Protein AF-A0A2N5ZI20-F1 (afdb_monomer)

Nearest PDB structures (foldseek):
  4czz-assembly1_A  TM=4.278E-01  e=6.875E-01  Homo sapiens
  7nsu-assembly1_D  TM=4.965E-01  e=3.383E+00  Escherichia coli
  5l3c-assembly1_A  TM=2.791E-01  e=7.572E-01  Homo sapiens
  3m3w-assembly1_A  TM=4.745E-01  e=6.039E+00  Mus musculus

Radius of gyration: 27.3 Å; Cα contacts (8 Å, |Δi|>4): 577; chains: 1; bounding box: 72×78×71 Å

Structure (mmCIF, N/CA/C/O backbone):
data_AF-A0A2N5ZI20-F1
#
_entry.id   AF-A0A2N5ZI20-F1
#
loop_
_atom_site.group_PDB
_atom_site.id
_atom_site.type_symbol
_atom_site.label_atom_id
_atom_site.label_alt_id
_atom_site.label_comp_id
_atom_site.label_asym_id
_atom_site.label_entity_id
_atom_site.label_seq_id
_atom_site.pdbx_PDB_ins_code
_atom_site.Cartn_x
_atom_site.Cartn_y
_atom_site.Cartn_z
_atom_site.occupancy
_atom_site.B_iso_or_equiv
_atom_site.auth_seq_id
_atom_site.auth_comp_id
_atom_site.auth_asym_id
_atom_site.auth_atom_id
_atom_site.pdbx_PDB_model_num
ATOM 1 N N . MET A 1 1 ? -12.477 40.672 -9.293 1.00 31.88 1 MET A N 1
ATOM 2 C CA . MET A 1 1 ? -13.239 41.053 -10.501 1.00 31.88 1 MET A CA 1
ATOM 3 C C . MET A 1 1 ? -13.846 39.782 -11.044 1.00 31.88 1 MET A C 1
ATOM 5 O O . MET A 1 1 ? -13.095 38.854 -11.314 1.00 31.88 1 MET A O 1
ATOM 9 N N . SER A 1 2 ? -15.175 39.710 -11.047 1.00 29.48 2 SER A N 1
ATOM 10 C CA . SER A 1 2 ? -15.950 38.535 -11.441 1.00 29.48 2 SER A CA 1
ATOM 11 C C . SER A 1 2 ? -15.905 38.353 -12.952 1.00 29.48 2 SER A C 1
ATOM 13 O O . SER A 1 2 ? -16.035 39.344 -13.667 1.00 29.48 2 SER A O 1
ATOM 15 N N . TYR A 1 3 ? -15.814 37.115 -13.425 1.00 28.80 3 TYR A N 1
ATOM 16 C CA . TYR A 1 3 ? -16.217 36.785 -14.786 1.00 28.80 3 TYR A CA 1
ATOM 17 C C . TYR A 1 3 ? -17.087 35.531 -14.756 1.00 28.80 3 TYR A C 1
ATOM 19 O O . TYR A 1 3 ? -16.626 34.451 -14.393 1.00 28.80 3 TYR A O 1
ATOM 27 N N . PHE A 1 4 ? -18.361 35.767 -15.071 1.00 29.45 4 PHE A N 1
ATOM 28 C CA . PHE A 1 4 ? -19.320 34.817 -15.619 1.00 29.45 4 PHE A CA 1
ATOM 29 C C . PHE A 1 4 ? -18.775 34.270 -16.943 1.00 29.45 4 PHE A C 1
ATOM 31 O O . PHE A 1 4 ? -18.229 35.049 -17.727 1.00 29.45 4 PHE A O 1
ATOM 38 N N . ILE A 1 5 ? -18.944 32.972 -17.186 1.00 31.62 5 ILE A N 1
ATOM 39 C CA . ILE A 1 5 ? -18.963 32.405 -18.535 1.00 31.62 5 ILE A CA 1
ATOM 40 C C . ILE A 1 5 ? -20.148 31.446 -18.586 1.00 31.62 5 ILE A C 1
ATOM 42 O O . ILE A 1 5 ? -20.300 30.606 -17.699 1.00 31.62 5 ILE A O 1
ATOM 46 N N . ASP A 1 6 ? -20.969 31.692 -19.599 1.00 25.89 6 ASP A N 1
ATOM 47 C CA . ASP A 1 6 ? -22.258 31.101 -19.913 1.00 25.89 6 ASP A CA 1
ATOM 48 C C . ASP A 1 6 ? -22.195 29.585 -20.153 1.00 25.89 6 ASP A C 1
ATOM 50 O O . ASP A 1 6 ? -21.256 29.060 -20.760 1.00 25.89 6 ASP A O 1
ATOM 54 N N . GLU A 1 7 ? -23.226 28.907 -19.650 1.00 33.25 7 GLU A N 1
ATOM 55 C CA . GLU A 1 7 ? -23.686 27.595 -20.091 1.00 33.25 7 GLU A CA 1
ATOM 56 C C . GLU A 1 7 ? -24.476 27.811 -21.383 1.00 33.25 7 GLU A C 1
ATOM 58 O O . GLU A 1 7 ? -25.496 28.483 -21.329 1.00 33.25 7 GLU A O 1
ATOM 63 N N . ASP A 1 8 ? -23.974 27.321 -22.517 1.00 30.45 8 ASP A N 1
ATOM 64 C CA . ASP A 1 8 ? -24.751 26.862 -23.679 1.00 30.45 8 ASP A CA 1
ATOM 65 C C . ASP A 1 8 ? -23.763 26.388 -24.763 1.00 30.45 8 ASP A C 1
ATOM 67 O O . ASP A 1 8 ? -22.834 27.113 -25.116 1.00 30.45 8 ASP A O 1
ATOM 71 N N . ASP A 1 9 ? -23.956 25.139 -25.206 1.00 29.70 9 ASP A N 1
ATOM 72 C CA . ASP A 1 9 ? -23.401 24.429 -26.382 1.00 29.70 9 ASP A CA 1
ATOM 73 C C . ASP A 1 9 ? -22.868 23.028 -26.013 1.00 29.70 9 ASP A C 1
ATOM 75 O O . ASP A 1 9 ? -21.669 22.735 -26.035 1.00 29.70 9 ASP A O 1
ATOM 79 N N . LEU A 1 10 ? -23.800 22.129 -25.682 1.00 31.52 10 LEU A N 1
ATOM 80 C CA . LEU A 1 10 ? -23.601 20.678 -25.668 1.00 31.52 10 LEU A CA 1
ATOM 81 C C . LEU A 1 10 ? -24.640 20.038 -26.594 1.00 31.52 10 LEU A C 1
ATOM 83 O O . LEU A 1 10 ? -25.692 19.619 -26.134 1.00 31.52 10 LEU A O 1
ATOM 87 N N . ASP A 1 11 ? -24.305 19.940 -27.879 1.00 29.58 11 ASP A N 1
ATOM 88 C CA . ASP A 1 11 ? -24.965 19.052 -28.840 1.00 29.58 11 ASP A CA 1
ATOM 89 C C . ASP A 1 11 ? -23.883 18.261 -29.579 1.00 29.58 11 ASP A C 1
ATOM 91 O O . ASP A 1 11 ? -23.232 18.777 -30.487 1.00 29.58 11 ASP A O 1
ATOM 95 N N . LEU A 1 12 ? -23.676 17.006 -29.177 1.00 30.41 12 LEU A N 1
ATOM 96 C CA . LEU A 1 12 ? -23.064 15.982 -30.023 1.00 30.41 12 LEU A CA 1
ATOM 97 C C . LEU A 1 12 ? -23.714 14.628 -29.717 1.00 30.41 12 LEU A C 1
ATOM 99 O O . LEU A 1 12 ? -23.280 13.894 -28.828 1.00 30.41 12 LEU A O 1
ATOM 103 N N . ASP A 1 13 ? -24.746 14.330 -30.503 1.00 29.44 13 ASP A N 1
ATOM 104 C CA . ASP A 1 13 ? -25.266 12.993 -30.776 1.00 29.44 13 ASP A CA 1
ATOM 105 C C . ASP A 1 13 ? -24.154 12.081 -31.302 1.00 29.44 13 ASP A C 1
ATOM 107 O O . ASP A 1 13 ? -23.566 12.379 -32.343 1.00 29.44 13 ASP A O 1
ATOM 111 N N . ILE A 1 14 ? -23.916 10.947 -30.635 1.00 31.50 14 ILE A N 1
ATOM 112 C CA . ILE A 1 14 ? -23.407 9.723 -31.272 1.00 31.50 14 ILE A CA 1
ATOM 113 C C . ILE A 1 14 ? -24.082 8.524 -30.588 1.00 31.50 14 ILE A C 1
ATOM 115 O O . ILE A 1 14 ? -23.614 8.015 -29.569 1.00 31.50 14 ILE A O 1
ATOM 119 N N . GLU A 1 15 ? -25.199 8.091 -31.171 1.00 28.70 15 GLU A N 1
ATOM 120 C CA . GLU A 1 15 ? -25.656 6.704 -31.121 1.00 28.70 15 GLU A CA 1
ATOM 121 C C . GLU A 1 15 ? -24.678 5.842 -31.931 1.00 28.70 15 GLU A C 1
ATOM 123 O O . GLU A 1 15 ? -24.433 6.132 -33.097 1.00 28.70 15 GLU A O 1
ATOM 128 N N . GLU A 1 16 ? -24.134 4.782 -31.334 1.00 29.23 16 GLU A N 1
ATOM 129 C CA . GLU A 1 16 ? -23.803 3.540 -32.047 1.00 29.23 16 GLU A CA 1
ATOM 130 C C . GLU A 1 16 ? -23.562 2.431 -31.011 1.00 29.23 16 GLU A C 1
ATOM 132 O O . GLU A 1 16 ? -22.485 2.270 -30.433 1.00 29.23 16 GLU A O 1
ATOM 137 N N . SER A 1 17 ? -24.630 1.688 -30.730 1.00 28.09 17 SER A N 1
ATOM 138 C CA . SER A 1 17 ? -24.620 0.424 -30.004 1.00 28.09 17 SER A CA 1
ATOM 139 C C . SER A 1 17 ? -24.059 -0.677 -30.906 1.00 28.09 17 SER A C 1
ATOM 141 O O . SER A 1 17 ? -24.663 -1.011 -31.924 1.00 28.09 17 SER A O 1
ATOM 143 N N . PHE A 1 18 ? -22.924 -1.261 -30.525 1.00 26.84 18 PHE A N 1
ATOM 144 C CA . PHE A 1 18 ? -22.458 -2.536 -31.071 1.00 26.84 18 PHE A CA 1
ATOM 145 C C . PHE A 1 18 ? -22.937 -3.665 -30.150 1.00 26.84 18 PHE A C 1
ATOM 147 O O . PHE A 1 18 ? -22.369 -3.879 -29.079 1.00 26.84 18 PHE A O 1
ATOM 154 N N . GLU A 1 19 ? -23.991 -4.364 -30.570 1.00 26.00 19 GLU A N 1
ATOM 155 C CA . GLU A 1 19 ? -24.354 -5.687 -30.059 1.00 26.00 19 GLU A CA 1
ATOM 156 C C . GLU A 1 19 ? -23.342 -6.710 -30.598 1.00 26.00 19 GLU A C 1
ATOM 158 O O . GLU A 1 19 ? -23.065 -6.766 -31.797 1.00 26.00 19 GLU A O 1
ATOM 163 N N . LEU A 1 20 ? -22.740 -7.482 -29.695 1.00 27.80 20 LEU A N 1
ATOM 164 C CA . LEU A 1 20 ? -21.870 -8.610 -30.013 1.00 27.80 20 LEU A CA 1
ATOM 165 C C . LEU A 1 20 ? -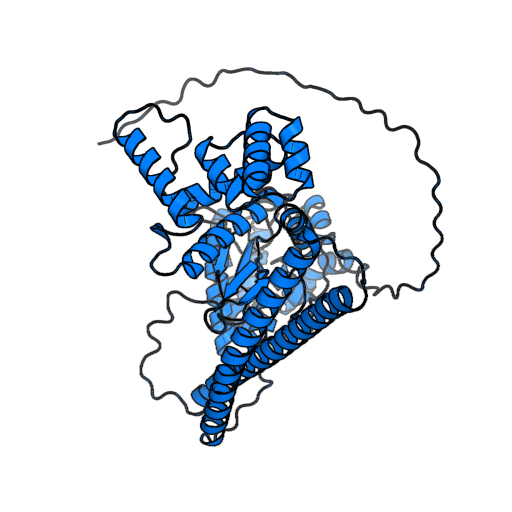22.533 -9.852 -29.422 1.00 27.80 20 LEU A C 1
ATOM 167 O O . LEU A 1 20 ? -22.379 -10.142 -28.236 1.00 27.80 20 LEU A O 1
ATOM 171 N N . ASP A 1 21 ? -23.292 -10.544 -30.269 1.00 25.52 21 ASP A N 1
ATOM 172 C CA . ASP A 1 21 ? -23.807 -11.885 -30.014 1.00 25.52 21 ASP A CA 1
ATOM 173 C C . ASP A 1 21 ? -22.626 -12.861 -29.938 1.00 25.52 21 ASP A C 1
ATOM 175 O O . ASP A 1 21 ? -21.926 -13.103 -30.925 1.00 25.52 21 ASP A O 1
ATOM 179 N N . LEU A 1 22 ? -22.383 -13.409 -28.748 1.00 29.36 22 LEU A N 1
ATOM 180 C CA . LEU A 1 22 ? -21.537 -14.582 -28.558 1.00 29.36 22 LEU A CA 1
ATOM 181 C C . LEU A 1 22 ? -22.438 -15.737 -28.124 1.00 29.36 22 LEU A C 1
ATOM 183 O O . LEU A 1 22 ? -22.839 -15.827 -26.965 1.00 29.36 22 LEU A O 1
ATOM 187 N N . GLU A 1 23 ? -22.752 -16.599 -29.089 1.00 25.84 23 GLU A N 1
ATOM 188 C CA . GLU A 1 23 ? -23.278 -17.944 -28.866 1.00 25.84 23 GLU A CA 1
ATOM 189 C C . GLU A 1 23 ? -22.245 -18.743 -28.051 1.00 25.84 23 GLU A C 1
ATOM 191 O O . GLU A 1 23 ? -21.091 -18.899 -28.459 1.00 25.84 23 GLU A O 1
ATOM 196 N N . ILE A 1 24 ? -22.653 -19.202 -26.867 1.00 29.75 24 ILE A N 1
ATOM 197 C CA . ILE A 1 24 ? -21.905 -20.148 -26.037 1.00 29.75 24 ILE A CA 1
ATOM 198 C C . ILE A 1 24 ? -22.598 -21.496 -26.217 1.00 29.75 24 ILE A C 1
ATOM 200 O O . ILE A 1 24 ? -23.604 -21.753 -25.562 1.00 29.75 24 ILE A O 1
ATOM 204 N N . ASP A 1 25 ? -22.050 -22.325 -27.102 1.00 27.09 25 ASP A N 1
ATOM 205 C CA . ASP A 1 25 ? -22.385 -23.743 -27.205 1.00 27.09 25 ASP A CA 1
ATOM 206 C C . ASP A 1 25 ? -21.230 -24.589 -26.635 1.00 27.09 25 ASP A C 1
ATOM 208 O O . ASP A 1 25 ? -20.057 -24.384 -26.960 1.00 27.09 25 ASP A O 1
ATOM 212 N N . ASP A 1 26 ? -21.623 -25.543 -25.791 1.00 30.97 26 ASP A N 1
ATOM 213 C CA . ASP A 1 26 ? -20.990 -26.829 -25.479 1.00 30.97 26 ASP A CA 1
ATOM 214 C C . ASP A 1 26 ? -19.571 -26.861 -24.878 1.00 30.97 26 ASP A C 1
ATOM 216 O O . ASP A 1 26 ? -18.575 -27.072 -25.572 1.00 30.97 26 ASP A O 1
ATOM 220 N N . LEU A 1 27 ? -19.501 -26.848 -23.541 1.00 30.58 27 LEU A N 1
ATOM 221 C CA . LEU A 1 27 ? -18.458 -27.550 -22.777 1.00 30.58 27 LEU A CA 1
ATOM 222 C C . LEU A 1 27 ? -19.071 -28.207 -21.527 1.00 30.58 27 LEU A C 1
ATOM 224 O O . LEU A 1 27 ? -18.844 -27.769 -20.400 1.00 30.58 27 LEU A O 1
ATOM 228 N N . ASP A 1 28 ? -19.846 -29.266 -21.759 1.00 28.67 28 ASP A N 1
ATOM 229 C CA . ASP A 1 28 ? -20.121 -30.296 -20.757 1.00 28.67 28 ASP A CA 1
ATOM 230 C C . ASP A 1 28 ? -18.943 -31.293 -20.686 1.00 28.67 28 ASP A C 1
ATOM 232 O O . ASP A 1 28 ? -18.256 -31.555 -21.677 1.00 28.67 28 ASP A O 1
ATOM 236 N N . ASP A 1 29 ? -18.764 -31.861 -19.494 1.00 33.00 29 ASP A N 1
ATOM 237 C CA . ASP A 1 29 ? -17.965 -33.046 -19.150 1.00 33.00 29 ASP A CA 1
ATOM 238 C C . ASP A 1 29 ? -16.435 -32.909 -19.048 1.00 33.00 29 ASP A C 1
ATOM 240 O O . ASP A 1 29 ? -15.666 -33.396 -19.880 1.00 33.00 29 ASP A O 1
ATOM 244 N N . LEU A 1 30 ? -15.977 -32.402 -17.897 1.00 30.09 30 LEU A N 1
ATOM 245 C CA . LEU A 1 30 ? -14.744 -32.889 -17.267 1.00 30.09 30 LEU A CA 1
ATOM 246 C C . LEU A 1 30 ? -14.974 -33.157 -15.772 1.00 30.09 30 LEU A C 1
ATOM 248 O O . LEU A 1 30 ? -14.759 -32.290 -14.925 1.00 30.09 30 LEU A O 1
ATOM 252 N N . ASP A 1 31 ? -15.377 -34.394 -15.476 1.00 31.06 31 ASP A N 1
ATOM 253 C CA . ASP A 1 31 ? -15.299 -35.006 -14.149 1.00 31.06 31 ASP A CA 1
ATOM 254 C C . ASP A 1 31 ? -13.832 -35.097 -13.696 1.00 31.06 31 ASP A C 1
ATOM 256 O O . ASP A 1 31 ? -13.008 -35.785 -14.307 1.00 31.06 31 ASP A O 1
ATOM 260 N N . LEU A 1 32 ? -13.506 -34.424 -12.592 1.00 32.41 32 LEU A N 1
ATOM 261 C CA . LEU A 1 32 ? -12.284 -34.652 -11.823 1.00 32.41 32 LEU A CA 1
ATOM 262 C C . LEU A 1 32 ? -12.671 -34.953 -10.374 1.00 32.41 32 LEU A C 1
ATOM 264 O O . LEU A 1 32 ? -12.790 -34.054 -9.543 1.00 32.41 32 LEU A O 1
ATOM 268 N N . ASP A 1 33 ? -12.846 -36.243 -10.093 1.00 28.61 33 ASP A N 1
ATOM 269 C CA . ASP A 1 33 ? -12.860 -36.794 -8.740 1.00 28.61 33 ASP A CA 1
ATOM 270 C C . ASP A 1 33 ? -11.455 -36.660 -8.117 1.00 28.61 33 ASP A C 1
ATOM 272 O O . ASP A 1 33 ? -10.528 -37.387 -8.482 1.00 28.61 33 ASP A O 1
ATOM 276 N N . ASP A 1 34 ? -11.291 -35.746 -7.157 1.00 30.78 34 ASP A N 1
ATOM 277 C CA . ASP A 1 34 ? -10.174 -35.747 -6.201 1.00 30.78 34 ASP A CA 1
ATOM 278 C C . ASP A 1 34 ? -10.741 -35.778 -4.773 1.00 30.78 34 ASP A C 1
ATOM 280 O O . ASP A 1 34 ? -11.011 -34.755 -4.137 1.00 30.78 34 ASP A O 1
ATOM 284 N N . ASP A 1 35 ? -10.958 -37.004 -4.291 1.00 32.69 35 ASP A N 1
ATOM 285 C CA . ASP A 1 35 ? -11.273 -37.336 -2.904 1.00 32.69 35 ASP A CA 1
ATOM 286 C C . ASP A 1 35 ? -10.032 -37.120 -2.018 1.00 32.69 35 ASP A C 1
ATOM 288 O O . ASP A 1 35 ? -9.308 -38.045 -1.638 1.00 32.69 35 ASP A O 1
ATOM 292 N N . SER A 1 36 ? -9.810 -35.864 -1.642 1.00 28.83 36 SER A N 1
ATOM 293 C CA . SER A 1 36 ? -8.937 -35.480 -0.534 1.00 28.83 36 SER A CA 1
ATOM 294 C C . SER A 1 36 ? -9.776 -34.739 0.516 1.00 28.83 36 SER A C 1
ATOM 296 O O . SER A 1 36 ? -10.502 -33.807 0.164 1.00 28.83 36 SER A O 1
ATOM 298 N N . PRO A 1 37 ? -9.724 -35.104 1.815 1.00 26.36 37 PRO A N 1
ATOM 299 C CA . PRO A 1 37 ? -10.595 -34.514 2.822 1.00 26.36 37 PRO A CA 1
ATOM 300 C C . PRO A 1 37 ? -10.161 -33.073 3.100 1.00 26.36 37 PRO A C 1
ATOM 302 O O . PRO A 1 37 ? -9.291 -32.801 3.929 1.00 26.36 37 PRO A O 1
ATOM 305 N N . VAL A 1 38 ? -10.796 -32.134 2.405 1.00 27.33 38 VAL A N 1
ATOM 306 C CA . VAL A 1 38 ? -10.808 -30.725 2.779 1.00 27.33 38 VAL A CA 1
ATOM 307 C C . VAL A 1 38 ? -11.511 -30.647 4.129 1.00 27.33 38 VAL A C 1
ATOM 309 O O . VAL A 1 38 ? -12.718 -30.867 4.231 1.00 27.33 38 VAL A O 1
ATOM 312 N N . VAL A 1 39 ? -10.757 -30.331 5.181 1.00 26.64 39 VAL A N 1
ATOM 313 C CA . VAL A 1 39 ? -11.330 -29.825 6.430 1.00 26.64 39 VAL A CA 1
ATOM 314 C C . VAL A 1 39 ? -11.971 -28.480 6.088 1.00 26.64 39 VAL A C 1
ATOM 316 O O . VAL A 1 39 ? -11.324 -27.436 6.122 1.00 26.64 39 VAL A O 1
ATOM 319 N N . LYS A 1 40 ? -13.236 -28.520 5.663 1.00 25.52 40 LYS A N 1
ATOM 320 C CA . LYS A 1 40 ? -14.078 -27.340 5.498 1.00 25.52 40 LYS A CA 1
ATOM 321 C C . LYS A 1 40 ? -14.293 -26.763 6.894 1.00 25.52 40 LYS A C 1
ATOM 323 O O . LYS A 1 40 ? -14.957 -27.370 7.727 1.00 25.52 40 LYS A O 1
ATOM 328 N N . ASN A 1 41 ? -13.691 -25.610 7.168 1.00 30.64 41 ASN A N 1
ATOM 329 C CA . ASN A 1 41 ? -14.137 -24.776 8.274 1.00 30.64 41 ASN A CA 1
ATOM 330 C C . ASN A 1 41 ? -15.543 -24.271 7.916 1.00 30.64 41 ASN A C 1
ATOM 332 O O . ASN A 1 41 ? -15.685 -23.411 7.049 1.00 30.64 41 ASN A O 1
ATOM 336 N N . ASP A 1 42 ? -16.564 -24.815 8.579 1.00 28.77 42 ASP A N 1
ATOM 337 C CA . ASP A 1 42 ? -17.979 -24.406 8.534 1.00 28.77 42 ASP A CA 1
ATOM 338 C C . ASP A 1 42 ? -18.198 -22.986 9.113 1.00 28.77 42 ASP A C 1
ATOM 340 O O . ASP A 1 42 ? -18.947 -22.785 10.067 1.00 28.77 42 ASP A O 1
ATOM 344 N N . GLN A 1 43 ? -17.515 -21.967 8.582 1.00 41.22 43 GLN A N 1
ATOM 345 C CA . GLN A 1 43 ? -17.736 -20.563 8.971 1.00 41.22 43 GLN A CA 1
ATOM 346 C C . GLN A 1 43 ? -18.460 -19.730 7.905 1.00 41.22 43 GLN A C 1
ATOM 348 O O . GLN A 1 43 ? -19.001 -18.681 8.242 1.00 41.22 43 GLN A O 1
ATOM 353 N N . ASN A 1 44 ? -18.574 -20.214 6.662 1.00 38.44 44 ASN A N 1
ATOM 354 C CA . ASN A 1 44 ? -19.267 -19.484 5.589 1.00 38.44 44 ASN A CA 1
ATOM 355 C C . ASN A 1 44 ? -20.803 -19.577 5.639 1.00 38.44 44 ASN A C 1
ATOM 357 O O . ASN A 1 44 ? -21.471 -18.829 4.938 1.00 38.44 44 ASN A O 1
ATOM 361 N N . SER A 1 45 ? -21.397 -20.437 6.472 1.00 38.22 45 SER A N 1
ATOM 362 C CA . SER A 1 45 ? -22.857 -20.626 6.518 1.00 38.22 45 SER A CA 1
ATOM 363 C C . SER A 1 45 ? -23.608 -19.651 7.438 1.00 38.22 45 SER A C 1
ATOM 365 O O . SER A 1 45 ? -24.763 -19.909 7.759 1.00 38.22 45 SER A O 1
ATOM 367 N N . ASN A 1 46 ? -22.974 -18.575 7.922 1.00 50.72 46 ASN A N 1
ATOM 368 C CA . ASN A 1 46 ? -23.552 -17.740 8.983 1.00 50.72 46 ASN A CA 1
ATOM 369 C C . ASN A 1 46 ? -23.695 -16.245 8.666 1.00 50.72 46 ASN A C 1
ATOM 371 O O . ASN A 1 46 ? -24.306 -15.577 9.488 1.00 50.72 46 ASN A O 1
ATOM 375 N N . LEU A 1 47 ? -23.206 -15.687 7.546 1.00 51.91 47 LEU A N 1
ATOM 376 C CA . LEU A 1 47 ? -23.224 -14.220 7.374 1.00 51.91 47 LEU A CA 1
ATOM 377 C C . LEU A 1 47 ? -24.622 -13.624 7.177 1.00 51.91 47 LEU A C 1
ATOM 379 O O . LEU A 1 47 ? -24.931 -12.628 7.819 1.00 51.91 47 LEU A O 1
ATOM 383 N N . GLU A 1 48 ? -25.482 -14.261 6.377 1.00 48.56 48 GLU A N 1
ATOM 384 C CA . GLU A 1 48 ? -26.886 -13.845 6.211 1.00 48.56 48 GLU A CA 1
ATOM 385 C C . GLU A 1 48 ? -27.623 -13.825 7.555 1.00 48.56 48 GLU A C 1
ATOM 387 O O . GLU A 1 48 ? -28.170 -12.804 7.963 1.00 48.56 48 GLU A O 1
ATOM 392 N N . VAL A 1 49 ? -27.536 -14.928 8.308 1.00 50.09 49 VAL A N 1
ATOM 393 C CA . VAL A 1 49 ? -28.141 -15.058 9.644 1.00 50.09 49 VAL A CA 1
ATOM 394 C C . VAL A 1 49 ? -27.553 -14.040 10.628 1.00 50.09 49 VAL A C 1
ATOM 396 O O . VAL A 1 49 ? -28.229 -13.617 11.567 1.00 50.09 49 VAL A O 1
ATOM 399 N N . PHE A 1 50 ? -26.291 -13.655 10.433 1.00 53.78 50 PHE A N 1
ATOM 400 C CA . PHE A 1 50 ? -25.581 -12.715 11.286 1.00 53.78 50 PHE A CA 1
ATOM 401 C C . PHE A 1 50 ? -25.964 -11.263 10.999 1.00 53.78 50 PHE A C 1
ATOM 403 O O . PHE A 1 50 ? -26.279 -10.528 11.927 1.00 53.78 50 PHE A O 1
ATOM 410 N N . MET A 1 51 ? -25.999 -10.865 9.728 1.00 55.22 51 MET A N 1
ATOM 411 C CA . MET A 1 51 ? -26.369 -9.519 9.281 1.00 55.22 51 MET A CA 1
ATOM 412 C C . MET A 1 51 ? -27.863 -9.233 9.479 1.00 55.22 51 MET A C 1
ATOM 414 O O . MET A 1 51 ? -28.234 -8.086 9.731 1.00 55.22 51 MET A O 1
ATOM 418 N N . GLU A 1 52 ? -28.713 -10.266 9.436 1.00 56.66 52 GLU A N 1
ATOM 419 C CA . GLU A 1 52 ? -30.135 -10.158 9.781 1.00 56.66 52 GLU A CA 1
ATOM 420 C C . GLU A 1 52 ? -30.385 -9.949 11.284 1.00 56.66 52 GLU A C 1
ATOM 422 O O . GLU A 1 52 ? -31.327 -9.238 11.636 1.00 56.66 52 GLU A O 1
ATOM 427 N N . LYS A 1 53 ? -29.559 -10.540 12.165 1.00 55.19 53 LYS A N 1
ATOM 428 C CA . LYS A 1 53 ? -29.675 -10.430 13.638 1.00 55.19 53 LYS A CA 1
ATOM 429 C C . LYS A 1 53 ? -28.854 -9.293 14.247 1.00 55.19 53 LYS A C 1
ATOM 431 O O . LYS A 1 53 ? -29.149 -8.850 15.354 1.00 55.19 53 LYS A O 1
ATOM 436 N N . LEU A 1 54 ? -27.853 -8.798 13.518 1.00 58.09 54 LEU A N 1
ATOM 437 C CA . LEU A 1 54 ? -26.941 -7.746 13.963 1.00 58.09 54 LEU A CA 1
ATOM 438 C C . LEU A 1 54 ? -27.648 -6.509 14.541 1.00 58.09 54 LEU A C 1
ATOM 440 O O . LEU A 1 54 ? -27.210 -6.039 15.587 1.00 58.09 54 LEU A O 1
ATOM 444 N N . PRO A 1 55 ? -28.717 -5.969 13.922 1.00 56.12 55 PRO A N 1
ATOM 445 C CA . PRO A 1 55 ? -29.349 -4.742 14.410 1.00 56.12 55 PRO A CA 1
ATOM 446 C C . PRO A 1 55 ? -29.961 -4.879 15.814 1.00 56.12 55 PRO A C 1
ATOM 448 O O . PRO A 1 55 ? -29.941 -3.921 16.589 1.00 56.12 55 PRO A O 1
ATOM 451 N N . ASP A 1 56 ? -30.459 -6.068 16.168 1.00 57.94 56 ASP A N 1
ATOM 452 C CA . ASP A 1 56 ? -31.055 -6.327 17.483 1.00 57.94 56 ASP A CA 1
ATOM 453 C C . ASP A 1 56 ? -29.971 -6.436 18.574 1.00 57.94 56 ASP A C 1
ATOM 455 O O . ASP A 1 56 ? -30.137 -5.896 19.668 1.00 57.94 56 ASP A O 1
ATOM 459 N N . ASP A 1 57 ? -28.819 -7.032 18.245 1.00 59.09 57 ASP A N 1
ATOM 460 C CA . ASP A 1 57 ? -27.691 -7.232 19.167 1.00 59.09 57 ASP A CA 1
ATOM 461 C C . ASP A 1 57 ? -26.771 -5.992 19.278 1.00 59.09 57 ASP A C 1
ATOM 463 O O . ASP A 1 57 ? -26.146 -5.750 20.316 1.00 59.09 57 ASP A O 1
ATOM 467 N N . VAL A 1 58 ? -26.688 -5.154 18.233 1.00 62.16 58 VAL A N 1
ATOM 468 C CA . VAL A 1 58 ? -25.900 -3.903 18.247 1.00 62.16 58 VAL A CA 1
ATOM 469 C C . VAL A 1 58 ? -26.457 -2.907 19.260 1.00 62.16 58 VAL A C 1
ATOM 471 O O . VAL A 1 58 ? -25.703 -2.240 19.977 1.00 62.16 58 VAL A O 1
ATOM 474 N N . ASN A 1 59 ? -27.781 -2.879 19.407 1.00 63.53 59 ASN A N 1
ATOM 475 C CA . ASN A 1 59 ? -28.466 -2.058 20.396 1.00 63.53 59 ASN A CA 1
ATOM 476 C C . ASN A 1 59 ? -28.114 -2.406 21.850 1.00 63.53 59 ASN A C 1
ATOM 478 O O . ASN A 1 59 ? -28.383 -1.593 22.729 1.00 63.53 59 ASN A O 1
ATOM 482 N N . GLU A 1 60 ? -27.496 -3.547 22.159 1.00 65.38 60 GLU A N 1
ATOM 483 C CA . GLU A 1 60 ? -27.077 -3.828 23.538 1.00 65.38 60 GLU A CA 1
ATOM 484 C C . GLU A 1 60 ? -25.809 -3.069 23.950 1.00 65.38 60 GLU A C 1
ATOM 486 O O . GLU A 1 60 ? -25.638 -2.786 25.137 1.00 65.38 60 GLU A O 1
ATOM 491 N N . PHE A 1 61 ? -24.930 -2.696 23.009 1.00 68.19 61 PHE A N 1
ATOM 492 C CA . PHE A 1 61 ? -23.610 -2.144 23.351 1.00 68.19 61 PHE A CA 1
ATOM 493 C C . PHE A 1 61 ? -23.344 -0.709 22.900 1.00 68.19 61 PHE A C 1
ATOM 495 O O . PHE A 1 61 ? -22.349 -0.135 23.342 1.00 68.19 61 PHE A O 1
ATOM 502 N N . LEU A 1 62 ? -24.178 -0.129 22.036 1.00 72.19 62 LEU A N 1
ATOM 503 C CA . LEU A 1 62 ? -24.086 1.303 21.742 1.00 72.19 62 LEU A CA 1
ATOM 504 C C . LEU A 1 62 ? -24.378 2.130 23.011 1.00 72.19 62 LEU A C 1
ATOM 506 O O . LEU A 1 62 ? -25.082 1.673 23.913 1.00 72.19 62 LEU A O 1
ATOM 510 N N . ASP A 1 63 ? -23.863 3.354 23.084 1.00 76.75 63 ASP A N 1
ATOM 511 C CA . ASP A 1 63 ? -24.308 4.335 24.080 1.00 76.75 63 ASP A CA 1
ATOM 512 C C . ASP A 1 63 ? -25.784 4.701 23.830 1.00 76.75 63 ASP A C 1
ATOM 514 O O . ASP A 1 63 ? -26.229 4.785 22.678 1.00 76.75 63 ASP A O 1
ATOM 518 N N . ASP A 1 64 ? -26.548 4.944 24.896 1.00 80.94 64 ASP A N 1
ATOM 519 C CA . ASP A 1 64 ? -27.969 5.308 24.821 1.00 80.94 64 ASP A CA 1
ATOM 520 C C . ASP A 1 64 ? -28.170 6.590 23.999 1.00 80.94 64 ASP A C 1
ATOM 522 O O . ASP A 1 64 ? -29.169 6.736 23.293 1.00 80.94 64 ASP A O 1
ATOM 526 N N . GLU A 1 65 ? -27.194 7.502 24.035 1.00 83.38 65 GLU A N 1
ATOM 527 C CA . GLU A 1 65 ? -27.169 8.711 23.207 1.00 83.38 65 GLU A CA 1
ATOM 528 C C . GLU A 1 65 ? -27.185 8.373 21.704 1.00 83.38 65 GLU A C 1
ATOM 530 O O . GLU A 1 65 ? -28.002 8.907 20.951 1.00 83.38 65 GLU A O 1
ATOM 535 N N . LEU A 1 66 ? -26.342 7.429 21.268 1.00 80.38 66 LEU A N 1
ATOM 536 C CA . LEU A 1 66 ? -26.251 7.021 19.866 1.00 80.38 66 LEU A CA 1
ATOM 537 C C . LEU A 1 66 ? -27.474 6.199 19.434 1.00 80.38 66 LEU A C 1
ATOM 539 O O . LEU A 1 66 ? -27.999 6.437 18.348 1.00 80.38 66 LEU A O 1
ATOM 543 N N . LYS A 1 67 ? -27.979 5.296 20.285 1.00 79.12 67 LYS A N 1
ATOM 544 C CA . LYS A 1 67 ? -29.202 4.519 19.990 1.00 79.12 67 LYS A CA 1
ATOM 545 C C . LYS A 1 67 ? -30.403 5.418 19.757 1.00 79.12 67 LYS A C 1
ATOM 547 O O . LYS A 1 67 ? -31.073 5.306 18.734 1.00 79.12 67 LYS A O 1
ATOM 552 N N . ASN A 1 68 ? -30.651 6.339 20.690 1.00 83.75 68 ASN A N 1
ATOM 553 C CA . ASN A 1 68 ? -31.775 7.266 20.592 1.00 83.75 68 ASN A CA 1
ATOM 554 C C . ASN A 1 68 ? -31.674 8.113 19.323 1.00 83.75 68 ASN A C 1
ATOM 556 O O . ASN A 1 68 ? -32.684 8.363 18.666 1.00 83.75 68 ASN A O 1
ATOM 560 N N . ARG A 1 69 ? -30.456 8.514 18.942 1.00 84.69 69 ARG A N 1
ATOM 561 C CA . ARG A 1 69 ? -30.241 9.312 17.739 1.00 84.69 69 ARG A CA 1
ATOM 562 C C . ARG A 1 69 ? -30.447 8.530 16.441 1.00 84.69 69 ARG A C 1
ATOM 564 O O . ARG A 1 69 ? -31.036 9.082 15.510 1.00 84.69 69 ARG A O 1
ATOM 571 N N . ILE A 1 70 ? -29.996 7.271 16.384 1.00 80.06 70 ILE A N 1
ATOM 572 C CA . ILE A 1 70 ? -30.269 6.351 15.265 1.00 80.06 70 ILE A CA 1
ATOM 573 C C . ILE A 1 70 ? -31.779 6.161 15.116 1.00 80.06 70 ILE A C 1
ATOM 575 O O . ILE A 1 70 ? -32.309 6.305 14.018 1.00 80.06 70 ILE A O 1
ATOM 579 N N . GLN A 1 71 ? -32.484 5.908 16.219 1.00 81.19 71 GLN A N 1
ATOM 580 C CA . GLN A 1 71 ? -33.928 5.707 16.191 1.00 81.19 71 GLN A CA 1
ATOM 581 C C . GLN A 1 71 ? -34.666 6.959 15.694 1.00 81.19 71 GLN A C 1
ATOM 583 O O . GLN A 1 71 ? -35.503 6.854 14.805 1.00 81.19 71 GLN A O 1
ATOM 588 N N . GLN A 1 72 ? -34.298 8.150 16.181 1.00 85.12 72 GLN A N 1
ATOM 589 C CA . GLN A 1 72 ? -34.851 9.421 15.692 1.00 85.12 72 GLN A CA 1
ATOM 590 C C . GLN A 1 72 ? -34.588 9.642 14.204 1.00 85.12 72 GLN A C 1
ATOM 592 O O . GLN A 1 72 ? -35.484 10.076 13.490 1.00 85.12 72 GLN A O 1
ATOM 597 N N . PHE A 1 73 ? -33.378 9.333 13.732 1.00 83.44 73 PHE A N 1
ATOM 598 C CA . PHE A 1 73 ? -33.032 9.454 12.318 1.00 83.44 73 PHE A CA 1
ATOM 599 C C . PHE A 1 73 ? -33.955 8.605 11.438 1.00 83.44 73 PHE A C 1
ATOM 601 O O . PHE A 1 73 ? -34.471 9.100 10.438 1.00 83.44 73 PHE A O 1
ATOM 608 N N . ILE A 1 74 ? -34.189 7.352 11.841 1.00 79.81 74 ILE A N 1
ATOM 609 C CA . ILE A 1 74 ? -35.026 6.419 11.085 1.00 79.81 74 ILE A CA 1
ATOM 610 C C . ILE A 1 74 ? -36.512 6.789 11.189 1.00 79.81 74 ILE A C 1
ATOM 612 O O . ILE A 1 74 ? -37.214 6.767 10.183 1.00 79.81 74 ILE A O 1
ATOM 616 N N . ASP A 1 75 ? -36.996 7.154 12.378 1.00 84.88 75 ASP A N 1
ATOM 617 C CA . ASP A 1 75 ? -38.411 7.481 12.598 1.00 84.88 75 ASP A CA 1
ATOM 618 C C . ASP A 1 75 ? -38.827 8.799 11.930 1.00 84.88 75 ASP A C 1
ATOM 620 O O . ASP A 1 75 ? -39.971 8.938 11.494 1.00 84.88 75 ASP A O 1
ATOM 624 N N . ASN A 1 76 ? -37.906 9.763 11.839 1.00 85.38 76 ASN A N 1
ATOM 625 C CA . ASN A 1 76 ? -38.162 11.073 11.244 1.00 85.38 76 ASN A CA 1
ATOM 626 C C . ASN A 1 76 ? -37.869 11.134 9.735 1.00 85.38 76 ASN A C 1
ATOM 628 O O . ASN A 1 76 ? -38.095 12.190 9.143 1.00 85.38 76 ASN A O 1
ATOM 632 N N . ASP A 1 77 ? -37.354 10.056 9.130 1.00 79.75 77 ASP A N 1
ATOM 633 C CA . ASP A 1 77 ? -36.890 10.022 7.731 1.00 79.75 77 ASP A CA 1
ATOM 634 C C . ASP A 1 77 ? -35.955 11.208 7.406 1.00 79.75 77 ASP A C 1
ATOM 636 O O . ASP A 1 77 ? -36.103 11.941 6.422 1.00 79.75 77 ASP A O 1
ATOM 640 N N . GLU A 1 78 ? -35.019 11.473 8.324 1.00 81.88 78 GLU A N 1
ATOM 641 C CA . GLU A 1 78 ? -34.093 12.596 8.209 1.00 81.88 78 GLU A CA 1
ATOM 642 C C . GLU A 1 78 ? -33.132 12.394 7.030 1.00 81.88 78 GLU A C 1
ATOM 644 O O . GLU A 1 78 ? -32.654 11.295 6.751 1.00 81.88 78 GLU A O 1
ATOM 649 N N . LYS A 1 79 ? -32.770 13.482 6.341 1.00 79.62 79 LYS A N 1
ATOM 650 C CA . LYS A 1 79 ? -31.761 13.399 5.282 1.00 79.62 79 LYS A CA 1
ATOM 651 C C . LYS A 1 79 ? -30.372 13.271 5.885 1.00 79.62 79 LYS A C 1
ATOM 653 O O . LYS A 1 79 ? -29.945 14.101 6.689 1.00 79.62 79 LYS A O 1
ATOM 658 N N . MET A 1 80 ? -29.607 12.291 5.407 1.00 75.44 80 MET A N 1
ATOM 659 C CA . MET A 1 80 ? -28.295 11.973 5.973 1.00 75.44 80 MET A CA 1
ATOM 660 C C . MET A 1 80 ? -27.307 13.152 5.932 1.00 75.44 80 MET A C 1
ATOM 662 O O . MET A 1 80 ? -26.505 13.364 6.845 1.00 75.44 80 MET A O 1
ATOM 666 N N . ASN A 1 81 ? -27.389 13.976 4.886 1.00 78.06 81 ASN A N 1
ATOM 667 C CA . ASN A 1 81 ? -26.530 15.148 4.734 1.00 78.06 81 ASN A CA 1
ATOM 668 C C . ASN A 1 81 ? -26.681 16.190 5.850 1.00 78.06 81 ASN A C 1
ATOM 670 O O . ASN A 1 81 ? -25.703 16.890 6.131 1.00 78.06 81 ASN A O 1
ATOM 674 N N . ASP A 1 82 ? -27.848 16.257 6.488 1.00 81.44 82 ASP A N 1
ATOM 675 C CA . ASP A 1 82 ? -28.160 17.251 7.517 1.00 81.44 82 ASP A CA 1
ATOM 676 C C . ASP A 1 82 ? -27.631 16.826 8.896 1.00 81.44 82 ASP A C 1
ATOM 678 O O . ASP A 1 82 ? -27.319 17.665 9.739 1.00 81.44 82 ASP A O 1
ATOM 682 N N . VAL A 1 83 ? -27.453 15.519 9.103 1.00 80.81 83 VAL A N 1
ATOM 683 C CA . VAL A 1 83 ? -27.196 14.918 10.422 1.00 80.81 83 VAL A CA 1
ATOM 684 C C . VAL A 1 83 ? -25.793 14.325 10.561 1.00 80.81 83 VAL A C 1
ATOM 686 O O . VAL A 1 83 ? -25.333 14.029 11.665 1.00 80.81 83 VAL A O 1
ATOM 689 N N . LYS A 1 84 ? -25.059 14.191 9.450 1.00 78.44 84 LYS A N 1
ATOM 690 C CA . LYS A 1 84 ? -23.745 13.527 9.393 1.00 78.44 84 LYS A CA 1
ATOM 691 C C . LYS A 1 84 ? -22.716 14.026 10.412 1.00 78.44 84 LYS A C 1
ATOM 693 O O . LYS A 1 84 ? -21.903 13.238 10.886 1.00 78.44 84 LYS A O 1
ATOM 698 N N . GLY A 1 85 ? -22.719 15.323 10.735 1.00 79.25 85 GLY A N 1
ATOM 699 C CA . GLY A 1 85 ? -21.756 15.918 11.668 1.00 79.25 85 GLY A CA 1
ATOM 700 C C . GLY A 1 85 ? -21.987 15.480 13.114 1.00 79.25 85 GLY A C 1
ATOM 701 O O . GLY A 1 85 ? -21.034 15.164 13.823 1.00 79.25 85 GLY A O 1
ATOM 702 N N . GLU A 1 86 ? -23.253 15.412 13.520 1.00 81.62 86 GLU A N 1
ATOM 703 C CA . GLU A 1 86 ? -23.674 14.943 14.840 1.00 81.62 86 GLU A CA 1
ATOM 704 C C . GLU A 1 86 ? -23.352 13.454 15.009 1.00 81.62 86 GLU A C 1
ATOM 706 O O . GLU A 1 86 ? -22.648 13.067 15.943 1.00 81.62 86 GLU A O 1
ATOM 711 N N . PHE A 1 87 ? -23.760 12.636 14.033 1.00 80.75 87 PHE A N 1
ATOM 712 C CA . PHE A 1 87 ? -23.467 11.204 14.004 1.00 80.75 87 PHE A CA 1
ATOM 713 C C . PHE A 1 87 ? -21.971 10.907 14.037 1.00 80.75 87 PHE A C 1
ATOM 715 O O . PHE A 1 87 ? -21.543 10.009 14.756 1.00 80.75 87 PHE A O 1
ATOM 722 N N . LEU A 1 88 ? -21.156 11.672 13.305 1.00 81.62 88 LEU A N 1
ATOM 723 C CA . LEU A 1 88 ? -19.706 11.515 13.339 1.00 81.62 88 LEU A CA 1
ATOM 724 C C . LEU A 1 88 ? -19.139 11.791 14.743 1.00 81.62 88 LEU A C 1
ATOM 726 O O . LEU A 1 88 ? -18.214 11.102 15.172 1.00 81.62 88 LEU A O 1
ATOM 730 N N . GLY A 1 89 ? -19.673 12.775 15.470 1.00 81.81 89 GLY A N 1
ATOM 731 C CA . GLY A 1 89 ? -19.283 13.058 16.855 1.00 81.81 89 GLY A CA 1
ATOM 732 C C . GLY A 1 89 ? -19.604 11.897 17.799 1.00 81.81 89 GLY A C 1
ATOM 733 O O . GLY A 1 89 ? -18.705 11.380 18.466 1.00 81.81 89 GLY A O 1
ATOM 734 N N . LEU A 1 90 ? -20.862 11.447 17.790 1.00 81.56 90 LEU A N 1
ATOM 735 C CA . LEU A 1 90 ? -21.346 10.337 18.622 1.00 81.56 90 LEU A CA 1
ATOM 736 C C . LEU A 1 90 ? -20.616 9.025 18.323 1.00 81.56 90 LEU A C 1
ATOM 738 O O . LEU A 1 90 ? -20.221 8.299 19.237 1.00 81.56 90 LEU A O 1
ATOM 742 N N . PHE A 1 91 ? -20.387 8.751 17.041 1.00 79.69 91 PHE A N 1
ATOM 743 C CA . PHE A 1 91 ? -19.644 7.589 16.584 1.00 79.69 91 PHE A CA 1
ATOM 744 C C . PHE A 1 91 ? -18.211 7.588 17.123 1.00 79.69 91 PHE A C 1
ATOM 746 O O . PHE A 1 91 ? -17.765 6.598 17.696 1.00 79.69 91 PHE A O 1
ATOM 753 N N . ASN A 1 92 ? -17.494 8.711 16.999 1.00 80.88 92 ASN A N 1
ATOM 754 C CA . ASN A 1 92 ? -16.114 8.794 17.473 1.00 80.88 92 ASN A CA 1
ATOM 755 C C . ASN A 1 92 ? -16.012 8.594 18.991 1.00 80.88 92 ASN A C 1
ATOM 757 O O . ASN A 1 92 ? -15.114 7.884 19.428 1.00 80.88 92 ASN A O 1
ATOM 761 N N . LYS A 1 93 ? -16.949 9.145 19.775 1.00 80.62 93 LYS A N 1
ATOM 762 C CA . LYS A 1 93 ? -17.029 8.914 21.229 1.00 80.62 93 LYS A CA 1
ATOM 763 C C . LYS A 1 93 ? -17.180 7.420 21.553 1.00 80.62 93 LYS A C 1
ATOM 765 O O . LYS A 1 93 ? -16.399 6.882 22.332 1.00 80.62 93 LYS A O 1
ATOM 770 N N . ASN A 1 94 ? -18.119 6.737 20.893 1.00 77.06 94 ASN A N 1
ATOM 771 C CA . ASN A 1 94 ? -18.353 5.298 21.079 1.00 77.06 94 ASN A CA 1
ATOM 772 C C . ASN A 1 94 ? -17.138 4.451 20.661 1.00 77.06 94 ASN A C 1
ATOM 774 O O . ASN A 1 94 ? -16.791 3.478 21.329 1.00 77.06 94 ASN A O 1
ATOM 778 N N . MET A 1 95 ? -16.467 4.819 19.567 1.00 76.31 95 MET A N 1
ATOM 779 C CA . MET A 1 95 ? -15.243 4.149 19.121 1.00 76.31 95 MET A CA 1
ATOM 780 C C . MET A 1 95 ? -14.097 4.305 20.118 1.00 76.31 95 MET A C 1
ATOM 782 O O . MET A 1 95 ? -13.392 3.337 20.387 1.00 76.31 95 MET A O 1
ATOM 786 N N . GLU A 1 96 ? -13.891 5.506 20.660 1.00 77.69 96 GLU A N 1
ATOM 787 C CA . GLU A 1 96 ? -12.843 5.755 21.652 1.00 77.69 96 GLU A CA 1
ATOM 788 C C . GLU A 1 96 ? -13.081 4.910 22.910 1.00 77.69 96 GLU A C 1
ATOM 790 O O . GLU A 1 96 ? -12.171 4.217 23.361 1.00 77.69 96 GLU A O 1
ATOM 795 N N . GLU A 1 97 ? -14.313 4.875 23.425 1.00 72.75 97 GLU A N 1
ATOM 796 C CA . GLU A 1 97 ? -14.683 4.006 24.550 1.00 72.75 97 GLU A CA 1
ATOM 797 C C . GLU A 1 97 ? -14.448 2.524 24.234 1.00 72.75 97 GLU A C 1
ATOM 799 O O . GLU A 1 97 ? -13.867 1.795 25.041 1.00 72.75 97 GLU A O 1
ATOM 804 N N . PHE A 1 98 ? -14.818 2.079 23.033 1.00 70.00 98 PHE A N 1
ATOM 805 C CA . PHE A 1 98 ? -14.615 0.698 22.611 1.00 70.00 98 PHE A CA 1
ATOM 806 C C . PHE A 1 98 ? -13.135 0.305 22.514 1.00 70.00 98 PHE A C 1
ATOM 808 O O . PHE A 1 98 ? -12.741 -0.760 22.999 1.00 70.00 98 PHE A O 1
ATOM 815 N N . VAL A 1 99 ? -12.294 1.169 21.938 1.00 71.06 99 VAL A N 1
ATOM 816 C CA . VAL A 1 99 ? -10.841 0.948 21.859 1.00 71.06 99 VAL A CA 1
ATOM 817 C C . VAL A 1 99 ? -10.221 0.921 23.267 1.00 71.06 99 VAL A C 1
ATOM 819 O O . VAL A 1 99 ? -9.334 0.106 23.537 1.00 71.06 99 VAL A O 1
ATOM 822 N N . LEU A 1 100 ? -10.717 1.748 24.197 1.00 61.81 100 LEU A N 1
ATOM 823 C CA . LEU A 1 100 ? -10.235 1.833 25.582 1.00 61.81 100 LEU A CA 1
ATOM 824 C C . LEU A 1 100 ? -10.650 0.640 26.468 1.00 61.81 100 LEU A C 1
ATOM 826 O O . LEU A 1 100 ? -9.893 0.261 27.366 1.00 61.81 100 LEU A O 1
ATOM 830 N N . LEU A 1 101 ? -11.803 0.005 26.222 1.00 58.28 101 LEU A N 1
ATOM 831 C CA . LEU A 1 101 ? -12.380 -1.058 27.069 1.00 58.28 101 LEU A CA 1
ATOM 832 C C . LEU A 1 101 ? -11.755 -2.465 26.892 1.00 58.28 101 LEU A C 1
ATOM 834 O O . LEU A 1 101 ? -12.294 -3.450 27.395 1.00 58.28 101 LEU A O 1
ATOM 838 N N . LYS A 1 102 ? -10.557 -2.553 26.293 1.00 58.31 102 LYS A N 1
ATOM 839 C CA . LYS A 1 102 ? -9.725 -3.761 26.073 1.00 58.31 102 LYS A CA 1
ATOM 840 C C . LYS A 1 102 ? -10.173 -4.687 24.934 1.00 58.31 102 LYS A C 1
ATOM 842 O O . LYS A 1 102 ? -10.615 -5.807 25.182 1.00 58.31 102 LYS A O 1
ATOM 847 N N . PHE A 1 103 ? -9.915 -4.271 23.691 1.00 56.53 103 PHE A N 1
ATOM 848 C CA . PHE A 1 103 ? -9.552 -5.139 22.549 1.00 56.53 103 PHE A CA 1
ATOM 849 C C . PHE A 1 103 ? -10.178 -6.552 22.490 1.00 56.53 103 PHE A C 1
ATOM 851 O O . PHE A 1 103 ? -9.436 -7.536 22.396 1.00 56.53 103 PHE A O 1
ATOM 858 N N . PRO A 1 104 ? -11.510 -6.741 22.498 1.00 51.66 104 PRO A N 1
ATOM 859 C CA . PRO A 1 104 ? -12.086 -8.053 22.260 1.00 51.66 104 PR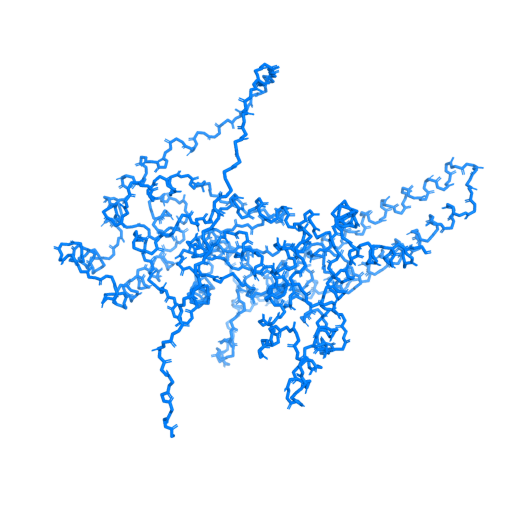O A CA 1
ATOM 860 C C . PRO A 1 104 ? -12.362 -8.249 20.762 1.00 51.66 104 PRO A C 1
ATOM 862 O O . PRO A 1 104 ? -13.351 -8.892 20.418 1.00 51.66 104 PRO A O 1
ATOM 865 N N . PHE A 1 105 ? -11.531 -7.697 19.865 1.00 56.50 105 PHE A N 1
ATOM 866 C CA . PHE A 1 105 ? -11.681 -7.911 18.424 1.00 56.50 105 PHE A CA 1
ATOM 867 C C . PHE A 1 105 ? -11.711 -9.424 18.155 1.00 56.50 105 PHE A C 1
ATOM 869 O O . PHE A 1 105 ? -10.776 -10.152 18.502 1.00 56.50 105 PHE A O 1
ATOM 876 N N . GLY A 1 106 ? -12.827 -9.932 17.629 1.00 52.22 106 GLY A N 1
ATOM 877 C CA . GLY A 1 106 ? -13.061 -11.359 17.388 1.00 52.22 106 GLY A CA 1
ATOM 878 C C . GLY A 1 106 ? -13.523 -12.219 18.575 1.00 52.22 106 GLY A C 1
ATOM 879 O O . GLY A 1 106 ? -13.646 -13.425 18.393 1.00 52.22 106 GLY A O 1
ATOM 880 N N . LYS A 1 107 ? -13.779 -11.668 19.774 1.00 58.81 107 LYS A N 1
ATOM 881 C CA . LYS A 1 107 ? -14.500 -12.407 20.842 1.00 58.81 107 LYS A CA 1
ATOM 882 C C . LYS A 1 107 ? -16.012 -12.253 20.734 1.00 58.81 107 LYS A C 1
ATOM 884 O O . LYS A 1 107 ? -16.747 -13.157 21.111 1.00 58.81 107 LYS A O 1
ATOM 889 N N . ASP A 1 108 ? -16.439 -11.093 20.251 1.00 68.25 108 ASP A N 1
ATOM 890 C CA . ASP A 1 108 ? -17.831 -10.741 20.023 1.00 68.25 108 ASP A CA 1
ATOM 891 C C . ASP A 1 108 ? -18.000 -10.487 18.518 1.00 68.25 108 ASP A C 1
ATOM 893 O O . ASP A 1 108 ? -17.537 -9.455 18.006 1.00 68.25 108 ASP A O 1
ATOM 897 N N . PRO A 1 109 ? -18.572 -11.451 17.779 1.00 67.50 109 PRO A N 1
ATOM 898 C CA . PRO A 1 109 ? -18.794 -11.312 16.348 1.00 67.50 109 PRO A CA 1
ATOM 899 C C . PRO A 1 109 ? -19.655 -10.089 15.996 1.00 67.50 109 PRO A C 1
ATOM 901 O O . PRO A 1 109 ? -19.441 -9.487 14.943 1.00 67.50 109 PRO A O 1
ATOM 904 N N . VAL A 1 110 ? -20.573 -9.670 16.882 1.00 68.38 110 VAL A N 1
ATOM 905 C CA . VAL A 1 110 ? -21.549 -8.604 16.594 1.00 68.38 110 VAL A CA 1
ATOM 906 C C . VAL A 1 110 ? -20.820 -7.276 16.595 1.00 68.38 110 VAL A C 1
ATOM 908 O O . VAL A 1 110 ? -20.842 -6.538 15.610 1.00 68.38 110 VAL A O 1
ATOM 911 N N . LYS A 1 111 ? -20.056 -7.032 17.663 1.00 70.25 111 LYS A N 1
ATOM 912 C CA . LYS A 1 111 ? -19.176 -5.865 17.764 1.00 70.25 111 LYS A CA 1
ATOM 913 C C . LYS A 1 111 ? -18.165 -5.842 16.630 1.00 70.25 111 LYS A C 1
ATOM 915 O O . LYS A 1 111 ? -17.980 -4.812 15.999 1.00 70.25 111 LYS A O 1
ATOM 920 N N . THR A 1 112 ? -17.537 -6.979 16.334 1.00 72.50 112 THR A N 1
ATOM 921 C CA . THR A 1 112 ? -16.540 -7.066 15.255 1.00 72.50 112 THR A CA 1
ATOM 922 C C . THR A 1 112 ? -17.142 -6.655 13.909 1.00 72.50 112 THR A C 1
ATOM 924 O O . THR A 1 112 ? -16.541 -5.859 13.198 1.00 72.50 112 THR A O 1
ATOM 927 N N . THR A 1 113 ? -18.352 -7.114 13.593 1.00 72.56 113 THR A N 1
ATOM 928 C CA . THR A 1 113 ? -19.058 -6.763 12.349 1.00 72.56 113 THR A CA 1
ATOM 929 C C . THR A 1 113 ? -19.453 -5.294 12.312 1.00 72.56 113 THR A C 1
ATOM 931 O O . THR A 1 113 ? -19.186 -4.617 11.319 1.00 72.56 113 THR A O 1
ATOM 934 N N . PHE A 1 114 ? -20.010 -4.774 13.411 1.00 75.81 114 PHE A N 1
ATOM 935 C CA . PHE A 1 114 ? -20.317 -3.352 13.533 1.00 75.81 114 PHE A CA 1
ATOM 936 C C . PHE A 1 114 ? -19.070 -2.497 13.303 1.00 75.81 114 PHE A C 1
ATOM 938 O O . PHE A 1 114 ? -19.113 -1.586 12.493 1.00 75.81 114 PHE A O 1
ATOM 945 N N . TYR A 1 115 ? -17.935 -2.801 13.931 1.00 76.56 115 TYR A N 1
ATOM 946 C CA . TYR A 1 115 ? -16.716 -2.002 13.762 1.00 76.56 115 TYR A CA 1
ATOM 947 C C . TYR A 1 115 ? -16.011 -2.211 12.423 1.00 76.56 115 TYR A C 1
ATOM 949 O O . TYR A 1 115 ? -15.295 -1.324 11.968 1.00 76.56 115 TYR A O 1
ATOM 957 N N . ARG A 1 116 ? -16.199 -3.366 11.784 1.00 82.12 116 ARG A N 1
ATOM 958 C CA . ARG A 1 116 ? -15.598 -3.668 10.484 1.00 82.12 116 ARG A CA 1
ATOM 959 C C . ARG A 1 116 ? -16.336 -3.008 9.329 1.00 82.12 116 ARG A C 1
ATOM 961 O O . ARG A 1 116 ? -15.687 -2.581 8.382 1.00 82.12 116 ARG A O 1
ATOM 968 N N . PHE A 1 117 ? -17.664 -2.939 9.402 1.00 80.75 117 PHE A N 1
ATOM 969 C CA . PHE A 1 117 ? -18.507 -2.445 8.309 1.00 80.75 117 PHE A CA 1
ATOM 970 C C . PHE A 1 117 ? -19.244 -1.147 8.638 1.00 80.75 117 PHE A C 1
ATOM 972 O O . PHE A 1 117 ? -19.778 -0.503 7.740 1.00 80.75 117 PHE A O 1
ATOM 979 N N . PHE A 1 118 ? -19.287 -0.747 9.905 1.00 79.94 118 PHE A N 1
ATOM 980 C CA . PHE A 1 118 ? -20.107 0.362 10.399 1.00 79.94 118 PHE A CA 1
ATOM 981 C C . PHE A 1 118 ? -21.597 0.216 10.060 1.00 79.94 118 PHE A C 1
ATOM 983 O O . PHE A 1 118 ? -22.317 1.194 9.861 1.00 79.94 118 PHE A O 1
ATOM 990 N N . TYR A 1 119 ? -22.071 -1.028 10.012 1.00 77.12 119 TYR A N 1
ATOM 991 C CA . TYR A 1 119 ? -23.458 -1.375 9.735 1.00 77.12 119 TYR A CA 1
ATOM 992 C C . TYR A 1 119 ? -24.286 -1.418 11.023 1.00 77.12 119 TYR A C 1
ATOM 994 O O . TYR A 1 119 ? -23.908 -2.100 11.973 1.00 77.12 119 TYR A O 1
ATOM 1002 N N . ILE A 1 120 ? -25.395 -0.671 11.053 1.00 69.88 120 ILE A N 1
ATOM 1003 C CA . ILE A 1 120 ? -26.221 -0.465 12.259 1.00 69.88 120 ILE A CA 1
ATOM 1004 C C . ILE A 1 120 ? -27.668 -0.928 12.125 1.00 69.88 120 ILE A C 1
ATOM 1006 O O . ILE A 1 120 ? -28.258 -1.318 13.125 1.00 69.88 120 ILE A O 1
ATOM 1010 N N . ASP A 1 121 ? -28.258 -0.877 10.930 1.00 72.88 121 ASP A N 1
ATOM 1011 C CA . ASP A 1 121 ? -29.667 -1.217 10.735 1.00 72.88 121 ASP A CA 1
ATOM 1012 C C . ASP A 1 121 ? -29.924 -1.630 9.283 1.00 72.88 121 ASP A C 1
ATOM 1014 O O . ASP A 1 121 ? -29.481 -0.957 8.348 1.00 72.88 121 ASP A O 1
ATOM 1018 N N . LYS A 1 122 ? -30.683 -2.714 9.099 1.00 73.88 122 LYS A N 1
ATOM 1019 C CA . LYS A 1 122 ? -31.053 -3.244 7.780 1.00 73.88 122 LYS A CA 1
ATOM 1020 C C . LYS A 1 122 ? -31.879 -2.287 6.944 1.00 73.88 122 LYS A C 1
ATOM 1022 O O . LYS A 1 122 ? -31.769 -2.304 5.732 1.00 73.88 122 LYS A O 1
ATOM 1027 N N . ARG A 1 123 ? -32.667 -1.412 7.573 1.00 75.94 123 ARG A N 1
ATOM 1028 C CA . ARG A 1 123 ? -33.504 -0.419 6.883 1.00 75.94 123 ARG A CA 1
ATOM 1029 C C . ARG A 1 123 ? -32.676 0.622 6.133 1.00 75.94 123 ARG A C 1
ATOM 1031 O O . ARG A 1 123 ? -33.216 1.334 5.295 1.00 75.94 123 ARG A O 1
ATOM 1038 N N . LEU A 1 124 ? -31.384 0.726 6.442 1.00 78.88 124 LEU A N 1
ATOM 1039 C CA . LEU A 1 124 ? -30.473 1.640 5.764 1.00 78.88 124 LEU A CA 1
ATOM 1040 C C . LEU A 1 124 ? -29.930 1.068 4.457 1.00 78.88 124 LEU A C 1
ATOM 1042 O O . LEU A 1 124 ? -29.292 1.813 3.719 1.00 78.88 124 LEU A O 1
ATOM 1046 N N . LEU A 1 125 ? -30.155 -0.213 4.161 1.00 81.31 125 LEU A N 1
ATOM 1047 C CA . LEU A 1 125 ? -29.691 -0.873 2.947 1.00 81.31 125 LEU A CA 1
ATOM 1048 C C . LEU A 1 125 ? -30.860 -1.546 2.229 1.00 81.31 125 LEU A C 1
ATOM 1050 O O . LEU A 1 125 ? -31.782 -2.059 2.852 1.00 81.31 125 LEU A O 1
ATOM 1054 N N . ASP A 1 126 ? -30.817 -1.524 0.902 1.00 83.56 126 ASP A N 1
ATOM 1055 C CA . ASP A 1 126 ? -31.717 -2.331 0.082 1.00 83.56 126 ASP A CA 1
ATOM 1056 C C . ASP A 1 126 ? -31.203 -3.781 -0.014 1.00 83.56 126 ASP A C 1
ATOM 1058 O O . ASP A 1 126 ? -30.054 -4.077 0.334 1.00 83.56 126 ASP A O 1
ATOM 1062 N N . ASP A 1 127 ? -32.066 -4.690 -0.475 1.00 82.81 127 ASP A N 1
ATOM 1063 C CA . ASP A 1 127 ? -31.765 -6.126 -0.539 1.00 82.81 127 ASP A CA 1
ATOM 1064 C C . ASP A 1 127 ? -30.539 -6.427 -1.420 1.00 82.81 127 ASP A C 1
ATOM 1066 O O . ASP A 1 127 ? -29.728 -7.283 -1.077 1.00 82.81 127 ASP A O 1
ATOM 1070 N N . GLU A 1 128 ? -30.352 -5.682 -2.516 1.00 83.69 128 GLU A N 1
ATOM 1071 C CA . GLU A 1 128 ? -29.210 -5.843 -3.428 1.00 83.69 128 GLU A CA 1
ATOM 1072 C C . GLU A 1 128 ? -27.882 -5.534 -2.721 1.00 83.69 128 GLU A C 1
ATOM 1074 O O . GLU A 1 128 ? -26.919 -6.303 -2.791 1.00 83.69 128 GLU A O 1
ATOM 1079 N N . LYS A 1 129 ? -27.827 -4.427 -1.977 1.00 84.44 129 LYS A N 1
ATOM 1080 C CA . LYS A 1 129 ? -26.636 -4.041 -1.211 1.00 84.44 129 LYS A CA 1
ATOM 1081 C C . LYS A 1 129 ? -26.384 -4.970 -0.036 1.00 84.44 129 LYS A C 1
ATOM 1083 O O . LYS A 1 129 ? -25.227 -5.236 0.287 1.00 84.44 129 LYS A O 1
ATOM 1088 N N . MET A 1 130 ? -27.444 -5.485 0.580 1.00 80.88 130 MET A N 1
ATOM 1089 C CA . MET A 1 130 ? -27.324 -6.518 1.605 1.00 80.88 130 MET A CA 1
ATOM 1090 C C . MET A 1 130 ? -26.709 -7.798 1.037 1.00 80.88 130 MET A C 1
ATOM 1092 O O . MET A 1 130 ? -25.789 -8.338 1.652 1.00 80.88 130 MET A O 1
ATOM 1096 N N . SER A 1 131 ? -27.124 -8.242 -0.155 1.00 82.31 131 SER A N 1
ATOM 1097 C CA . SER A 1 131 ? -26.500 -9.386 -0.831 1.00 82.31 131 SER A CA 1
ATOM 1098 C C . SER A 1 131 ? -25.003 -9.165 -1.061 1.00 82.31 131 SER A C 1
ATOM 1100 O O . SER A 1 131 ? -24.209 -10.040 -0.729 1.00 82.31 131 SER A O 1
ATOM 1102 N N . LEU A 1 132 ? -24.595 -7.977 -1.521 1.00 81.44 132 LEU A N 1
ATOM 1103 C CA . LEU A 1 132 ? -23.176 -7.650 -1.724 1.00 81.44 132 LEU A CA 1
ATOM 1104 C C . LEU A 1 132 ? -22.350 -7.704 -0.430 1.00 81.44 132 LEU A C 1
ATOM 1106 O O . LEU A 1 132 ? -21.192 -8.113 -0.453 1.00 81.44 132 LEU A O 1
ATOM 1110 N N . LEU A 1 133 ? -22.919 -7.294 0.705 1.00 78.94 133 LEU A N 1
ATOM 1111 C CA . LEU A 1 133 ? -22.242 -7.412 2.001 1.00 78.94 133 LEU A CA 1
ATOM 1112 C C . LEU A 1 133 ? -22.145 -8.859 2.479 1.00 78.94 133 LEU A C 1
ATOM 1114 O O . LEU A 1 133 ? -21.152 -9.223 3.107 1.00 78.94 133 LEU A O 1
ATOM 1118 N N . ASN A 1 134 ? -23.149 -9.678 2.170 1.00 76.50 134 ASN A N 1
ATOM 1119 C CA . ASN A 1 134 ? -23.160 -11.097 2.514 1.00 76.50 134 ASN A CA 1
ATOM 1120 C C . ASN A 1 134 ? -22.095 -11.899 1.752 1.00 76.50 134 ASN A C 1
ATOM 1122 O O . ASN A 1 134 ? -21.670 -12.949 2.230 1.00 76.50 134 ASN A O 1
ATOM 1126 N N . GLU A 1 135 ? -21.621 -11.394 0.610 1.00 76.31 135 GLU A N 1
ATOM 1127 C CA . GLU A 1 135 ? -20.508 -11.985 -0.142 1.00 76.31 135 GLU A CA 1
ATOM 1128 C C . GLU A 1 135 ? -19.133 -11.766 0.512 1.00 76.31 135 GLU A C 1
ATOM 1130 O O . GLU A 1 135 ? -18.166 -12.425 0.126 1.00 76.31 135 GLU A O 1
ATOM 1135 N N . ILE A 1 136 ? -19.008 -10.856 1.488 1.00 77.38 136 ILE A N 1
ATOM 1136 C CA . ILE A 1 136 ? -17.717 -10.566 2.122 1.00 77.38 136 ILE A CA 1
ATOM 1137 C C . ILE A 1 136 ? -17.255 -11.757 2.963 1.00 77.38 136 ILE A C 1
ATOM 1139 O O . ILE A 1 136 ? -17.938 -12.199 3.889 1.00 77.38 136 ILE A O 1
ATOM 1143 N N . GLU A 1 137 ? -16.021 -12.203 2.731 1.00 68.88 137 GLU A N 1
ATOM 1144 C CA . GLU A 1 137 ? -15.364 -13.167 3.612 1.00 68.88 137 GLU A CA 1
ATOM 1145 C C . GLU A 1 137 ? -15.131 -12.551 5.007 1.00 68.88 137 GLU A C 1
ATOM 1147 O O . GLU A 1 137 ? -14.382 -11.588 5.191 1.00 68.88 137 GLU A O 1
ATOM 1152 N N . PHE A 1 138 ? -15.802 -13.112 6.016 1.00 66.75 138 PHE A N 1
ATOM 1153 C CA . PHE A 1 138 ? -15.716 -12.671 7.413 1.00 66.75 138 PHE A CA 1
ATOM 1154 C C . PHE A 1 138 ? -14.627 -13.403 8.204 1.00 66.75 138 PHE A C 1
ATOM 1156 O O . PHE A 1 138 ? -14.638 -13.458 9.435 1.00 66.75 138 PHE A O 1
ATOM 1163 N N . ASP A 1 139 ? -13.656 -13.989 7.515 1.00 72.12 139 ASP A N 1
ATOM 1164 C CA . ASP A 1 139 ? -12.559 -14.670 8.171 1.00 72.12 139 ASP A CA 1
ATOM 1165 C C . ASP A 1 139 ? -11.691 -13.652 8.929 1.00 72.12 139 ASP A C 1
ATOM 1167 O O . ASP A 1 139 ? -11.322 -12.571 8.448 1.00 72.12 139 ASP A O 1
ATOM 1171 N N . LYS A 1 140 ? -11.372 -13.978 10.182 1.00 72.94 140 LYS A N 1
ATOM 1172 C CA . LYS A 1 140 ? -10.440 -13.172 10.963 1.00 72.94 140 LYS A CA 1
ATOM 1173 C C . LYS A 1 140 ? -9.025 -13.458 10.477 1.00 72.94 140 LYS A C 1
ATOM 1175 O O . LYS A 1 140 ? -8.582 -14.607 10.516 1.00 72.94 140 LYS A O 1
ATOM 1180 N N . ALA A 1 141 ? -8.290 -12.418 10.091 1.00 76.75 141 ALA A N 1
ATOM 1181 C CA . ALA A 1 141 ? -6.906 -12.581 9.679 1.00 76.75 141 ALA A CA 1
ATOM 1182 C C . ALA A 1 141 ? -6.064 -13.157 10.826 1.00 76.75 141 ALA A C 1
ATOM 1184 O O . ALA A 1 141 ? -6.062 -12.654 11.956 1.00 76.75 141 ALA A O 1
ATOM 1185 N N . VAL A 1 142 ? -5.274 -14.182 10.516 1.00 81.50 142 VAL A N 1
ATOM 1186 C CA . VAL A 1 142 ? -4.154 -14.595 11.359 1.00 81.50 142 VAL A CA 1
ATOM 1187 C C . VAL A 1 142 ? -2.932 -13.839 10.873 1.00 81.50 142 VAL A C 1
ATOM 1189 O O . VAL A 1 142 ? -2.557 -13.934 9.709 1.00 81.50 142 VAL A O 1
ATOM 1192 N N . PHE A 1 143 ? -2.304 -13.070 11.761 1.00 83.69 143 PHE A N 1
ATOM 1193 C CA . PHE A 1 143 ? -1.085 -12.360 11.391 1.00 83.69 143 PHE A CA 1
ATOM 1194 C C . PHE A 1 143 ? 0.026 -13.352 11.043 1.00 83.69 143 PHE A C 1
ATOM 1196 O O . PHE A 1 143 ? 0.543 -14.033 11.935 1.00 83.69 143 PHE A O 1
ATOM 1203 N N . ASP A 1 144 ? 0.420 -13.354 9.776 1.00 85.25 144 ASP A N 1
ATOM 1204 C CA . ASP A 1 144 ? 1.597 -14.036 9.261 1.00 85.25 144 ASP A CA 1
ATOM 1205 C C . ASP A 1 144 ? 2.565 -13.003 8.676 1.00 85.25 144 ASP A C 1
ATOM 1207 O O . ASP A 1 144 ? 2.231 -12.186 7.818 1.00 85.25 144 ASP A O 1
ATOM 1211 N N . GLU A 1 145 ? 3.803 -13.034 9.157 1.00 77.69 145 GLU A N 1
ATOM 1212 C CA . GLU A 1 145 ? 4.859 -12.143 8.686 1.00 77.69 145 GLU A CA 1
ATOM 1213 C C . GLU A 1 145 ? 5.287 -12.438 7.245 1.00 77.69 145 GLU A C 1
ATOM 1215 O O . GLU A 1 145 ? 5.799 -11.538 6.568 1.00 77.69 145 GLU A O 1
ATOM 1220 N N . ASN A 1 146 ? 5.088 -13.679 6.795 1.00 81.81 146 ASN A N 1
ATOM 1221 C CA . ASN A 1 146 ? 5.441 -14.162 5.464 1.00 81.81 146 ASN A CA 1
ATOM 1222 C C . ASN A 1 146 ? 4.271 -14.096 4.477 1.00 81.81 146 ASN A C 1
ATOM 1224 O O . ASN A 1 146 ? 4.470 -14.418 3.307 1.00 81.81 146 ASN A O 1
ATOM 1228 N N . GLU A 1 147 ? 3.096 -13.635 4.916 1.00 88.00 147 GLU A N 1
ATOM 1229 C CA . GLU A 1 147 ? 1.943 -13.410 4.047 1.00 88.00 147 GLU A CA 1
ATOM 1230 C C . GLU A 1 147 ? 2.356 -12.529 2.859 1.00 88.00 147 GLU A C 1
ATOM 1232 O O . GLU A 1 147 ? 2.963 -11.455 3.026 1.00 88.00 147 GLU A O 1
ATOM 1237 N N . LYS A 1 148 ? 2.052 -13.003 1.647 1.00 89.75 148 LYS A N 1
ATOM 1238 C CA . LYS A 1 148 ? 2.426 -12.324 0.401 1.00 89.75 148 LYS A CA 1
ATOM 1239 C C . LYS A 1 148 ? 1.699 -10.985 0.323 1.00 89.75 148 LYS A C 1
ATOM 1241 O O . LYS A 1 148 ? 2.337 -9.950 0.130 1.00 89.75 148 LYS A O 1
ATOM 1246 N N . TYR A 1 149 ? 0.395 -11.002 0.603 1.00 92.88 149 TYR A N 1
ATOM 1247 C CA . TYR A 1 149 ? -0.493 -9.841 0.546 1.00 92.88 149 TYR A CA 1
ATOM 1248 C C . TYR A 1 149 ? -1.158 -9.592 1.905 1.00 92.88 149 TYR A C 1
ATOM 1250 O O . TYR A 1 149 ? -2.253 -10.093 2.161 1.00 92.88 149 TYR A O 1
ATOM 1258 N N . PRO A 1 150 ? -0.518 -8.845 2.819 1.00 94.25 150 PRO A N 1
ATOM 1259 C CA . PRO A 1 150 ? -1.067 -8.641 4.153 1.00 94.25 150 PRO A CA 1
ATOM 1260 C C . PRO A 1 150 ? -2.136 -7.538 4.139 1.00 94.25 150 PRO A C 1
ATOM 1262 O O . PRO A 1 150 ? -1.836 -6.351 4.296 1.00 94.25 150 PRO A O 1
ATOM 1265 N N . VAL A 1 151 ? -3.380 -7.957 3.916 1.00 95.31 151 VAL A N 1
ATOM 1266 C CA . VAL A 1 151 ? -4.573 -7.107 3.836 1.00 95.31 151 VAL A CA 1
ATOM 1267 C C . VAL A 1 151 ? -5.408 -7.290 5.105 1.00 95.31 151 VAL A C 1
ATOM 1269 O O . VAL A 1 151 ? -5.825 -8.408 5.417 1.00 95.31 151 VAL A O 1
ATOM 1272 N N . TYR A 1 152 ? -5.655 -6.200 5.827 1.00 93.50 152 TYR A N 1
ATOM 1273 C CA . TYR A 1 152 ? -6.301 -6.209 7.139 1.00 93.50 152 TYR A CA 1
ATOM 1274 C C . TYR A 1 152 ? -7.451 -5.210 7.200 1.00 93.50 152 TYR A C 1
ATOM 1276 O O . TYR A 1 152 ? -7.326 -4.078 6.725 1.00 93.50 152 TYR A O 1
ATOM 1284 N N . TYR A 1 153 ? -8.547 -5.610 7.838 1.00 91.50 153 TYR A N 1
ATOM 1285 C CA . TYR A 1 153 ? -9.606 -4.677 8.214 1.00 91.50 153 TYR A CA 1
ATOM 1286 C C . TYR A 1 153 ? -9.141 -3.765 9.357 1.00 91.50 153 TYR A C 1
ATOM 1288 O O . TYR A 1 153 ? -8.169 -4.065 10.057 1.00 91.50 153 TYR A O 1
ATOM 1296 N N . GLN A 1 154 ? -9.820 -2.632 9.548 1.00 89.19 154 GLN A N 1
ATOM 1297 C CA . GLN A 1 154 ? -9.451 -1.635 10.557 1.00 89.19 154 GLN A CA 1
ATOM 1298 C C . GLN A 1 154 ? -9.330 -2.226 11.976 1.00 89.19 154 GLN A C 1
ATOM 1300 O O . GLN A 1 154 ? -8.402 -1.893 12.713 1.00 89.19 154 GLN A O 1
ATOM 1305 N N . ASP A 1 155 ? -10.244 -3.119 12.352 1.00 85.38 155 ASP A N 1
ATOM 1306 C CA . ASP A 1 155 ? -10.260 -3.796 13.648 1.00 85.38 155 ASP A CA 1
ATOM 1307 C C . ASP A 1 155 ? -9.026 -4.694 13.851 1.00 85.38 155 ASP A C 1
ATOM 1309 O O . ASP A 1 155 ? -8.345 -4.626 14.878 1.00 85.38 155 ASP A O 1
ATOM 1313 N N . GLU A 1 156 ? -8.679 -5.478 12.832 1.00 88.00 156 GLU A N 1
ATOM 1314 C CA . GLU A 1 156 ? -7.511 -6.366 12.831 1.00 88.00 156 GLU A CA 1
ATOM 1315 C C . GLU A 1 156 ? -6.207 -5.570 12.859 1.00 88.00 156 GLU A C 1
ATOM 1317 O O . GLU A 1 156 ? -5.260 -5.926 13.563 1.00 88.00 156 GLU A O 1
ATOM 1322 N N . TRP A 1 157 ? -6.169 -4.459 12.123 1.00 90.44 157 TRP A N 1
ATOM 1323 C CA . TRP A 1 157 ? -5.043 -3.538 12.115 1.00 90.44 157 TRP A CA 1
ATOM 1324 C C . TRP A 1 157 ? -4.755 -3.000 13.517 1.00 90.44 157 TRP A C 1
ATOM 1326 O O . TRP A 1 157 ? -3.623 -3.097 13.995 1.00 90.44 157 TRP A O 1
ATOM 1336 N N . LEU A 1 158 ? -5.779 -2.478 14.201 1.00 87.00 158 LEU A N 1
ATOM 1337 C CA . LEU A 1 158 ? -5.659 -1.965 15.568 1.00 87.00 158 LEU A CA 1
ATOM 1338 C C . LEU A 1 158 ? -5.233 -3.064 16.549 1.00 87.00 158 LEU A C 1
ATOM 1340 O O . LEU A 1 158 ? -4.373 -2.827 17.399 1.00 87.00 158 LEU A O 1
ATOM 1344 N N . GLU A 1 159 ? -5.765 -4.281 16.406 1.00 84.31 159 GLU A N 1
ATOM 1345 C CA . GLU A 1 159 ? -5.332 -5.435 17.199 1.00 84.31 159 GLU A CA 1
ATOM 1346 C C . GLU A 1 159 ? -3.840 -5.748 16.989 1.00 84.31 159 GLU A C 1
ATOM 1348 O O . GLU A 1 159 ? -3.104 -5.997 17.950 1.00 84.31 159 GLU A O 1
ATOM 1353 N N . PHE A 1 160 ? -3.364 -5.735 15.743 1.00 87.00 160 PHE A N 1
ATOM 1354 C CA . PHE A 1 160 ? -1.965 -6.021 15.429 1.00 87.00 160 PHE A CA 1
ATOM 1355 C C . PHE A 1 160 ? -1.017 -4.894 15.829 1.00 87.00 160 PHE A C 1
ATOM 1357 O O . PHE A 1 160 ? 0.117 -5.191 16.214 1.00 87.00 160 PHE A O 1
ATOM 1364 N N . VAL A 1 161 ? -1.461 -3.639 15.819 1.00 86.50 161 VAL A N 1
ATOM 1365 C CA . VAL A 1 161 ? -0.706 -2.527 16.410 1.00 86.50 161 VAL A CA 1
ATOM 1366 C C . VAL A 1 161 ? -0.628 -2.682 17.928 1.00 86.50 161 VAL A C 1
ATOM 1368 O O . VAL A 1 161 ? 0.469 -2.644 18.480 1.00 86.50 161 VAL A O 1
ATOM 1371 N N . GLY A 1 162 ? -1.741 -2.986 18.603 1.00 79.88 162 GLY A N 1
ATOM 1372 C CA . GLY A 1 162 ? -1.761 -3.196 20.057 1.00 79.88 162 GLY A CA 1
ATOM 1373 C C . GLY A 1 162 ? -0.883 -4.351 20.532 1.00 79.88 162 GLY A C 1
ATOM 1374 O O . GLY A 1 162 ? -0.311 -4.286 21.616 1.00 79.88 162 GLY A O 1
ATOM 1375 N N . LYS A 1 163 ? -0.718 -5.381 19.695 1.00 79.62 163 LYS A N 1
ATOM 1376 C CA . LYS A 1 163 ? 0.196 -6.516 19.923 1.00 79.62 163 LYS A CA 1
ATOM 1377 C C . LYS A 1 163 ? 1.640 -6.251 19.464 1.00 79.62 163 LYS A C 1
ATOM 1379 O O . LYS A 1 163 ? 2.472 -7.160 19.506 1.00 79.62 163 LYS A O 1
ATOM 1384 N N . GLY A 1 164 ? 1.944 -5.054 18.957 1.00 77.88 164 GLY A N 1
ATOM 1385 C CA . GLY A 1 164 ? 3.262 -4.683 18.435 1.00 77.88 164 GLY A CA 1
ATOM 1386 C C . GLY A 1 164 ? 3.719 -5.510 17.226 1.00 77.88 164 GLY A C 1
ATOM 1387 O O . GLY A 1 164 ? 4.921 -5.698 17.024 1.00 77.88 164 GLY A O 1
ATOM 1388 N N . LYS A 1 165 ? 2.773 -6.065 16.457 1.00 84.38 165 LYS A N 1
ATOM 1389 C CA . LYS A 1 165 ? 3.010 -6.835 15.223 1.00 84.38 165 LYS A CA 1
ATOM 1390 C C . LYS A 1 165 ? 3.097 -5.921 13.996 1.00 84.38 165 LYS A C 1
ATOM 1392 O O . LYS A 1 165 ? 3.930 -6.147 13.117 1.00 84.38 165 LYS A O 1
ATOM 1397 N N . ILE A 1 166 ? 2.276 -4.873 13.968 1.00 88.12 166 ILE A N 1
ATOM 1398 C CA . ILE A 1 166 ? 2.375 -3.748 13.031 1.00 88.12 166 ILE A CA 1
ATOM 1399 C C . ILE A 1 166 ? 2.942 -2.554 13.811 1.00 88.12 166 ILE A C 1
ATOM 1401 O O . ILE A 1 166 ? 2.567 -2.325 14.959 1.00 88.12 166 ILE A O 1
ATOM 1405 N N . SER A 1 167 ? 3.899 -1.832 13.227 1.00 87.44 167 SER A N 1
ATOM 1406 C CA . SER A 1 167 ? 4.450 -0.609 13.824 1.00 87.44 167 SER A CA 1
ATOM 1407 C C . SER A 1 167 ? 3.391 0.492 13.856 1.00 87.44 167 SER A C 1
ATOM 1409 O O . SER A 1 167 ? 2.482 0.496 13.030 1.00 87.44 167 SER A O 1
ATOM 1411 N N . ILE A 1 168 ? 3.504 1.446 14.779 1.00 88.00 168 ILE A N 1
ATOM 1412 C CA . ILE A 1 168 ? 2.611 2.610 14.795 1.00 88.00 168 ILE A CA 1
ATOM 1413 C C . ILE A 1 168 ? 2.821 3.445 13.527 1.00 88.00 168 ILE A C 1
ATOM 1415 O O . ILE A 1 168 ? 3.921 3.488 12.967 1.00 88.00 168 ILE A O 1
ATOM 1419 N N . SER A 1 169 ? 1.752 4.029 13.011 1.00 88.81 169 SER A N 1
ATOM 1420 C CA . SER A 1 169 ? 1.781 4.876 11.823 1.00 88.81 169 SER A CA 1
ATOM 1421 C C . SER A 1 169 ? 2.516 6.181 12.108 1.00 88.81 169 SER A C 1
ATOM 1423 O O . SER A 1 169 ? 2.418 6.731 13.205 1.00 88.81 169 SER A O 1
ATOM 1425 N N . ALA A 1 170 ? 3.314 6.655 11.146 1.00 79.50 170 ALA A N 1
ATOM 1426 C CA . ALA A 1 170 ? 3.972 7.947 11.305 1.00 79.50 170 ALA A CA 1
ATOM 1427 C C . ALA A 1 170 ? 2.899 9.044 11.345 1.00 79.50 170 ALA A C 1
ATOM 1429 O O . ALA A 1 170 ? 2.120 9.157 10.404 1.00 79.50 170 ALA A O 1
ATOM 1430 N N . GLY A 1 171 ? 2.832 9.816 12.429 1.00 62.91 171 GLY A N 1
ATOM 1431 C CA . GLY A 1 171 ? 2.001 11.018 12.506 1.00 62.91 171 GLY A CA 1
ATOM 1432 C C . GLY A 1 171 ? 2.821 12.266 12.183 1.00 62.91 171 GLY A C 1
ATOM 1433 O O . GLY A 1 171 ? 4.003 12.325 12.535 1.00 62.91 171 GLY A O 1
ATOM 1434 N N . ASP A 1 172 ? 2.195 13.269 11.560 1.00 41.91 172 ASP A N 1
ATOM 1435 C CA . ASP A 1 172 ? 2.795 14.602 11.379 1.00 41.91 172 ASP A CA 1
ATOM 1436 C C . ASP A 1 172 ? 2.986 15.330 12.735 1.00 41.91 172 ASP A C 1
ATOM 1438 O O . ASP A 1 172 ? 3.899 16.142 12.877 1.00 41.91 172 ASP A O 1
ATOM 1442 N N . ASP A 1 173 ? 2.227 14.944 13.771 1.00 38.31 173 ASP A N 1
ATOM 1443 C CA . ASP A 1 173 ? 2.162 15.607 15.085 1.00 38.31 173 ASP A CA 1
ATOM 1444 C C . ASP A 1 173 ? 2.901 14.881 16.234 1.00 38.31 173 ASP A C 1
ATOM 1446 O O . ASP A 1 173 ? 2.529 14.991 17.402 1.00 38.31 173 ASP A O 1
ATOM 1450 N N . VAL A 1 174 ? 3.993 14.151 15.966 1.00 36.53 174 VAL A N 1
ATOM 1451 C CA . VAL A 1 174 ? 4.873 13.648 17.059 1.00 36.53 174 VAL A CA 1
ATOM 1452 C C . VAL A 1 174 ? 6.065 14.581 17.324 1.00 36.53 174 VAL A C 1
ATOM 1454 O O . VAL A 1 174 ? 7.043 14.217 17.985 1.00 36.53 174 VAL A O 1
ATOM 1457 N N . SER A 1 175 ? 5.987 15.829 16.861 1.00 34.34 175 SER A N 1
ATOM 1458 C CA . SER A 1 175 ? 6.663 16.931 17.538 1.00 34.34 175 SER A CA 1
ATOM 1459 C C . SER A 1 175 ? 5.761 17.425 18.665 1.00 34.34 175 SER A C 1
ATOM 1461 O O . SER A 1 175 ? 4.672 17.904 18.397 1.00 34.34 175 SER A O 1
ATOM 1463 N N . GLU A 1 176 ? 6.259 17.361 19.904 1.00 33.97 176 GLU A N 1
ATOM 1464 C CA . GLU A 1 176 ? 5.661 17.956 21.117 1.00 33.97 176 GLU A CA 1
ATOM 1465 C C . GLU A 1 176 ? 4.789 17.059 22.020 1.00 33.97 176 GLU A C 1
ATOM 1467 O O . GLU A 1 176 ? 3.844 17.523 22.647 1.00 33.97 176 GLU A O 1
ATOM 1472 N N . MET A 1 177 ? 5.214 15.821 22.301 1.00 32.72 177 MET A N 1
ATOM 1473 C CA . MET A 1 177 ? 5.122 15.364 23.699 1.00 32.72 177 MET A CA 1
ATOM 1474 C C . MET A 1 177 ? 6.412 15.751 24.410 1.00 32.72 177 MET A C 1
ATOM 1476 O O . MET A 1 177 ? 7.479 15.168 24.205 1.00 32.72 177 MET A O 1
ATOM 1480 N N . GLY A 1 178 ? 6.293 16.839 25.169 1.00 32.44 178 GLY A N 1
ATOM 1481 C CA . GLY A 1 178 ? 7.381 17.579 25.777 1.00 32.44 178 GLY A CA 1
ATOM 1482 C C . GLY A 1 178 ? 8.342 16.748 26.621 1.00 32.44 178 GLY A C 1
ATOM 1483 O O . GLY A 1 178 ? 8.093 15.612 27.024 1.00 32.44 178 GLY A O 1
ATOM 1484 N N . SER A 1 179 ? 9.458 17.402 26.915 1.00 32.44 179 SER A N 1
ATOM 1485 C CA . SER A 1 179 ? 10.527 17.060 27.849 1.00 32.44 179 SER A CA 1
ATOM 1486 C C . SER A 1 179 ? 10.051 16.832 29.295 1.00 32.44 179 SER A C 1
ATOM 1488 O O . SER A 1 179 ? 10.567 17.439 30.234 1.00 32.44 179 SER A O 1
ATOM 1490 N N . SER A 1 180 ? 9.069 15.961 29.504 1.00 36.19 180 SER A N 1
ATOM 1491 C CA . SER A 1 180 ? 8.825 15.337 30.795 1.00 36.19 180 SER A CA 1
ATOM 1492 C C . SER A 1 180 ? 9.884 14.251 30.991 1.00 36.19 180 SER A C 1
ATOM 1494 O O . SER A 1 180 ? 10.359 13.637 30.031 1.00 36.19 180 SER A O 1
ATOM 1496 N N . LYS A 1 181 ? 10.344 14.065 32.231 1.00 41.44 181 LYS A N 1
ATOM 1497 C CA . LYS A 1 181 ? 11.295 13.006 32.590 1.00 41.44 181 LYS A CA 1
ATOM 1498 C C . LYS A 1 181 ? 10.736 11.681 32.067 1.00 41.44 181 LYS A C 1
ATOM 1500 O O . LYS A 1 181 ? 9.767 11.188 32.631 1.00 41.44 181 LYS A O 1
ATOM 1505 N N . LYS A 1 182 ? 11.310 11.151 30.981 1.00 53.41 182 LYS A N 1
ATOM 1506 C CA . LYS A 1 182 ? 10.865 9.892 30.375 1.00 53.41 182 LYS A CA 1
ATOM 1507 C C . LYS A 1 182 ? 10.865 8.826 31.464 1.00 53.41 182 LYS A C 1
ATOM 1509 O O . LYS A 1 182 ? 11.918 8.543 32.036 1.00 53.41 182 LYS A O 1
ATOM 1514 N N . ASP A 1 183 ? 9.680 8.313 31.769 1.00 70.75 183 ASP A N 1
ATOM 1515 C CA . ASP A 1 183 ? 9.489 7.242 32.734 1.00 70.75 183 ASP A CA 1
ATOM 1516 C C . ASP A 1 183 ? 10.439 6.075 32.390 1.00 70.75 183 ASP A C 1
ATOM 1518 O O . ASP A 1 183 ? 10.475 5.640 31.231 1.00 70.75 183 ASP A O 1
ATOM 1522 N N . PRO A 1 184 ? 11.251 5.580 33.346 1.00 69.94 184 PRO A N 1
ATOM 1523 C CA . PRO A 1 184 ? 12.120 4.430 33.122 1.00 69.94 184 PRO A CA 1
ATOM 1524 C C . PRO A 1 184 ? 11.391 3.209 32.540 1.00 69.94 184 PRO A C 1
ATOM 1526 O O . PRO A 1 184 ? 11.998 2.482 31.752 1.00 69.94 184 PRO A O 1
ATOM 1529 N N . GLY A 1 185 ? 10.103 3.014 32.859 1.00 72.88 185 GLY A N 1
ATOM 1530 C CA . GLY A 1 185 ? 9.257 1.979 32.254 1.00 72.88 185 GLY A CA 1
ATOM 1531 C C . GLY A 1 185 ? 9.094 2.160 30.741 1.00 72.88 185 GLY A C 1
ATOM 1532 O O . GLY A 1 185 ? 9.434 1.262 29.970 1.00 72.88 185 GLY A O 1
ATOM 1533 N N . MET A 1 186 ? 8.690 3.354 30.295 1.00 69.31 186 MET A N 1
ATOM 1534 C CA . MET A 1 186 ? 8.584 3.688 28.865 1.00 69.31 186 MET A CA 1
ATOM 1535 C C . MET A 1 186 ? 9.915 3.555 28.109 1.00 69.31 186 MET A C 1
ATOM 1537 O O . MET A 1 186 ? 9.941 3.114 26.958 1.00 69.31 186 MET A O 1
ATOM 1541 N N . ILE A 1 187 ? 11.038 3.929 28.735 1.00 75.94 187 ILE A N 1
ATOM 1542 C CA . ILE A 1 187 ? 12.369 3.771 28.125 1.00 75.94 187 ILE A CA 1
ATOM 1543 C C . ILE A 1 187 ? 12.688 2.284 27.926 1.00 75.94 187 ILE A C 1
ATOM 1545 O O . ILE A 1 187 ? 13.140 1.898 26.846 1.00 75.94 187 ILE A O 1
ATOM 1549 N N . LYS A 1 188 ? 12.430 1.448 28.941 1.00 79.69 188 LYS A N 1
ATOM 1550 C CA . LYS A 1 188 ? 12.668 0.002 28.864 1.00 79.69 188 LYS A CA 1
ATOM 1551 C C . LYS A 1 188 ? 11.805 -0.654 27.787 1.00 79.69 188 LYS A C 1
ATOM 1553 O O . LYS A 1 188 ? 12.355 -1.379 26.961 1.00 79.69 188 LYS A O 1
ATOM 1558 N N . ALA A 1 189 ? 10.513 -0.324 27.733 1.00 76.75 189 ALA A N 1
ATOM 1559 C CA . ALA A 1 189 ? 9.586 -0.819 26.713 1.00 76.75 189 ALA A CA 1
ATOM 1560 C C . ALA A 1 189 ? 10.062 -0.469 25.293 1.00 76.75 189 ALA A C 1
ATOM 1562 O O . ALA A 1 189 ? 10.123 -1.324 24.407 1.00 76.75 189 ALA A O 1
ATOM 1563 N N . LYS A 1 190 ? 10.510 0.778 25.088 1.00 80.31 190 LYS A N 1
ATOM 1564 C CA . LYS A 1 190 ? 11.074 1.217 23.808 1.00 80.31 190 LYS A CA 1
ATOM 1565 C C . LYS A 1 190 ? 12.322 0.421 23.417 1.00 80.31 190 LYS A C 1
ATOM 1567 O O . LYS A 1 190 ? 12.436 -0.010 22.270 1.00 80.31 190 LYS A O 1
ATOM 1572 N N . TYR A 1 191 ? 13.254 0.211 24.347 1.00 83.75 191 TYR A N 1
ATOM 1573 C CA . TYR A 1 191 ? 14.455 -0.582 24.073 1.00 83.75 191 TYR A CA 1
ATOM 1574 C C . TYR A 1 191 ? 14.138 -2.056 23.820 1.00 83.75 191 TYR A C 1
ATOM 1576 O O . TYR A 1 191 ? 14.754 -2.649 22.938 1.00 83.75 191 TYR A O 1
ATOM 1584 N N . GLN A 1 192 ? 13.165 -2.643 24.522 1.00 84.81 192 GLN A N 1
ATOM 1585 C CA . GLN A 1 192 ? 12.694 -4.007 24.259 1.00 84.81 192 GLN A CA 1
ATOM 1586 C C . GLN A 1 192 ? 12.110 -4.136 22.845 1.00 84.81 192 GLN A C 1
ATOM 1588 O O . GLN A 1 192 ? 12.473 -5.063 22.117 1.00 84.81 192 GLN A O 1
ATOM 1593 N N . LYS A 1 193 ? 11.293 -3.168 22.407 1.00 81.75 193 LYS A N 1
ATOM 1594 C CA . LYS A 1 193 ? 10.767 -3.102 21.033 1.00 81.75 193 LYS A CA 1
ATOM 1595 C C . LYS A 1 193 ? 11.895 -3.008 20.002 1.00 81.75 193 LYS A C 1
ATOM 1597 O O . LYS A 1 193 ? 11.949 -3.793 19.054 1.00 81.75 193 LYS A O 1
ATOM 1602 N N . GLU A 1 194 ? 12.846 -2.098 20.211 1.00 84.38 194 GLU A N 1
ATOM 1603 C CA . GLU A 1 194 ? 13.995 -1.926 19.316 1.00 84.38 194 GLU A CA 1
ATOM 1604 C C . GLU A 1 194 ? 14.900 -3.171 19.282 1.00 84.38 194 GLU A C 1
ATOM 1606 O O . GLU A 1 194 ? 15.422 -3.542 18.224 1.00 84.38 194 GLU A O 1
ATOM 1611 N N . LEU A 1 195 ? 15.060 -3.854 20.419 1.00 87.81 195 LEU A N 1
ATOM 1612 C CA . LEU A 1 195 ? 15.800 -5.108 20.524 1.00 87.81 195 LEU A CA 1
ATOM 1613 C C . LEU A 1 195 ? 15.113 -6.219 19.729 1.00 87.81 195 LEU A C 1
ATOM 1615 O O . LEU A 1 195 ? 15.791 -6.922 18.980 1.00 87.81 195 LEU A O 1
ATOM 1619 N N . LYS A 1 196 ? 13.786 -6.352 19.840 1.00 86.94 196 LYS A N 1
ATOM 1620 C CA . LYS A 1 196 ? 12.988 -7.330 19.086 1.00 86.94 196 LYS A CA 1
ATOM 1621 C C . LYS A 1 196 ? 13.153 -7.135 17.577 1.00 86.94 196 LYS A C 1
ATOM 1623 O O . LYS A 1 196 ? 13.466 -8.090 16.867 1.00 86.94 196 LYS A O 1
ATOM 1628 N N . ILE A 1 197 ? 13.045 -5.893 17.098 1.00 86.12 197 ILE A N 1
ATOM 1629 C CA . ILE A 1 197 ? 13.285 -5.541 15.686 1.00 86.12 197 ILE A CA 1
ATOM 1630 C C . ILE A 1 197 ? 14.723 -5.885 15.275 1.00 86.12 197 ILE A C 1
ATOM 1632 O O . ILE A 1 197 ? 14.952 -6.470 14.217 1.00 86.12 197 ILE A O 1
ATOM 1636 N N . THR A 1 198 ? 15.704 -5.545 16.116 1.00 87.56 198 THR A N 1
ATOM 1637 C CA . THR A 1 198 ? 17.125 -5.788 15.830 1.00 87.56 198 THR A CA 1
ATOM 1638 C C . THR A 1 198 ? 17.437 -7.284 15.732 1.00 87.56 198 THR A C 1
ATOM 1640 O O . THR A 1 198 ? 18.130 -7.681 14.796 1.00 87.56 198 THR A O 1
ATOM 1643 N N . LYS A 1 199 ? 16.900 -8.111 16.641 1.00 89.75 199 LYS A N 1
ATOM 1644 C CA . LYS A 1 199 ? 17.029 -9.580 16.609 1.00 89.75 199 LYS A CA 1
ATOM 1645 C C . LYS A 1 199 ? 16.430 -10.156 15.331 1.00 89.75 199 LYS A C 1
ATOM 1647 O O . LYS A 1 199 ? 17.132 -10.819 14.580 1.00 89.75 199 LYS A O 1
ATOM 1652 N N . LYS A 1 200 ? 15.192 -9.775 15.010 1.00 87.50 200 LYS A N 1
ATOM 1653 C CA . LYS A 1 200 ? 14.518 -10.196 13.775 1.00 87.50 200 LYS A CA 1
ATOM 1654 C C . LYS A 1 200 ? 15.308 -9.825 12.517 1.00 87.50 200 LYS A C 1
ATOM 1656 O O . LYS A 1 200 ? 15.437 -10.627 11.596 1.00 87.50 200 LYS A O 1
ATOM 1661 N N . ASN A 1 201 ? 15.856 -8.611 12.460 1.00 87.75 201 ASN A N 1
ATOM 1662 C CA . ASN A 1 201 ? 16.699 -8.195 11.338 1.00 87.75 201 ASN A CA 1
ATOM 1663 C C . ASN A 1 201 ? 17.978 -9.028 11.257 1.00 87.75 201 ASN A C 1
ATOM 1665 O O . ASN A 1 201 ? 18.374 -9.407 10.159 1.00 87.75 201 ASN A O 1
ATOM 1669 N N . LEU A 1 202 ? 18.608 -9.335 12.393 1.00 90.56 202 LEU A N 1
ATOM 1670 C CA . LEU A 1 202 ? 19.795 -10.183 12.435 1.00 90.56 202 LEU A CA 1
ATOM 1671 C C . LEU A 1 202 ? 19.495 -11.603 11.934 1.00 90.56 202 LEU A C 1
ATOM 1673 O O . LEU A 1 202 ? 20.240 -12.101 11.094 1.00 90.56 202 LEU A O 1
ATOM 1677 N N . ASP A 1 203 ? 1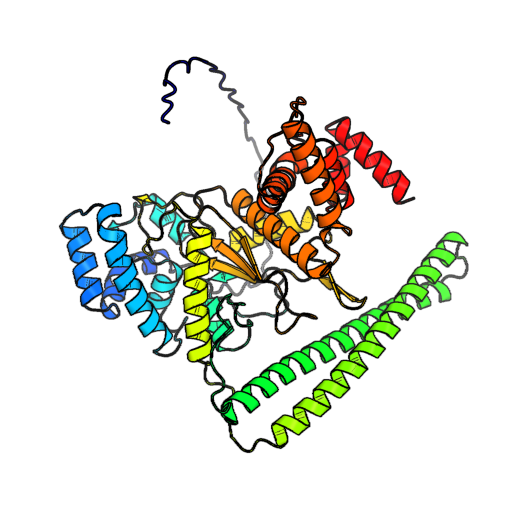8.397 -12.210 12.380 1.00 90.00 203 ASP A N 1
ATOM 1678 C CA . ASP A 1 203 ? 17.987 -13.554 11.957 1.00 90.00 203 ASP A CA 1
ATOM 1679 C C . ASP A 1 203 ? 17.695 -13.601 10.452 1.00 90.00 203 ASP A C 1
ATOM 1681 O O . ASP A 1 203 ? 18.188 -14.480 9.744 1.00 90.00 203 ASP A O 1
ATOM 1685 N N . ASN A 1 204 ? 16.994 -12.590 9.925 1.00 87.06 204 ASN A N 1
ATOM 1686 C CA . ASN A 1 204 ? 16.764 -12.448 8.486 1.00 87.06 204 ASN A CA 1
ATOM 1687 C C . ASN A 1 204 ? 18.073 -12.301 7.697 1.00 87.06 204 ASN A C 1
ATOM 1689 O O . ASN A 1 204 ? 18.210 -12.890 6.627 1.00 87.06 204 ASN A O 1
ATOM 1693 N N . MET A 1 205 ? 19.048 -11.545 8.216 1.00 88.31 205 MET A N 1
ATOM 1694 C CA . MET A 1 205 ? 20.369 -11.432 7.589 1.00 88.31 205 MET A CA 1
ATOM 1695 C C . MET A 1 205 ? 21.106 -12.773 7.579 1.00 88.31 205 MET A C 1
ATOM 1697 O O . MET A 1 205 ? 21.754 -13.099 6.590 1.00 88.31 205 MET A O 1
ATOM 1701 N N . ILE A 1 206 ? 21.016 -13.556 8.656 1.00 89.88 206 ILE A N 1
ATOM 1702 C CA . ILE A 1 206 ? 21.636 -14.884 8.722 1.00 89.88 206 ILE A CA 1
ATOM 1703 C C . ILE A 1 206 ? 20.989 -15.810 7.688 1.00 89.88 206 ILE A C 1
ATOM 1705 O O . ILE A 1 206 ? 21.705 -16.371 6.865 1.00 89.88 206 ILE A O 1
ATOM 1709 N N . LYS A 1 207 ? 19.653 -15.862 7.634 1.00 89.69 207 LYS A N 1
ATOM 1710 C CA . LYS A 1 207 ? 18.922 -16.666 6.646 1.00 89.69 207 LYS A CA 1
ATOM 1711 C C . LYS A 1 207 ? 19.284 -16.285 5.205 1.00 89.69 207 LYS A C 1
ATOM 1713 O O . LYS A 1 207 ? 19.668 -17.144 4.423 1.00 89.69 207 LYS A O 1
ATOM 1718 N N . MET A 1 208 ? 19.273 -14.988 4.878 1.00 86.81 208 MET A N 1
ATOM 1719 C CA . MET A 1 208 ? 19.682 -14.502 3.551 1.00 86.81 208 MET A CA 1
ATOM 1720 C C . MET A 1 208 ? 21.128 -14.873 3.210 1.00 86.81 208 MET A C 1
ATOM 1722 O O . MET A 1 208 ? 21.447 -15.134 2.048 1.00 86.81 208 MET A O 1
ATOM 1726 N N . ARG A 1 209 ? 22.026 -14.867 4.200 1.00 89.44 209 ARG A N 1
ATOM 1727 C CA . ARG A 1 209 ? 23.416 -15.281 4.003 1.00 89.44 209 ARG A CA 1
ATOM 1728 C C . ARG A 1 209 ? 23.495 -16.763 3.656 1.00 89.44 209 ARG A C 1
ATOM 1730 O O . ARG A 1 209 ? 24.209 -17.100 2.716 1.00 89.44 209 ARG A O 1
ATOM 1737 N N . ASP A 1 210 ? 22.773 -17.604 4.386 1.00 91.81 210 ASP A N 1
ATOM 1738 C CA . ASP A 1 210 ? 22.761 -19.053 4.183 1.00 91.81 210 ASP A CA 1
ATOM 1739 C C . ASP A 1 210 ? 22.152 -19.412 2.820 1.00 91.81 210 ASP A C 1
ATOM 1741 O O . ASP A 1 210 ? 22.730 -20.209 2.082 1.00 91.81 210 ASP A O 1
ATOM 1745 N N . ASP A 1 211 ? 21.078 -18.731 2.408 1.00 90.12 211 ASP A N 1
ATOM 1746 C CA . ASP A 1 211 ? 20.491 -18.878 1.071 1.00 90.12 211 ASP A CA 1
ATOM 1747 C C . ASP A 1 211 ? 21.500 -18.525 -0.038 1.00 90.12 211 ASP A C 1
ATOM 1749 O O . ASP A 1 211 ? 21.650 -19.260 -1.016 1.00 90.12 211 ASP A O 1
ATOM 1753 N N . ASN A 1 212 ? 22.258 -17.433 0.122 1.00 88.69 212 ASN A N 1
ATOM 1754 C CA . ASN A 1 212 ? 23.296 -17.050 -0.843 1.00 88.69 212 ASN A CA 1
ATOM 1755 C C . ASN A 1 212 ? 24.493 -18.015 -0.842 1.00 88.69 212 ASN A C 1
ATOM 1757 O O . ASN A 1 212 ? 25.090 -18.233 -1.897 1.00 88.69 212 ASN A O 1
ATOM 1761 N N . ILE A 1 213 ? 24.844 -18.605 0.305 1.00 91.38 213 ILE A N 1
ATOM 1762 C CA . ILE A 1 213 ? 25.862 -19.664 0.383 1.00 91.38 213 ILE A CA 1
ATOM 1763 C C . ILE A 1 213 ? 25.381 -20.900 -0.382 1.00 91.38 213 ILE A C 1
ATOM 1765 O O . ILE A 1 213 ? 26.129 -21.429 -1.201 1.00 91.38 213 ILE A O 1
ATOM 1769 N N . ASN A 1 214 ? 24.124 -21.308 -0.198 1.00 93.00 214 ASN A N 1
ATOM 1770 C CA . ASN A 1 214 ? 23.536 -22.432 -0.924 1.00 93.00 214 ASN A CA 1
ATOM 1771 C C . ASN A 1 214 ? 23.535 -22.194 -2.444 1.00 93.00 214 ASN A C 1
ATOM 1773 O O . ASN A 1 214 ? 23.917 -23.086 -3.202 1.00 93.00 214 ASN A O 1
ATOM 1777 N N . LEU A 1 215 ? 23.172 -20.990 -2.905 1.00 90.56 215 LEU A N 1
ATOM 1778 C CA . LEU A 1 215 ? 23.236 -20.616 -4.326 1.00 90.56 215 LEU A CA 1
ATOM 1779 C C . LEU A 1 215 ? 24.672 -20.634 -4.868 1.00 90.56 215 LEU A C 1
ATOM 1781 O O . LEU A 1 215 ? 24.922 -21.168 -5.951 1.00 90.56 215 LEU A O 1
ATOM 1785 N N . PHE A 1 216 ? 25.625 -20.099 -4.100 1.00 91.75 216 PHE A N 1
ATOM 1786 C CA . PHE A 1 216 ? 27.048 -20.163 -4.429 1.00 91.75 216 PHE A CA 1
ATOM 1787 C C . PHE A 1 216 ? 27.530 -21.613 -4.565 1.00 91.75 216 PHE A C 1
ATOM 1789 O O . PHE A 1 216 ? 28.225 -21.939 -5.529 1.00 91.75 216 PHE A O 1
ATOM 1796 N N . GLU A 1 217 ? 27.151 -22.498 -3.641 1.00 91.00 217 GLU A N 1
ATOM 1797 C CA . GLU A 1 217 ? 27.515 -23.913 -3.697 1.00 91.00 217 GLU A CA 1
ATOM 1798 C C . GLU A 1 217 ? 26.894 -24.624 -4.899 1.00 91.00 217 GLU A C 1
ATOM 1800 O O . GLU A 1 217 ? 27.570 -25.424 -5.547 1.00 91.00 217 GLU A O 1
ATOM 1805 N N . GLN A 1 218 ? 25.626 -24.345 -5.211 1.00 89.69 218 GLN A N 1
ATOM 1806 C CA . GLN A 1 218 ? 24.940 -24.922 -6.366 1.00 89.69 218 GLN A CA 1
ATOM 1807 C C . GLN A 1 218 ? 25.620 -24.518 -7.677 1.00 89.69 218 GLN A C 1
ATOM 1809 O O . GLN A 1 218 ? 25.928 -25.389 -8.491 1.00 89.69 218 GLN A O 1
ATOM 1814 N N . GLU A 1 219 ? 25.910 -23.229 -7.877 1.00 87.81 219 GLU A N 1
ATOM 1815 C CA . GLU A 1 219 ? 26.633 -22.771 -9.071 1.00 87.81 219 GLU A CA 1
ATOM 1816 C C . GLU A 1 219 ? 28.067 -23.315 -9.119 1.00 87.81 219 GLU A C 1
ATOM 1818 O O . GLU A 1 219 ? 28.517 -23.776 -10.166 1.00 87.81 219 GLU A O 1
ATOM 1823 N N . SER A 1 220 ? 28.769 -23.366 -7.984 1.00 86.50 220 SER A N 1
ATOM 1824 C CA . SER A 1 220 ? 30.118 -23.945 -7.919 1.00 86.50 220 SER A CA 1
ATOM 1825 C C . SER A 1 220 ? 30.123 -25.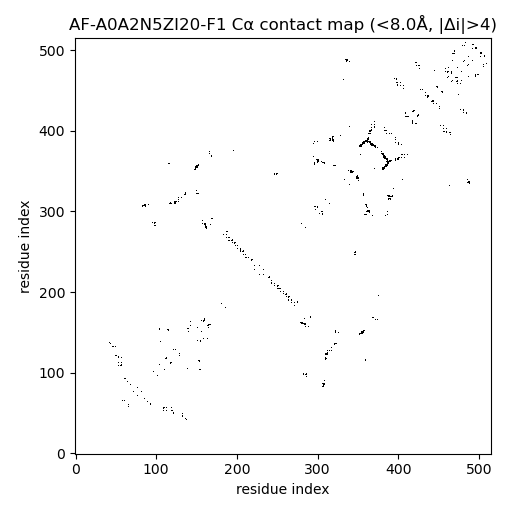433 -8.286 1.00 86.50 220 SER A C 1
ATOM 1827 O O . SER A 1 220 ? 30.993 -25.890 -9.029 1.00 86.50 220 SER A O 1
ATOM 1829 N N . LYS A 1 221 ? 29.127 -26.199 -7.819 1.00 87.12 221 LYS A N 1
ATOM 1830 C CA . LYS A 1 221 ? 28.955 -27.617 -8.172 1.00 87.12 221 LYS A CA 1
ATOM 1831 C C . LYS A 1 221 ? 28.693 -27.805 -9.664 1.00 87.12 221 LYS A C 1
ATOM 1833 O O . LYS A 1 221 ? 29.241 -28.747 -10.230 1.00 87.12 221 LYS A O 1
ATOM 1838 N N . LYS A 1 222 ? 27.924 -26.918 -10.312 1.00 84.00 222 LYS A N 1
ATOM 1839 C CA . LYS A 1 222 ? 27.719 -26.960 -11.773 1.00 84.00 222 LYS A CA 1
ATOM 1840 C C . LYS A 1 222 ? 29.046 -26.839 -12.519 1.00 84.00 222 LYS A C 1
ATOM 1842 O O . LYS A 1 222 ? 29.316 -27.673 -13.376 1.00 84.00 222 LYS A O 1
ATOM 1847 N N . ILE A 1 223 ? 29.901 -25.886 -12.134 1.00 82.75 223 ILE A N 1
ATOM 1848 C CA . ILE A 1 223 ? 31.235 -25.709 -12.735 1.00 82.75 223 ILE A CA 1
ATOM 1849 C C . ILE A 1 223 ? 32.096 -26.967 -12.559 1.00 82.75 223 ILE A C 1
ATOM 1851 O O . ILE A 1 223 ? 32.715 -27.427 -13.513 1.00 82.75 223 ILE A O 1
ATOM 1855 N N . ILE A 1 224 ? 32.128 -27.543 -11.353 1.00 80.56 224 ILE A N 1
ATOM 1856 C CA . ILE A 1 224 ? 32.980 -28.703 -11.042 1.00 80.56 224 ILE A CA 1
ATOM 1857 C C . ILE A 1 224 ? 32.485 -29.984 -11.735 1.00 80.56 224 ILE A C 1
ATOM 1859 O O . ILE A 1 224 ? 33.294 -30.800 -12.177 1.00 80.56 224 ILE A O 1
ATOM 1863 N N . ALA A 1 225 ? 31.167 -30.186 -11.817 1.00 78.62 225 ALA A N 1
ATOM 1864 C CA . ALA A 1 225 ? 30.573 -31.399 -12.376 1.00 78.62 225 ALA A CA 1
ATOM 1865 C C . ALA A 1 225 ? 30.664 -31.467 -13.910 1.00 78.62 225 ALA A C 1
ATOM 1867 O O . ALA A 1 225 ? 30.679 -32.564 -14.471 1.00 78.62 225 ALA A O 1
ATOM 1868 N N . ASN A 1 226 ? 30.746 -30.322 -14.595 1.00 69.12 226 ASN A N 1
ATOM 1869 C CA . ASN A 1 226 ? 30.707 -30.268 -16.053 1.00 69.12 226 ASN A CA 1
ATOM 1870 C C . ASN A 1 226 ? 32.118 -30.167 -16.657 1.00 69.12 226 ASN A C 1
ATOM 1872 O O . ASN A 1 226 ? 32.763 -29.124 -16.620 1.00 69.12 226 ASN A O 1
ATOM 1876 N N . LYS A 1 227 ? 32.593 -31.252 -17.282 1.00 62.00 227 LYS A N 1
ATOM 1877 C CA . LYS A 1 227 ? 33.928 -31.332 -17.915 1.00 62.00 227 LYS A CA 1
ATOM 1878 C C . LYS A 1 227 ? 34.036 -30.647 -19.293 1.00 62.00 227 LYS A C 1
ATOM 1880 O O . LYS A 1 227 ? 35.052 -30.814 -19.960 1.00 62.00 227 LYS A O 1
ATOM 1885 N N . GLY A 1 228 ? 33.018 -29.902 -19.730 1.00 63.09 228 GLY A N 1
ATOM 1886 C CA . GLY A 1 228 ? 32.930 -29.347 -21.088 1.00 63.09 228 GLY A CA 1
ATOM 1887 C C . GLY A 1 228 ? 32.163 -28.030 -21.178 1.00 63.09 228 GLY A C 1
ATOM 1888 O O . GLY A 1 228 ? 31.314 -27.890 -22.049 1.00 63.09 228 GLY A O 1
ATOM 1889 N N . TYR A 1 229 ? 32.418 -27.092 -20.264 1.00 67.75 229 TYR A N 1
ATOM 1890 C CA . TYR A 1 229 ? 31.853 -25.743 -20.355 1.00 67.75 229 TYR A CA 1
ATOM 1891 C C . TYR A 1 229 ? 32.318 -25.032 -21.635 1.00 67.75 229 TYR A C 1
ATOM 1893 O O . TYR A 1 229 ? 33.518 -24.995 -21.916 1.00 67.75 229 TYR A O 1
ATOM 1901 N N . ASP A 1 230 ? 31.388 -24.405 -22.358 1.00 73.12 230 ASP A N 1
ATOM 1902 C CA . ASP A 1 230 ? 31.743 -23.339 -23.295 1.00 73.12 230 ASP A CA 1
ATOM 1903 C C . ASP A 1 230 ? 32.267 -22.124 -22.497 1.00 73.12 230 ASP A C 1
ATOM 1905 O O . ASP A 1 230 ? 31.871 -21.883 -21.349 1.00 73.12 230 ASP A O 1
ATOM 1909 N N . ALA A 1 231 ? 33.182 -21.353 -23.084 1.00 71.31 231 ALA A N 1
ATOM 1910 C CA . ALA A 1 231 ? 33.823 -20.203 -22.449 1.00 71.31 231 ALA A CA 1
ATOM 1911 C C . ALA A 1 231 ? 32.804 -19.138 -22.001 1.00 71.31 231 ALA A C 1
ATOM 1913 O O . ALA A 1 231 ? 33.011 -18.469 -20.985 1.00 71.31 231 ALA A O 1
ATOM 1914 N N . ILE A 1 232 ? 31.696 -19.006 -22.738 1.00 71.44 232 ILE A N 1
ATOM 1915 C CA . ILE A 1 232 ? 30.601 -18.075 -22.436 1.00 71.44 232 ILE A CA 1
ATOM 1916 C C . ILE A 1 232 ? 29.878 -18.498 -21.152 1.00 71.44 232 ILE A C 1
ATOM 1918 O O . ILE A 1 232 ? 29.775 -17.704 -20.216 1.00 71.44 232 ILE A O 1
ATOM 1922 N N . ASP A 1 233 ? 29.467 -19.763 -21.059 1.00 76.25 233 ASP A N 1
ATOM 1923 C CA . ASP A 1 233 ? 28.754 -20.293 -19.894 1.00 76.25 233 ASP A CA 1
ATOM 1924 C C . ASP A 1 233 ? 29.621 -20.252 -18.626 1.00 76.25 233 ASP A C 1
ATOM 1926 O O . ASP A 1 233 ? 29.133 -19.936 -17.536 1.00 76.25 233 ASP A O 1
ATOM 1930 N N . LEU A 1 234 ? 30.930 -20.507 -18.760 1.00 80.50 234 LEU A N 1
ATOM 1931 C CA . LEU A 1 234 ? 31.864 -20.433 -17.637 1.00 80.50 234 LEU A CA 1
ATOM 1932 C C . LEU A 1 234 ? 31.984 -18.993 -17.133 1.00 80.50 234 LEU A C 1
ATOM 1934 O O . LEU A 1 234 ? 31.930 -18.751 -15.928 1.00 80.50 234 LEU A O 1
ATOM 1938 N N . SER A 1 235 ? 32.111 -18.036 -18.055 1.00 81.69 235 SER A N 1
ATOM 1939 C CA . SER A 1 235 ? 32.156 -16.609 -17.737 1.00 81.69 235 SER A CA 1
ATOM 1940 C C . SER A 1 235 ? 30.892 -16.160 -16.993 1.00 81.69 235 SER A C 1
ATOM 1942 O O . SER A 1 235 ? 30.983 -15.496 -15.957 1.00 81.69 235 SER A O 1
ATOM 1944 N N . THR A 1 236 ? 29.708 -16.591 -17.443 1.00 84.12 236 THR A N 1
ATOM 1945 C CA . THR A 1 236 ? 28.435 -16.286 -16.777 1.00 84.12 236 THR A CA 1
ATOM 1946 C C . THR A 1 236 ? 28.347 -16.890 -15.373 1.00 84.12 236 THR A C 1
ATOM 1948 O O . THR A 1 236 ? 27.969 -16.187 -14.432 1.00 84.12 236 THR A O 1
ATOM 1951 N N . SER A 1 237 ? 28.715 -18.162 -15.187 1.00 83.81 237 SER A N 1
ATOM 1952 C CA . SER A 1 237 ? 28.710 -18.786 -13.855 1.00 83.81 237 SER A CA 1
ATOM 1953 C C . SER A 1 237 ? 29.737 -18.145 -12.910 1.00 83.81 237 SER A C 1
ATOM 1955 O O . SER A 1 237 ? 29.424 -17.902 -11.745 1.00 83.81 237 SER A O 1
ATOM 1957 N N . VAL A 1 238 ? 30.928 -17.777 -13.397 1.00 86.06 238 VAL A N 1
ATOM 1958 C CA . VAL A 1 238 ? 31.932 -17.040 -12.606 1.00 86.06 238 VAL A CA 1
ATOM 1959 C C . VAL A 1 238 ? 31.416 -15.655 -12.200 1.00 86.06 238 VAL A C 1
ATOM 1961 O O . VAL A 1 238 ? 31.601 -15.241 -11.053 1.00 86.06 238 VAL A O 1
ATOM 1964 N N . ALA A 1 239 ? 30.722 -14.945 -13.094 1.00 87.38 239 ALA A N 1
ATOM 1965 C CA . ALA A 1 239 ? 30.102 -13.661 -12.772 1.00 87.38 239 ALA A CA 1
ATOM 1966 C C . ALA A 1 239 ? 29.046 -13.795 -11.658 1.00 87.38 239 ALA A C 1
ATOM 1968 O O . ALA A 1 239 ? 29.076 -13.021 -10.697 1.00 87.38 239 ALA A O 1
ATOM 1969 N N . LYS A 1 240 ? 28.175 -14.814 -11.728 1.00 87.62 240 LYS A N 1
ATOM 1970 C CA . LYS A 1 240 ? 27.193 -15.122 -10.670 1.00 87.62 240 LYS A CA 1
ATOM 1971 C C . LYS A 1 240 ? 27.865 -15.445 -9.338 1.00 87.62 240 LYS A C 1
ATOM 1973 O O . LYS A 1 240 ? 27.464 -14.916 -8.306 1.00 87.62 240 LYS A O 1
ATOM 1978 N N . ILE A 1 241 ? 28.923 -16.257 -9.350 1.00 89.56 241 ILE A N 1
ATOM 1979 C CA . ILE A 1 241 ? 29.700 -16.575 -8.145 1.00 89.56 241 ILE A CA 1
ATOM 1980 C C . ILE A 1 241 ? 30.262 -15.304 -7.502 1.00 89.56 241 ILE A C 1
ATOM 1982 O O . ILE A 1 241 ? 30.088 -15.096 -6.301 1.00 89.56 241 ILE A O 1
ATOM 1986 N N . ASN A 1 242 ? 30.893 -14.431 -8.290 1.00 89.88 242 ASN A N 1
ATOM 1987 C CA . ASN A 1 242 ? 31.432 -13.169 -7.784 1.00 89.88 242 ASN A CA 1
ATOM 1988 C C . ASN A 1 242 ? 30.331 -12.275 -7.196 1.00 89.88 242 ASN A C 1
ATOM 1990 O O . ASN A 1 242 ? 30.536 -11.652 -6.152 1.00 89.88 242 ASN A O 1
ATOM 1994 N N . GLN A 1 243 ? 29.151 -12.254 -7.822 1.00 88.19 243 GLN A N 1
ATOM 1995 C CA . GLN A 1 243 ? 27.980 -11.562 -7.293 1.00 88.19 243 GLN A CA 1
ATOM 1996 C C . GLN A 1 243 ? 27.549 -12.141 -5.936 1.00 88.19 243 GLN A C 1
ATOM 1998 O O . GLN A 1 243 ? 27.390 -11.376 -4.984 1.00 88.19 243 GLN A O 1
ATOM 2003 N N . TYR A 1 244 ? 27.421 -13.466 -5.805 1.00 89.56 244 TYR A N 1
ATOM 2004 C CA . TYR A 1 244 ? 27.055 -14.106 -4.536 1.00 89.56 244 TYR A CA 1
ATOM 2005 C C . TYR A 1 244 ? 28.086 -13.838 -3.438 1.00 89.56 244 TYR A C 1
ATOM 2007 O O . TYR A 1 244 ? 27.708 -13.466 -2.330 1.00 89.56 244 TYR A O 1
ATOM 2015 N N . VAL A 1 245 ? 29.385 -13.935 -3.737 1.00 90.00 245 VAL A N 1
ATOM 2016 C CA . VAL A 1 245 ? 30.459 -13.619 -2.778 1.00 90.00 245 VAL A CA 1
ATOM 2017 C C . VAL A 1 245 ? 30.373 -12.161 -2.312 1.00 90.00 245 VAL A C 1
ATOM 2019 O O . VAL A 1 245 ? 30.480 -11.886 -1.113 1.00 90.00 245 VAL A O 1
ATOM 2022 N N . GLY A 1 246 ? 30.135 -11.222 -3.233 1.00 88.62 246 GLY A N 1
ATOM 2023 C CA . GLY A 1 246 ? 29.911 -9.813 -2.903 1.00 88.62 246 GLY A CA 1
ATOM 2024 C C . GLY A 1 246 ? 28.722 -9.621 -1.957 1.00 88.62 246 GLY A C 1
ATOM 2025 O O . GLY A 1 246 ? 28.848 -8.964 -0.920 1.00 88.62 246 GLY A O 1
ATOM 2026 N N . THR A 1 247 ? 27.590 -10.254 -2.266 1.00 86.56 247 THR A N 1
ATOM 2027 C CA . THR A 1 247 ? 26.377 -10.223 -1.438 1.00 86.56 247 THR A CA 1
ATOM 2028 C C . THR A 1 247 ? 26.615 -10.825 -0.051 1.00 86.56 247 THR A C 1
ATOM 2030 O O . THR A 1 247 ? 26.299 -10.182 0.951 1.00 86.56 247 THR A O 1
ATOM 2033 N N . ILE A 1 248 ? 27.253 -11.997 0.042 1.00 89.69 248 ILE A N 1
ATOM 2034 C CA . ILE A 1 248 ? 27.585 -12.669 1.312 1.00 89.69 248 ILE A CA 1
ATOM 2035 C C . ILE A 1 248 ? 28.446 -11.765 2.201 1.00 89.69 248 ILE A C 1
ATOM 2037 O O . ILE A 1 248 ? 28.186 -11.644 3.402 1.00 89.69 248 ILE A O 1
ATOM 2041 N N . ASN A 1 249 ? 29.453 -11.098 1.629 1.00 89.50 249 ASN A N 1
ATOM 2042 C CA . ASN A 1 249 ? 30.323 -10.188 2.374 1.00 89.50 249 ASN A CA 1
ATOM 2043 C C . ASN A 1 249 ? 29.562 -8.970 2.912 1.00 89.50 249 ASN A C 1
ATOM 2045 O O . ASN A 1 249 ? 29.739 -8.598 4.078 1.00 89.50 249 ASN A O 1
ATOM 2049 N N . ASN A 1 250 ? 28.681 -8.382 2.099 1.00 87.12 250 ASN A N 1
ATOM 2050 C CA . ASN A 1 250 ? 27.835 -7.261 2.511 1.00 87.12 250 ASN A CA 1
ATOM 2051 C C . ASN A 1 250 ? 26.889 -7.658 3.653 1.00 87.12 250 ASN A C 1
ATOM 2053 O O . ASN A 1 250 ? 26.850 -6.978 4.684 1.00 87.12 250 ASN A O 1
ATOM 2057 N N . ILE A 1 251 ? 26.214 -8.805 3.525 1.00 88.88 251 ILE A N 1
ATOM 2058 C CA . ILE A 1 251 ? 25.349 -9.356 4.576 1.00 88.88 251 ILE A CA 1
ATOM 2059 C C . ILE A 1 251 ? 26.159 -9.615 5.858 1.00 88.88 251 ILE A C 1
ATOM 2061 O O . ILE A 1 251 ? 25.755 -9.211 6.949 1.00 88.88 251 ILE A O 1
ATOM 2065 N N . GLY A 1 252 ? 27.350 -10.213 5.749 1.00 89.19 252 GLY A N 1
ATOM 2066 C CA . GLY A 1 252 ? 28.216 -10.507 6.893 1.00 89.19 252 GLY A CA 1
ATOM 2067 C C . GLY A 1 252 ? 28.744 -9.261 7.619 1.00 89.19 252 GLY A C 1
ATOM 2068 O O . GLY A 1 252 ? 28.928 -9.276 8.840 1.00 89.19 252 GLY A O 1
ATOM 2069 N N . MET A 1 253 ? 28.993 -8.156 6.910 1.00 88.38 253 MET A N 1
ATOM 2070 C CA . MET A 1 253 ? 29.286 -6.862 7.543 1.00 88.38 253 MET A CA 1
ATOM 2071 C C . MET A 1 253 ? 28.067 -6.323 8.293 1.00 88.38 253 MET A C 1
ATOM 2073 O O . MET A 1 253 ? 28.195 -5.876 9.435 1.00 88.38 253 MET A O 1
ATOM 2077 N N . ARG A 1 254 ? 26.880 -6.410 7.686 1.00 86.12 254 ARG A N 1
ATOM 2078 C CA . ARG A 1 254 ? 25.640 -5.898 8.271 1.00 86.12 254 ARG A CA 1
ATOM 2079 C C . ARG A 1 254 ? 25.220 -6.664 9.524 1.00 86.12 254 ARG A C 1
ATOM 2081 O O . ARG A 1 254 ? 24.957 -6.039 10.551 1.00 86.12 254 ARG A O 1
ATOM 2088 N N . ALA A 1 255 ? 25.262 -7.994 9.479 1.00 89.31 255 ALA A N 1
ATOM 2089 C CA . ALA A 1 255 ? 24.972 -8.858 10.621 1.00 89.31 255 ALA A CA 1
ATOM 2090 C C . ALA A 1 255 ? 25.868 -8.529 11.830 1.00 89.31 255 ALA A C 1
ATOM 2092 O O . ALA A 1 255 ? 25.396 -8.467 12.963 1.00 89.31 255 ALA A O 1
ATOM 2093 N N . ARG A 1 256 ? 27.152 -8.208 11.603 1.00 90.19 256 ARG A N 1
ATOM 2094 C CA . ARG A 1 256 ? 28.064 -7.764 12.675 1.00 90.19 256 ARG A CA 1
ATOM 2095 C C . ARG A 1 256 ? 27.631 -6.445 13.319 1.00 90.19 256 ARG A C 1
ATOM 2097 O O . ARG A 1 256 ? 27.760 -6.299 14.533 1.00 90.19 256 ARG A O 1
ATOM 2104 N N . VAL A 1 257 ? 27.133 -5.488 12.534 1.00 90.25 257 VAL A N 1
ATOM 2105 C CA . VAL A 1 257 ? 26.616 -4.211 13.058 1.00 90.25 257 VAL A CA 1
ATOM 2106 C C . VAL A 1 257 ? 25.357 -4.440 13.894 1.00 90.25 257 VAL A C 1
ATOM 2108 O O . VAL A 1 257 ? 25.266 -3.921 15.006 1.00 90.25 257 VAL A O 1
ATOM 2111 N N . LEU A 1 258 ? 24.418 -5.249 13.395 1.00 90.00 258 LEU A N 1
ATOM 2112 C CA . LEU A 1 258 ? 23.185 -5.586 14.111 1.00 90.00 258 LEU A CA 1
ATOM 2113 C C . LEU A 1 258 ? 23.471 -6.330 15.417 1.00 90.00 258 LEU A C 1
ATOM 2115 O O . LEU A 1 258 ? 22.925 -5.959 16.450 1.00 90.00 258 LEU A O 1
ATOM 2119 N N . LYS A 1 259 ? 24.402 -7.291 15.406 1.00 92.88 259 LYS A N 1
ATOM 2120 C CA . LYS A 1 259 ? 24.822 -8.013 16.613 1.00 92.88 259 LYS A CA 1
ATOM 2121 C C . LYS A 1 259 ? 25.388 -7.076 17.686 1.00 92.88 259 LYS A C 1
ATOM 2123 O O . LYS A 1 259 ? 24.977 -7.142 18.838 1.00 92.88 259 LYS A O 1
ATOM 2128 N N . LYS A 1 260 ? 26.263 -6.134 17.312 1.00 93.19 260 LYS A N 1
ATOM 2129 C CA . LYS A 1 260 ? 26.773 -5.116 18.254 1.00 93.19 260 LYS A CA 1
ATOM 2130 C C . LYS A 1 260 ? 25.656 -4.237 18.822 1.00 93.19 260 LYS A C 1
ATOM 2132 O O . LYS A 1 260 ? 25.696 -3.871 19.995 1.00 93.19 260 LYS A O 1
ATOM 2137 N N . LYS A 1 261 ? 24.670 -3.876 17.993 1.00 91.94 261 LYS A N 1
ATOM 2138 C CA . LYS A 1 261 ? 23.499 -3.104 18.428 1.00 91.94 261 LYS A CA 1
ATOM 2139 C C . LYS A 1 261 ? 22.637 -3.906 19.409 1.00 91.94 261 LYS A C 1
ATOM 2141 O O . LYS A 1 261 ? 22.255 -3.361 20.440 1.00 91.94 261 LYS A O 1
ATOM 2146 N N . GLN A 1 262 ? 22.390 -5.183 19.121 1.00 92.88 262 GLN A N 1
ATOM 2147 C CA . GLN A 1 262 ? 21.671 -6.105 20.001 1.00 92.88 262 GLN A CA 1
ATOM 2148 C C . GLN A 1 262 ? 22.340 -6.188 21.380 1.00 92.88 262 GLN A C 1
ATOM 2150 O O . GLN A 1 262 ? 21.685 -5.936 22.386 1.00 92.88 262 GLN A O 1
ATOM 2155 N N . GLU A 1 263 ? 23.651 -6.447 21.424 1.00 93.31 263 GLU A N 1
ATOM 2156 C CA . GLU A 1 263 ? 24.421 -6.536 22.675 1.00 93.31 263 GLU A CA 1
ATOM 2157 C C . GLU A 1 263 ? 24.362 -5.234 23.492 1.00 93.31 263 GLU A C 1
ATOM 2159 O O . GLU A 1 263 ? 24.344 -5.260 24.723 1.00 93.31 263 GLU A O 1
ATOM 2164 N N . LYS A 1 264 ? 24.341 -4.075 22.820 1.00 93.00 264 LYS A N 1
ATOM 2165 C CA . LYS A 1 264 ? 24.200 -2.772 23.479 1.00 93.00 264 LYS A CA 1
ATOM 2166 C C . LYS A 1 264 ? 22.805 -2.598 24.093 1.00 93.00 264 LYS A C 1
ATOM 2168 O O . LYS A 1 264 ? 22.715 -2.208 25.253 1.00 93.00 264 LYS A O 1
ATOM 2173 N N . LEU A 1 265 ? 21.747 -2.907 23.344 1.00 90.81 265 LEU A N 1
ATOM 2174 C CA . LEU A 1 265 ? 20.363 -2.798 23.818 1.00 90.81 265 LEU A CA 1
ATOM 2175 C C . LEU A 1 265 ? 20.082 -3.755 24.985 1.00 90.81 265 LEU A C 1
ATOM 2177 O O . LEU A 1 265 ? 19.472 -3.350 25.969 1.00 90.81 265 LEU A O 1
ATOM 2181 N N . GLU A 1 266 ? 20.578 -4.994 24.925 1.00 92.12 266 GLU A N 1
ATOM 2182 C CA . GLU A 1 266 ? 20.452 -5.966 26.024 1.00 92.12 266 GLU A CA 1
ATOM 2183 C C . GLU A 1 266 ? 21.103 -5.446 27.315 1.00 92.12 266 GLU A C 1
ATOM 2185 O O . GLU A 1 266 ? 20.514 -5.551 28.394 1.00 92.12 266 GLU A O 1
ATOM 2190 N N . LYS A 1 267 ? 22.277 -4.805 27.208 1.00 91.31 267 LYS A N 1
ATOM 2191 C CA . LYS A 1 267 ? 22.929 -4.141 28.348 1.00 91.31 267 LYS A CA 1
ATOM 2192 C C . LYS A 1 267 ? 22.086 -2.992 28.894 1.00 91.31 267 LYS A C 1
ATOM 2194 O O . LYS A 1 267 ? 21.881 -2.933 30.102 1.00 91.31 267 LYS A O 1
ATOM 2199 N N . GLU A 1 268 ? 21.582 -2.108 28.037 1.00 88.31 268 GLU A N 1
ATOM 2200 C CA . GLU A 1 268 ? 20.766 -0.958 28.454 1.00 88.31 268 GLU A CA 1
ATOM 2201 C C . GLU A 1 268 ? 19.452 -1.386 29.132 1.00 88.31 268 GLU A C 1
ATOM 2203 O O . GLU A 1 268 ? 19.106 -0.840 30.177 1.00 88.31 268 GLU A O 1
ATOM 2208 N N . ILE A 1 269 ? 18.769 -2.416 28.620 1.00 86.94 269 ILE A N 1
ATOM 2209 C CA . ILE A 1 269 ? 17.555 -2.984 29.237 1.00 86.94 269 ILE A CA 1
ATOM 2210 C C . ILE A 1 269 ? 17.870 -3.583 30.610 1.00 86.94 269 ILE A C 1
ATOM 2212 O O . ILE A 1 269 ? 17.125 -3.351 31.562 1.00 86.94 269 ILE A O 1
ATOM 2216 N N . SER A 1 270 ? 18.983 -4.316 30.734 1.00 86.75 270 SER A N 1
ATOM 2217 C CA . SER A 1 270 ? 19.393 -4.944 32.000 1.00 86.75 270 SER A CA 1
ATOM 2218 C C . SER A 1 270 ? 19.683 -3.930 33.116 1.00 86.75 270 SER A C 1
ATOM 2220 O O . SER A 1 270 ? 19.552 -4.249 34.296 1.00 86.75 270 SER A O 1
ATOM 2222 N N . MET A 1 271 ? 20.041 -2.692 32.757 1.00 86.88 271 MET A N 1
ATOM 2223 C CA . MET A 1 271 ? 20.288 -1.613 33.716 1.00 86.88 271 MET A CA 1
ATOM 2224 C C . MET A 1 271 ? 18.989 -1.002 34.269 1.00 86.88 271 MET A C 1
ATOM 2226 O O . MET A 1 271 ? 19.026 -0.352 35.316 1.00 86.88 271 MET A O 1
ATOM 2230 N N . ILE A 1 272 ? 17.840 -1.218 33.614 1.00 84.81 272 ILE A N 1
ATOM 2231 C CA . ILE A 1 272 ? 16.543 -0.663 34.019 1.00 84.81 272 ILE A CA 1
ATOM 2232 C C . ILE A 1 272 ? 15.742 -1.710 34.814 1.00 84.81 272 ILE A C 1
ATOM 2234 O O . ILE A 1 272 ? 15.257 -2.708 34.278 1.00 84.81 272 ILE A O 1
ATOM 2238 N N . LYS A 1 273 ? 15.561 -1.454 36.116 1.00 77.88 273 LYS A N 1
ATOM 2239 C CA . LYS A 1 273 ? 14.945 -2.383 37.089 1.00 77.88 273 LYS A CA 1
ATOM 2240 C C . LYS A 1 273 ? 13.406 -2.402 37.120 1.00 77.88 273 LYS A C 1
ATOM 2242 O O . LYS A 1 273 ? 12.843 -3.024 38.009 1.00 77.88 273 LYS A O 1
ATOM 2247 N N . VAL A 1 274 ? 12.727 -1.699 36.215 1.00 74.62 274 VAL A N 1
ATOM 2248 C CA . VAL A 1 274 ? 11.252 -1.670 36.162 1.00 74.62 274 VAL A CA 1
ATOM 2249 C C . VAL A 1 274 ? 10.750 -2.895 35.403 1.00 74.62 274 VAL A C 1
ATOM 2251 O O . VAL A 1 274 ? 11.245 -3.151 34.308 1.00 74.62 274 VAL A O 1
ATOM 2254 N N . ASP A 1 275 ? 9.795 -3.642 35.948 1.00 63.31 275 ASP A N 1
ATOM 2255 C CA . ASP A 1 275 ? 9.127 -4.717 35.210 1.00 63.31 275 ASP A CA 1
ATOM 2256 C C . ASP A 1 275 ? 8.007 -4.136 34.347 1.00 63.31 275 ASP A C 1
ATOM 2258 O O . ASP A 1 275 ? 7.171 -3.371 34.823 1.00 63.31 275 ASP A O 1
ATOM 2262 N N . VAL A 1 276 ? 8.030 -4.475 33.060 1.00 60.16 276 VAL A N 1
ATOM 2263 C CA . VAL A 1 276 ? 7.003 -4.111 32.081 1.00 60.16 276 VAL A CA 1
ATOM 2264 C C . VAL A 1 276 ? 6.419 -5.427 31.577 1.00 60.16 276 VAL A C 1
ATOM 2266 O O . VAL A 1 276 ? 7.178 -6.295 31.143 1.00 60.16 276 VAL A O 1
ATOM 2269 N N . SER A 1 277 ? 5.102 -5.603 31.689 1.00 57.31 277 SER A N 1
ATOM 2270 C CA . SER A 1 277 ? 4.375 -6.753 31.142 1.00 57.31 277 SER A CA 1
ATOM 2271 C C . SER A 1 277 ? 4.451 -6.733 29.608 1.00 57.31 277 SER A C 1
ATOM 2273 O O . SER A 1 277 ? 4.167 -5.715 28.985 1.00 57.31 277 SER A O 1
ATOM 2275 N N . GLU A 1 278 ? 4.846 -7.851 28.987 1.00 51.88 278 GLU A N 1
ATOM 2276 C CA . GLU A 1 278 ? 4.973 -7.962 27.518 1.00 51.88 278 GLU A CA 1
ATOM 2277 C C . GLU A 1 278 ? 3.628 -8.212 26.802 1.00 51.88 278 GLU A C 1
ATOM 2279 O O . GLU A 1 278 ? 3.537 -7.979 25.598 1.00 51.88 278 GLU A O 1
ATOM 2284 N N . ASP A 1 279 ? 2.589 -8.647 27.528 1.00 49.44 279 ASP A N 1
ATOM 2285 C CA . ASP A 1 279 ? 1.316 -9.126 26.957 1.00 49.44 279 ASP A CA 1
ATOM 2286 C C . ASP A 1 279 ? 0.124 -8.166 27.123 1.00 49.44 279 ASP A C 1
ATOM 2288 O O . ASP A 1 279 ? -0.975 -8.444 26.632 1.00 49.44 279 ASP A O 1
ATOM 2292 N N . GLU A 1 280 ? 0.297 -7.028 27.798 1.00 54.81 280 GLU A N 1
ATOM 2293 C CA . GLU A 1 280 ? -0.757 -6.014 27.847 1.00 54.81 280 GLU A CA 1
ATOM 2294 C C . GLU A 1 280 ? -0.671 -5.128 26.605 1.00 54.81 280 GLU A C 1
ATOM 2296 O O . GLU A 1 280 ? 0.332 -4.455 26.368 1.00 54.81 280 GLU A O 1
ATOM 2301 N N . ALA A 1 281 ? -1.739 -5.144 25.799 1.00 58.66 281 ALA A N 1
ATOM 2302 C CA . ALA A 1 281 ? -1.868 -4.258 24.652 1.00 58.66 281 ALA A CA 1
ATOM 2303 C C . ALA A 1 281 ? -1.630 -2.814 25.102 1.00 58.66 281 ALA A C 1
ATOM 2305 O O . ALA A 1 281 ? -2.238 -2.350 26.070 1.00 58.66 281 ALA A O 1
ATOM 2306 N N . ASN A 1 282 ? -0.743 -2.107 24.404 1.00 69.69 282 ASN A N 1
ATOM 2307 C CA . ASN A 1 282 ? -0.421 -0.732 24.750 1.00 69.69 282 ASN A CA 1
ATOM 2308 C C . ASN A 1 282 ? -1.583 0.178 24.331 1.00 69.69 282 ASN A C 1
ATOM 2310 O O . ASN A 1 282 ? -1.585 0.732 23.234 1.00 69.69 282 ASN A O 1
ATOM 2314 N N . THR A 1 283 ? -2.588 0.317 25.201 1.00 72.19 283 THR A N 1
ATOM 2315 C CA . THR A 1 283 ? -3.807 1.096 24.939 1.00 72.19 283 THR A CA 1
ATOM 2316 C C . THR A 1 283 ? -3.490 2.508 24.448 1.00 72.19 283 THR A C 1
ATOM 2318 O O . THR A 1 283 ? -4.177 3.017 23.570 1.00 72.19 283 THR A O 1
ATOM 2321 N N . THR A 1 284 ? -2.411 3.122 24.940 1.00 77.88 284 THR A N 1
ATOM 2322 C CA . THR A 1 284 ? -1.959 4.448 24.495 1.00 77.88 284 THR A CA 1
ATOM 2323 C C . THR A 1 284 ? -1.518 4.448 23.030 1.00 77.88 284 THR A C 1
ATOM 2325 O O . THR A 1 284 ? -1.916 5.332 22.272 1.00 77.88 284 THR A O 1
ATOM 2328 N N . GLU A 1 285 ? -0.723 3.459 22.608 1.00 78.94 285 GLU A N 1
ATOM 2329 C CA . GLU A 1 285 ? -0.302 3.325 21.205 1.00 78.94 285 GLU A CA 1
ATOM 2330 C C . GLU A 1 285 ? -1.493 3.047 20.295 1.00 78.94 285 GLU A C 1
ATOM 2332 O O . GLU A 1 285 ? -1.578 3.623 19.214 1.00 78.94 285 GLU A O 1
ATOM 2337 N N . VAL A 1 286 ? -2.447 2.227 20.739 1.00 83.12 286 VAL A N 1
ATOM 2338 C CA . VAL A 1 286 ? -3.607 1.922 19.902 1.00 83.12 286 VAL A CA 1
ATOM 2339 C C . VAL A 1 286 ? -4.579 3.092 19.801 1.00 83.12 286 VAL A C 1
ATOM 2341 O O . VAL A 1 286 ? -5.117 3.332 18.726 1.00 83.12 286 VAL A O 1
ATOM 2344 N N . MET A 1 287 ? -4.767 3.867 20.869 1.00 83.62 287 MET A N 1
ATOM 2345 C CA . MET A 1 287 ? -5.539 5.111 20.796 1.00 83.62 287 MET A CA 1
ATOM 2346 C C . MET A 1 287 ? -4.885 6.131 19.862 1.00 83.62 287 MET A C 1
ATOM 2348 O O . MET A 1 287 ? -5.571 6.785 19.076 1.00 83.62 287 MET A O 1
ATOM 2352 N N . SER A 1 288 ? -3.555 6.248 19.902 1.00 86.00 288 SER A N 1
ATOM 2353 C CA . SER A 1 288 ? -2.817 7.091 18.957 1.00 86.00 288 SER A CA 1
ATOM 2354 C C . SER A 1 288 ? -2.971 6.595 17.515 1.00 86.00 288 SER A C 1
ATOM 2356 O O . SER A 1 288 ? -3.182 7.402 16.610 1.00 86.00 288 SER A O 1
ATOM 2358 N N . GLU A 1 289 ? -2.909 5.281 17.288 1.00 89.31 289 GLU A N 1
ATOM 2359 C CA . GLU A 1 289 ? -3.135 4.695 15.965 1.00 89.31 289 GLU A CA 1
ATOM 2360 C C . GLU A 1 289 ? -4.568 4.937 15.490 1.00 89.31 289 GLU A C 1
ATOM 2362 O O . GLU A 1 289 ? -4.765 5.352 14.355 1.00 89.31 289 GLU A O 1
ATOM 2367 N N . TYR A 1 290 ? -5.569 4.757 16.353 1.00 88.19 290 TYR A N 1
ATOM 2368 C CA . TYR A 1 290 ? -6.970 5.011 16.026 1.00 88.19 290 TYR A CA 1
ATOM 2369 C C . TYR A 1 290 ? -7.198 6.459 15.570 1.00 88.19 290 TYR A C 1
ATOM 2371 O O . TYR A 1 290 ? -7.837 6.690 14.542 1.00 88.19 290 TYR A O 1
ATOM 2379 N N . ASN A 1 291 ? -6.616 7.436 16.272 1.00 87.94 291 ASN A N 1
ATOM 2380 C CA . ASN A 1 291 ? -6.672 8.837 15.847 1.00 87.94 291 ASN A CA 1
ATOM 2381 C C . ASN A 1 291 ? -6.022 9.050 14.477 1.00 87.94 291 ASN A C 1
ATOM 2383 O O . ASN A 1 291 ? -6.586 9.744 13.633 1.00 87.94 291 ASN A O 1
ATOM 2387 N N . THR A 1 292 ? -4.901 8.378 14.221 1.00 90.88 292 THR A N 1
ATOM 2388 C CA . THR A 1 292 ? -4.239 8.415 12.913 1.00 90.88 292 THR A CA 1
ATOM 2389 C C . THR A 1 292 ? -5.123 7.789 11.825 1.00 90.88 292 THR A C 1
ATOM 2391 O O . THR A 1 292 ? -5.288 8.363 10.752 1.00 90.88 292 THR A O 1
ATOM 2394 N N . LEU A 1 293 ? -5.781 6.656 12.098 1.00 90.00 293 LEU A N 1
ATOM 2395 C CA . LEU A 1 293 ? -6.709 6.017 11.157 1.00 90.00 293 LEU A CA 1
ATOM 2396 C C . LEU A 1 293 ? -7.891 6.929 10.806 1.00 90.00 293 LEU A C 1
ATOM 2398 O O . LEU A 1 293 ? -8.328 6.936 9.659 1.00 90.00 293 LEU A O 1
ATOM 2402 N N . ARG A 1 294 ? -8.385 7.756 11.737 1.00 87.06 294 ARG A N 1
ATOM 2403 C CA . ARG A 1 294 ? -9.433 8.748 11.428 1.00 87.06 294 ARG A CA 1
ATOM 2404 C C . ARG A 1 294 ? -8.963 9.769 10.395 1.00 87.06 294 ARG A C 1
ATOM 2406 O O . ARG A 1 294 ? -9.740 10.165 9.526 1.00 87.06 294 ARG A O 1
ATOM 2413 N N . GLU A 1 295 ? -7.709 10.200 10.472 1.00 88.44 295 GLU A N 1
ATOM 2414 C CA . GLU A 1 295 ? -7.107 11.085 9.471 1.00 88.44 295 GLU A CA 1
ATOM 2415 C C . GLU A 1 295 ? -6.930 10.365 8.134 1.00 88.44 295 GLU A C 1
ATOM 2417 O O . GLU A 1 295 ? -7.313 10.904 7.095 1.00 88.44 295 GLU A O 1
ATOM 2422 N N . MET A 1 296 ? -6.467 9.114 8.160 1.00 91.00 296 MET A N 1
ATOM 2423 C CA . MET A 1 296 ? -6.369 8.272 6.966 1.00 91.00 296 MET A CA 1
ATOM 2424 C C . MET A 1 296 ? -7.726 8.099 6.271 1.00 91.00 296 MET A C 1
ATOM 2426 O O . MET A 1 296 ? -7.821 8.282 5.057 1.00 91.00 296 MET A O 1
ATOM 2430 N N . CYS A 1 297 ? -8.799 7.838 7.026 1.00 89.75 297 CYS A N 1
ATOM 2431 C CA . CYS A 1 297 ? -10.157 7.749 6.489 1.00 89.75 297 CYS A CA 1
ATOM 2432 C C . CYS A 1 297 ? -10.570 9.042 5.777 1.00 89.75 297 CYS A C 1
ATOM 2434 O O . CYS A 1 297 ? -11.160 8.981 4.699 1.00 89.75 297 CYS A O 1
ATOM 2436 N N . LYS A 1 298 ? -10.227 10.221 6.320 1.00 89.25 298 LYS A N 1
ATOM 2437 C CA . LYS A 1 298 ? -10.510 11.506 5.654 1.00 89.25 298 LYS A CA 1
ATOM 2438 C C . LYS A 1 298 ? -9.784 11.633 4.316 1.00 89.25 298 LYS A C 1
ATOM 2440 O O . LYS A 1 298 ? -10.358 12.181 3.379 1.00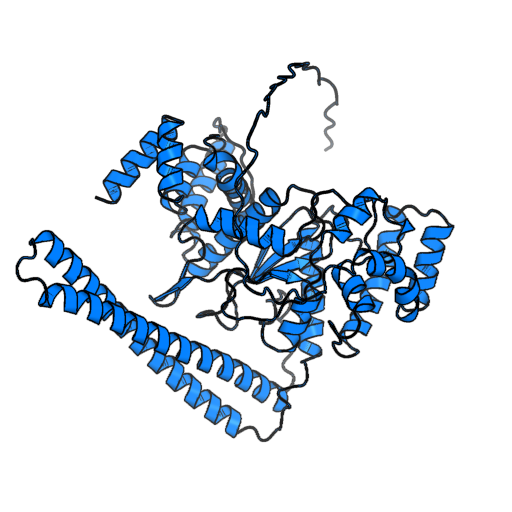 89.25 298 LYS A O 1
ATOM 2445 N N . ILE A 1 299 ? -8.561 11.118 4.205 1.00 90.94 299 ILE A N 1
ATOM 2446 C CA . ILE A 1 299 ? -7.803 11.130 2.947 1.00 90.94 299 ILE A CA 1
ATOM 2447 C C . ILE A 1 299 ? -8.430 10.175 1.922 1.00 90.94 299 ILE A C 1
ATOM 2449 O O . ILE A 1 299 ? -8.590 10.569 0.765 1.00 90.94 299 ILE A O 1
ATOM 2453 N N . CYS A 1 300 ? -8.854 8.971 2.337 1.00 91.62 300 CYS A N 1
ATOM 2454 C CA . CYS A 1 300 ? -9.561 8.024 1.460 1.00 91.62 300 CYS A CA 1
ATOM 2455 C C . CYS A 1 300 ? -10.826 8.644 0.844 1.00 91.62 300 CYS A C 1
ATOM 2457 O O . CYS A 1 300 ? -11.110 8.474 -0.344 1.00 91.62 300 CYS A O 1
ATOM 2459 N N . VAL A 1 301 ? -11.572 9.379 1.669 1.00 90.69 301 VAL A N 1
ATOM 2460 C CA . VAL A 1 301 ? -12.812 10.077 1.306 1.00 90.69 301 VAL A CA 1
ATOM 2461 C C . VAL A 1 301 ? -12.533 11.307 0.426 1.00 90.69 301 VAL A C 1
ATOM 2463 O O . VAL A 1 301 ? -13.256 11.587 -0.529 1.00 90.69 301 VAL A O 1
ATOM 2466 N N . GLY A 1 302 ? -11.458 12.037 0.726 1.00 86.88 302 GLY A N 1
ATOM 2467 C CA . GLY A 1 302 ? -11.075 13.275 0.056 1.00 86.88 302 GLY A CA 1
ATOM 2468 C C . GLY A 1 302 ? -11.837 14.517 0.555 1.00 86.88 302 GLY A C 1
ATOM 2469 O O . GLY A 1 302 ? -12.796 14.408 1.314 1.00 86.88 302 GLY A O 1
ATOM 2470 N N . PRO A 1 303 ? -11.450 15.731 0.112 1.00 78.56 303 PRO A N 1
ATOM 2471 C CA . PRO A 1 303 ? -11.923 16.997 0.698 1.00 78.56 303 PRO A CA 1
ATOM 2472 C C . PRO A 1 303 ? -13.423 17.283 0.552 1.00 78.56 303 PRO A C 1
ATOM 2474 O O . PRO A 1 303 ? -13.961 18.138 1.249 1.00 78.56 303 PRO A O 1
ATOM 2477 N N . ARG A 1 304 ? -14.076 16.639 -0.418 1.00 76.25 304 ARG A N 1
ATOM 2478 C CA . ARG A 1 304 ? -15.505 16.807 -0.728 1.00 76.25 304 ARG A CA 1
ATOM 2479 C C . ARG A 1 304 ? -16.300 15.517 -0.536 1.00 76.25 304 ARG A C 1
ATOM 2481 O O . ARG A 1 304 ? -17.477 15.491 -0.877 1.00 76.25 304 ARG A O 1
ATOM 2488 N N . GLY A 1 305 ? -15.650 14.447 -0.085 1.00 70.12 305 GLY A N 1
ATOM 2489 C CA . GLY A 1 305 ? -16.297 13.152 0.037 1.00 70.12 305 GLY A CA 1
ATOM 2490 C C . GLY A 1 305 ? -17.145 13.049 1.302 1.00 70.12 305 GLY A C 1
ATOM 2491 O O . GLY A 1 305 ? -17.141 13.928 2.170 1.00 70.12 305 GLY A O 1
ATOM 2492 N N . ASN A 1 306 ? -17.886 11.950 1.406 1.00 73.25 306 ASN A N 1
ATOM 2493 C CA . ASN A 1 306 ? -18.727 11.698 2.559 1.00 73.25 306 ASN A CA 1
ATOM 2494 C C . ASN A 1 306 ? -17.929 11.074 3.717 1.00 73.25 306 ASN A C 1
ATOM 2496 O O . ASN A 1 306 ? -17.566 9.903 3.675 1.00 73.25 306 ASN A O 1
ATOM 2500 N N . HIS A 1 307 ? -17.672 11.856 4.768 1.00 73.06 307 HIS A N 1
ATOM 2501 C CA . HIS A 1 307 ? -16.977 11.404 5.986 1.00 73.06 307 HIS A CA 1
ATOM 2502 C C . HIS A 1 307 ? -17.886 10.665 6.976 1.00 73.06 307 HIS A C 1
ATOM 2504 O O . HIS A 1 307 ? -17.512 10.464 8.132 1.00 73.06 307 HIS A O 1
ATOM 2510 N N . PHE A 1 308 ? -19.100 10.335 6.555 1.00 72.81 308 PHE A N 1
ATOM 2511 C CA . PHE A 1 308 ? -20.074 9.676 7.395 1.00 72.81 308 PHE A CA 1
ATOM 2512 C C . PHE A 1 308 ? -19.638 8.238 7.715 1.00 72.81 308 PHE A C 1
ATOM 2514 O O . PHE A 1 308 ? -19.270 7.507 6.792 1.00 72.81 308 PHE A O 1
ATOM 2521 N N . PRO A 1 309 ? -19.650 7.835 8.999 1.00 68.81 309 PRO A N 1
ATOM 2522 C CA . PRO A 1 309 ? -19.119 6.543 9.388 1.00 68.81 309 PRO A CA 1
ATOM 2523 C C . PRO A 1 309 ? -20.091 5.408 9.068 1.00 68.81 309 PRO A C 1
ATOM 2525 O O . PRO A 1 309 ? -19.632 4.329 8.760 1.00 68.81 309 PRO A O 1
ATOM 2528 N N . PHE A 1 310 ? -21.413 5.598 9.083 1.00 79.31 310 PHE A N 1
ATOM 2529 C CA . PHE A 1 310 ? -22.312 4.442 8.994 1.00 79.31 310 PHE A CA 1
ATOM 2530 C C . PHE A 1 310 ? -22.585 3.955 7.569 1.00 79.31 310 PHE A C 1
ATOM 2532 O O . PHE A 1 310 ? -22.571 4.706 6.586 1.00 79.31 310 PHE A O 1
ATOM 2539 N N . LEU A 1 311 ? -22.879 2.661 7.484 1.00 83.31 311 LEU A N 1
ATOM 2540 C CA . LEU A 1 311 ? -23.260 1.993 6.258 1.00 83.31 311 LEU A CA 1
ATOM 2541 C C . LEU A 1 311 ? -24.702 2.340 5.863 1.00 83.31 311 LEU A C 1
ATOM 2543 O O . LEU A 1 311 ? -25.631 2.053 6.612 1.00 83.31 311 LEU A O 1
ATOM 2547 N N . VAL A 1 312 ? -24.882 2.989 4.712 1.00 83.25 312 VAL A N 1
ATOM 2548 C CA . VAL A 1 312 ? -26.149 3.539 4.220 1.00 83.25 312 VAL A CA 1
ATOM 2549 C C . VAL A 1 312 ? -26.195 3.406 2.709 1.00 83.25 312 VAL A C 1
ATOM 2551 O O . VAL A 1 312 ? -25.244 3.742 1.999 1.00 83.25 312 VAL A O 1
ATOM 2554 N N . GLY A 1 313 ? -27.346 2.974 2.214 1.00 82.44 313 GLY A N 1
ATOM 2555 C CA . GLY A 1 313 ? -27.581 2.657 0.819 1.00 82.44 313 GLY A CA 1
ATOM 2556 C C . GLY A 1 313 ? -27.438 3.853 -0.112 1.00 82.44 313 GLY A C 1
ATOM 2557 O O . GLY A 1 313 ? -27.071 3.651 -1.262 1.00 82.44 313 GLY A O 1
ATOM 2558 N N . GLU A 1 314 ? -27.663 5.083 0.358 1.00 83.06 314 GLU A N 1
ATOM 2559 C CA . GLU A 1 314 ? -27.518 6.304 -0.454 1.00 83.06 314 GLU A CA 1
ATOM 2560 C C . GLU A 1 314 ? -26.088 6.488 -0.997 1.00 83.06 314 GLU A C 1
ATOM 2562 O O . GLU A 1 314 ? -25.907 6.994 -2.101 1.00 83.06 314 GLU A O 1
ATOM 2567 N N . PHE A 1 315 ? -25.066 6.054 -0.249 1.00 82.69 315 PHE A N 1
ATOM 2568 C CA . PHE A 1 315 ? -23.653 6.233 -0.622 1.00 82.69 315 PHE A CA 1
ATOM 2569 C C . PHE A 1 315 ? -22.973 4.944 -1.073 1.00 82.69 315 PHE A C 1
ATOM 2571 O O . PHE A 1 315 ? -21.837 4.970 -1.552 1.00 82.69 315 PHE A O 1
ATOM 2578 N N . PHE A 1 316 ? -23.638 3.811 -0.886 1.00 85.38 316 PHE A N 1
ATOM 2579 C CA . PHE A 1 316 ? -23.083 2.512 -1.202 1.00 85.38 316 PHE A CA 1
ATOM 2580 C C . PHE A 1 316 ? -23.160 2.256 -2.706 1.00 85.38 316 PHE A C 1
ATOM 2582 O O . PHE A 1 316 ? -24.237 2.254 -3.302 1.00 85.38 316 PHE A O 1
ATOM 2589 N N . THR A 1 317 ? -22.002 2.028 -3.315 1.00 85.56 317 THR A N 1
ATOM 2590 C CA . THR A 1 317 ? -21.897 1.607 -4.715 1.00 85.56 317 THR A CA 1
ATOM 2591 C C . THR A 1 317 ? -21.643 0.098 -4.766 1.00 85.56 317 THR A C 1
ATOM 2593 O O . THR A 1 317 ? -21.200 -0.471 -3.766 1.00 85.56 317 THR A O 1
ATOM 2596 N N . PRO A 1 318 ? -21.836 -0.570 -5.918 1.00 83.69 318 PRO A N 1
ATOM 2597 C CA . PRO A 1 318 ? -21.510 -1.991 -6.045 1.00 83.69 318 PRO A CA 1
ATOM 2598 C C . PRO A 1 318 ? -19.999 -2.289 -5.952 1.00 83.69 318 PRO A C 1
ATOM 2600 O O . PRO A 1 318 ? -19.591 -3.449 -5.950 1.00 83.69 318 PRO A O 1
ATOM 2603 N N . PHE A 1 319 ? -19.137 -1.269 -5.874 1.00 89.12 319 PHE A N 1
ATOM 2604 C CA . PHE A 1 319 ? -17.684 -1.427 -5.793 1.00 89.12 319 PHE A CA 1
ATOM 2605 C C . PHE A 1 319 ? -17.207 -1.618 -4.349 1.00 89.12 319 PHE A C 1
ATOM 2607 O O . PHE A 1 319 ? -16.509 -0.787 -3.767 1.00 89.12 319 PHE A O 1
ATOM 2614 N N . LEU A 1 320 ? -17.576 -2.755 -3.776 1.00 88.56 320 LEU A N 1
ATOM 2615 C CA . LEU A 1 320 ? -17.119 -3.200 -2.467 1.00 88.56 320 LEU A CA 1
ATOM 2616 C C . LEU A 1 320 ? -15.749 -3.883 -2.567 1.00 88.56 320 LEU A C 1
ATOM 2618 O O . LEU A 1 320 ? -15.574 -4.819 -3.354 1.00 88.56 320 LEU A O 1
ATOM 2622 N N . LEU A 1 321 ? -14.788 -3.440 -1.754 1.00 90.56 321 LEU A N 1
ATOM 2623 C CA . LEU A 1 321 ? -13.482 -4.085 -1.624 1.00 90.56 321 LEU A CA 1
ATOM 2624 C C . LEU A 1 321 ? -13.459 -4.934 -0.362 1.00 90.56 321 LEU A C 1
ATOM 2626 O O . LEU A 1 321 ? -13.469 -4.400 0.738 1.00 90.56 321 LEU A O 1
ATOM 2630 N N . ASP A 1 322 ? -13.348 -6.246 -0.512 1.00 89.94 322 ASP A N 1
ATOM 2631 C CA . ASP A 1 322 ? -13.013 -7.141 0.589 1.00 89.94 322 ASP A CA 1
ATOM 2632 C C . ASP A 1 322 ? -11.534 -7.553 0.529 1.00 89.94 322 ASP A C 1
ATOM 2634 O O . ASP A 1 322 ? -10.775 -7.168 -0.371 1.00 89.94 322 ASP A O 1
ATOM 2638 N N . ARG A 1 323 ? -11.105 -8.343 1.518 1.00 91.69 323 ARG A N 1
ATOM 2639 C CA . ARG A 1 323 ? -9.738 -8.859 1.581 1.00 91.69 323 ARG A CA 1
ATOM 2640 C C . ARG A 1 323 ? -9.359 -9.626 0.311 1.00 91.69 323 ARG A C 1
ATOM 2642 O O . ARG A 1 323 ? -8.262 -9.415 -0.207 1.00 91.69 323 ARG A O 1
ATOM 2649 N N . LYS A 1 324 ? -10.233 -10.511 -0.167 1.00 91.62 324 LYS A N 1
ATOM 2650 C CA . LYS A 1 324 ? -9.970 -11.416 -1.289 1.00 91.62 324 LYS A CA 1
ATOM 2651 C C . LYS A 1 324 ? -9.810 -10.661 -2.602 1.00 91.62 324 LYS A C 1
ATOM 2653 O O . LYS A 1 324 ? -8.754 -10.761 -3.217 1.00 91.62 324 LYS A O 1
ATOM 2658 N N . LYS A 1 325 ? -10.774 -9.809 -2.957 1.00 92.94 325 LYS A N 1
ATOM 2659 C CA . LYS A 1 325 ? -10.734 -8.945 -4.146 1.00 92.94 325 LYS A CA 1
ATOM 2660 C C . LYS A 1 325 ? -9.452 -8.118 -4.176 1.00 92.94 325 LYS A C 1
ATOM 2662 O O . LYS A 1 325 ? -8.804 -8.008 -5.211 1.00 92.94 325 LYS A O 1
ATOM 2667 N N . VAL A 1 326 ? -9.035 -7.568 -3.034 1.00 95.38 326 VAL A N 1
ATOM 2668 C CA . VAL A 1 326 ? -7.781 -6.803 -2.945 1.00 95.38 326 VAL A CA 1
ATOM 2669 C C . VAL A 1 326 ? -6.564 -7.692 -3.185 1.00 95.38 326 VAL A C 1
ATOM 2671 O O . VAL A 1 326 ? -5.668 -7.286 -3.922 1.00 95.38 326 VAL A O 1
ATOM 2674 N N . LYS A 1 327 ? -6.512 -8.890 -2.588 1.00 95.19 327 LYS A N 1
ATOM 2675 C CA . LYS A 1 327 ? -5.424 -9.851 -2.824 1.00 95.19 327 LYS A CA 1
ATOM 2676 C C . LYS A 1 327 ? -5.345 -10.254 -4.300 1.00 95.19 327 LYS A C 1
ATOM 2678 O O . LYS A 1 327 ? -4.249 -10.229 -4.851 1.00 95.19 327 LYS A O 1
ATOM 2683 N N . ASP A 1 328 ? -6.477 -10.534 -4.936 1.00 95.44 328 ASP A N 1
ATOM 2684 C CA . ASP A 1 328 ? -6.547 -10.944 -6.343 1.00 95.44 328 ASP A CA 1
ATOM 2685 C C . ASP A 1 328 ? -6.053 -9.829 -7.279 1.00 95.44 328 ASP A C 1
ATOM 2687 O O . ASP A 1 328 ? -5.204 -10.061 -8.141 1.00 95.44 328 ASP A O 1
ATOM 2691 N N . ILE A 1 329 ? -6.494 -8.585 -7.054 1.00 96.19 329 ILE A N 1
ATOM 2692 C CA . ILE A 1 329 ? -6.031 -7.422 -7.830 1.00 96.19 329 ILE A CA 1
ATOM 2693 C C . ILE A 1 329 ? -4.531 -7.168 -7.604 1.00 96.19 329 ILE A C 1
ATOM 2695 O O . ILE A 1 329 ? -3.801 -6.819 -8.536 1.00 96.19 329 ILE A O 1
ATOM 2699 N N . LEU A 1 330 ? -4.043 -7.325 -6.368 1.00 95.50 330 LEU A N 1
ATOM 2700 C CA . LEU A 1 330 ? -2.615 -7.202 -6.070 1.00 95.50 330 LEU A CA 1
ATOM 2701 C C . LEU A 1 330 ? -1.792 -8.305 -6.739 1.00 95.50 330 LEU A C 1
ATOM 2703 O O . LEU A 1 330 ? -0.666 -8.024 -7.147 1.00 95.50 330 LEU A O 1
ATOM 2707 N N . ASP A 1 331 ? -2.321 -9.524 -6.856 1.00 95.12 331 ASP A N 1
ATOM 2708 C CA . ASP A 1 331 ? -1.656 -10.622 -7.558 1.00 95.12 331 ASP A CA 1
ATOM 2709 C C . ASP A 1 331 ? -1.560 -10.363 -9.062 1.00 95.12 331 ASP A C 1
ATOM 2711 O O . ASP A 1 331 ? -0.460 -10.451 -9.612 1.00 95.12 331 ASP A O 1
ATOM 2715 N N . ASP A 1 332 ? -2.644 -9.904 -9.696 1.00 94.75 332 ASP A N 1
ATOM 2716 C CA . ASP A 1 332 ? -2.638 -9.475 -11.103 1.00 94.75 332 ASP A CA 1
ATOM 2717 C C . ASP A 1 332 ? -1.560 -8.407 -11.355 1.00 94.75 332 ASP A C 1
ATOM 2719 O O . ASP A 1 332 ? -0.652 -8.584 -12.173 1.00 94.75 332 ASP A O 1
ATOM 2723 N N . TYR A 1 333 ? -1.571 -7.320 -10.575 1.00 94.06 333 TYR A N 1
ATOM 2724 C CA . TYR A 1 333 ? -0.579 -6.256 -10.734 1.00 94.06 333 TYR A CA 1
ATOM 2725 C C . TYR A 1 333 ? 0.847 -6.682 -10.385 1.00 94.06 333 TYR A C 1
ATOM 2727 O O . TYR A 1 333 ? 1.802 -6.149 -10.958 1.00 94.06 333 TYR A O 1
ATOM 2735 N N . PHE A 1 334 ? 1.018 -7.628 -9.465 1.00 90.31 334 PHE A N 1
ATOM 2736 C CA . PHE A 1 334 ? 2.330 -8.152 -9.115 1.00 90.31 334 PHE A CA 1
ATOM 2737 C C . PHE A 1 334 ? 2.930 -8.993 -10.241 1.00 90.31 334 PHE A C 1
ATOM 2739 O O . PHE A 1 334 ? 4.102 -8.816 -10.578 1.00 90.31 334 PHE A O 1
ATOM 2746 N N . ASN A 1 335 ? 2.120 -9.860 -10.848 1.00 92.62 335 ASN A N 1
ATOM 2747 C CA . ASN A 1 335 ? 2.530 -10.665 -11.993 1.00 92.62 335 ASN A CA 1
ATOM 2748 C C . ASN A 1 335 ? 2.823 -9.775 -13.210 1.00 92.62 335 ASN A C 1
ATOM 2750 O O . ASN A 1 335 ? 3.803 -10.008 -13.916 1.00 92.62 335 ASN A O 1
ATOM 2754 N N . LEU A 1 336 ? 2.033 -8.712 -13.395 1.00 93.94 336 LEU A N 1
ATOM 2755 C CA . LEU A 1 336 ? 2.217 -7.714 -14.448 1.00 93.94 336 LEU A CA 1
ATOM 2756 C C . LEU A 1 336 ? 3.506 -6.893 -14.287 1.00 93.94 336 LEU A C 1
ATOM 2758 O O . LEU A 1 336 ? 4.126 -6.521 -15.286 1.00 93.94 336 LEU A O 1
ATOM 2762 N N . LEU A 1 337 ? 3.910 -6.573 -13.051 1.00 93.38 337 LEU A N 1
ATOM 2763 C CA . LEU A 1 337 ? 5.064 -5.715 -12.750 1.00 93.38 337 LEU A CA 1
ATOM 2764 C C . LEU A 1 337 ? 6.132 -6.422 -11.895 1.00 93.38 337 LEU A C 1
ATOM 2766 O O . LEU A 1 337 ? 6.301 -6.101 -10.706 1.00 93.38 337 LEU A O 1
ATOM 2770 N N . PRO A 1 338 ? 6.945 -7.313 -12.493 1.00 88.62 338 PRO A N 1
ATOM 2771 C CA . PRO A 1 338 ? 8.043 -7.957 -11.789 1.00 88.62 338 PRO A CA 1
ATOM 2772 C C . PRO A 1 338 ? 9.009 -6.920 -11.212 1.00 88.62 338 PRO A C 1
ATOM 2774 O O . PRO A 1 338 ? 9.450 -5.995 -11.895 1.00 88.62 338 PRO A O 1
ATOM 2777 N N . GLY A 1 339 ? 9.368 -7.065 -9.937 1.00 86.94 339 GLY A N 1
ATOM 2778 C CA . GLY A 1 339 ? 10.294 -6.134 -9.289 1.00 86.94 339 GLY A CA 1
ATOM 2779 C C . GLY A 1 339 ? 9.629 -4.943 -8.589 1.00 86.94 339 GLY A C 1
ATOM 2780 O O . GLY A 1 339 ? 10.308 -4.221 -7.855 1.00 86.94 339 GLY A O 1
ATOM 2781 N N . PHE A 1 340 ? 8.315 -4.732 -8.746 1.00 90.81 340 PHE A N 1
ATOM 2782 C CA . PHE A 1 340 ? 7.640 -3.529 -8.247 1.00 90.81 340 PHE A CA 1
ATOM 2783 C C . PHE A 1 340 ? 7.795 -3.312 -6.736 1.00 90.81 340 PHE A C 1
ATOM 2785 O O . PHE A 1 340 ? 8.025 -2.183 -6.300 1.00 90.81 340 PHE A O 1
ATOM 2792 N N . PHE A 1 341 ? 7.739 -4.371 -5.924 1.00 90.56 341 PHE A N 1
ATOM 2793 C CA . PHE A 1 341 ? 7.898 -4.295 -4.464 1.00 90.56 341 PHE A CA 1
ATOM 2794 C C . PHE A 1 341 ? 9.331 -4.508 -3.974 1.00 90.56 341 PHE A C 1
ATOM 2796 O O . PHE A 1 341 ? 9.571 -4.510 -2.765 1.00 90.56 341 PHE A O 1
ATOM 2803 N N . TYR A 1 342 ? 10.308 -4.632 -4.873 1.00 89.44 342 TYR A N 1
ATOM 2804 C CA . TYR A 1 342 ? 11.695 -4.758 -4.452 1.00 89.44 342 TYR A CA 1
ATOM 2805 C C . TYR A 1 342 ? 12.207 -3.425 -3.912 1.00 89.44 342 TYR A C 1
ATOM 2807 O O . TYR A 1 342 ? 11.905 -2.331 -4.412 1.00 89.44 342 TYR A O 1
ATOM 2815 N N . ARG A 1 343 ? 12.981 -3.534 -2.836 1.00 87.81 343 ARG A N 1
ATOM 2816 C CA . ARG A 1 343 ? 13.697 -2.436 -2.204 1.00 87.81 343 ARG A CA 1
ATOM 2817 C C . ARG A 1 343 ? 15.131 -2.864 -1.968 1.00 87.81 343 ARG A C 1
ATOM 2819 O O . ARG A 1 343 ? 15.387 -3.914 -1.379 1.00 87.81 343 ARG A O 1
ATOM 2826 N N . LYS A 1 344 ? 16.057 -1.995 -2.361 1.00 84.69 344 LYS A N 1
ATOM 2827 C CA . LYS A 1 344 ? 17.468 -2.116 -2.018 1.00 84.69 344 LYS A CA 1
ATOM 2828 C C . LYS A 1 344 ? 17.749 -1.346 -0.738 1.00 84.69 344 LYS A C 1
ATOM 2830 O O . LYS A 1 344 ? 17.553 -0.135 -0.688 1.00 84.69 344 LYS A O 1
ATOM 2835 N N . PHE A 1 345 ? 18.234 -2.031 0.287 1.00 81.31 345 PHE A N 1
ATOM 2836 C CA . PHE A 1 345 ? 18.695 -1.411 1.521 1.00 81.31 345 PHE A CA 1
ATOM 2837 C C . PHE A 1 345 ? 20.122 -1.873 1.809 1.00 81.31 345 PHE A C 1
ATOM 2839 O O . PHE A 1 345 ? 20.381 -3.066 1.930 1.00 81.31 345 PHE A O 1
ATOM 2846 N N . MET A 1 346 ? 21.066 -0.927 1.876 1.00 76.06 346 MET A N 1
ATOM 2847 C CA . MET A 1 346 ? 22.491 -1.207 2.125 1.00 76.06 346 MET A CA 1
ATOM 2848 C C . MET A 1 346 ? 23.089 -2.297 1.211 1.00 76.06 346 MET A C 1
ATOM 2850 O O . MET A 1 346 ? 23.897 -3.114 1.641 1.00 76.06 346 MET A O 1
ATOM 2854 N N . GLY A 1 347 ? 22.685 -2.315 -0.063 1.00 73.31 347 GLY A N 1
ATOM 2855 C CA . GLY A 1 347 ? 23.179 -3.278 -1.052 1.00 73.31 347 GLY A CA 1
ATOM 2856 C C . GLY A 1 347 ? 22.429 -4.612 -1.094 1.00 73.31 347 GLY A C 1
ATOM 2857 O O . GLY A 1 347 ? 22.680 -5.386 -2.010 1.00 73.31 347 GLY A O 1
ATOM 2858 N N . ILE A 1 348 ? 21.496 -4.854 -0.171 1.00 77.38 348 ILE A N 1
ATOM 2859 C CA . ILE A 1 348 ? 20.662 -6.059 -0.132 1.00 77.38 348 ILE A CA 1
ATOM 2860 C C . ILE A 1 348 ? 19.303 -5.733 -0.741 1.00 77.38 348 ILE A C 1
ATOM 2862 O O . ILE A 1 348 ? 18.655 -4.764 -0.342 1.00 77.38 348 ILE A O 1
ATOM 2866 N N . GLU A 1 349 ? 18.879 -6.529 -1.714 1.00 83.81 349 GLU A N 1
ATOM 2867 C CA . GLU A 1 349 ? 17.572 -6.405 -2.353 1.00 83.81 349 GLU A CA 1
ATOM 2868 C C . GLU A 1 349 ? 16.595 -7.385 -1.714 1.00 83.81 349 GLU A C 1
ATOM 2870 O O . GLU A 1 349 ? 16.899 -8.561 -1.530 1.00 83.81 349 GLU A O 1
ATOM 2875 N N . SER A 1 350 ? 15.430 -6.877 -1.325 1.00 85.12 350 SER A N 1
ATOM 2876 C CA . SER A 1 350 ? 14.374 -7.682 -0.722 1.00 85.12 350 SER A CA 1
ATOM 2877 C C . SER A 1 350 ? 13.014 -7.201 -1.192 1.00 85.12 350 SER A C 1
ATOM 2879 O O . SER A 1 350 ? 12.799 -5.999 -1.366 1.00 85.12 350 SER A O 1
ATOM 2881 N N . GLU A 1 351 ? 12.104 -8.144 -1.384 1.00 88.50 351 GLU A N 1
ATOM 2882 C CA . GLU A 1 351 ? 10.720 -7.853 -1.711 1.00 88.50 351 GLU A CA 1
ATOM 2883 C C . GLU A 1 351 ? 9.948 -7.445 -0.450 1.00 88.50 351 GLU A C 1
ATOM 2885 O O . GLU A 1 351 ? 10.073 -8.076 0.607 1.00 88.50 351 GLU A O 1
ATOM 2890 N N . LYS A 1 352 ? 9.208 -6.334 -0.532 1.00 90.06 352 LYS A N 1
ATOM 2891 C CA . LYS A 1 352 ? 8.505 -5.720 0.600 1.00 90.06 352 LYS A CA 1
ATOM 2892 C C . LYS A 1 352 ? 7.130 -5.208 0.179 1.00 90.06 352 LYS A C 1
ATOM 2894 O O . LYS A 1 352 ? 6.952 -4.010 -0.033 1.00 90.06 352 LYS A O 1
ATOM 2899 N N . VAL A 1 353 ? 6.159 -6.116 0.096 1.00 93.25 353 VAL A N 1
ATOM 2900 C CA . VAL A 1 353 ? 4.746 -5.760 -0.112 1.00 93.25 353 VAL A CA 1
ATOM 2901 C C . VAL A 1 353 ? 4.227 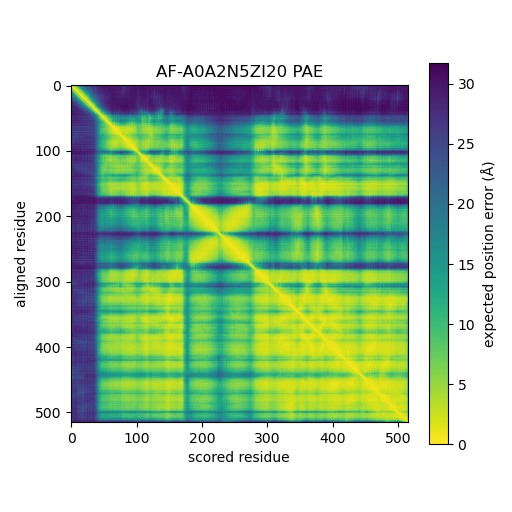-5.005 1.125 1.00 93.25 353 VAL A C 1
ATOM 2903 O O . VAL A 1 353 ? 4.430 -5.496 2.246 1.00 93.25 353 VAL A O 1
ATOM 2906 N N . PRO A 1 354 ? 3.621 -3.809 0.969 1.00 94.75 354 PRO A N 1
ATOM 2907 C CA . PRO A 1 354 ? 3.109 -3.026 2.090 1.00 94.75 354 PRO A CA 1
ATOM 2908 C C . PRO A 1 354 ? 1.926 -3.720 2.775 1.00 94.75 354 PRO A C 1
ATOM 2910 O O . PRO A 1 354 ? 1.221 -4.518 2.163 1.00 94.75 354 PRO A O 1
ATOM 2913 N N . TYR A 1 355 ? 1.700 -3.383 4.043 1.00 96.31 355 TYR A N 1
ATOM 2914 C CA . TYR A 1 355 ? 0.428 -3.650 4.707 1.00 96.31 355 TYR A CA 1
ATOM 2915 C C . TYR A 1 355 ? -0.682 -2.855 4.030 1.00 96.31 355 TYR A C 1
ATOM 2917 O O . TYR A 1 355 ? -0.496 -1.667 3.761 1.00 96.31 355 TYR A O 1
ATOM 2925 N N . VAL A 1 356 ? -1.817 -3.499 3.771 1.00 97.06 356 VAL A N 1
ATOM 2926 C CA . VAL A 1 356 ? -2.996 -2.851 3.194 1.00 97.06 356 VAL A CA 1
ATOM 2927 C C . VAL A 1 356 ? -4.090 -2.784 4.246 1.00 97.06 356 VAL A C 1
ATOM 2929 O O . VAL A 1 356 ? -4.556 -3.820 4.710 1.00 97.06 356 VAL A O 1
ATOM 2932 N N . GLY A 1 357 ? -4.470 -1.574 4.643 1.00 95.62 357 GLY A N 1
ATOM 2933 C CA . GLY A 1 357 ? -5.585 -1.340 5.556 1.00 95.62 357 GLY A CA 1
ATOM 2934 C C . GLY A 1 357 ? -6.872 -1.054 4.788 1.00 95.62 357 GLY A C 1
ATOM 2935 O O . GLY A 1 357 ? -6.908 -0.121 3.984 1.00 95.62 357 GLY A O 1
ATOM 2936 N N . LEU A 1 358 ? -7.921 -1.830 5.060 1.00 94.25 358 LEU A N 1
ATOM 2937 C CA . LEU A 1 358 ? -9.274 -1.585 4.564 1.00 94.25 358 LEU A CA 1
ATOM 2938 C C . LEU A 1 358 ? -10.031 -0.713 5.557 1.00 94.25 358 LEU A C 1
ATOM 2940 O O . LEU A 1 358 ? -10.325 -1.129 6.679 1.00 94.25 358 LEU A O 1
ATOM 2944 N N . MET A 1 359 ? -10.293 0.519 5.137 1.00 91.19 359 MET A N 1
ATOM 2945 C CA . MET A 1 359 ? -10.936 1.539 5.951 1.00 91.19 359 MET A CA 1
ATOM 2946 C C . MET A 1 359 ? -12.443 1.529 5.686 1.00 91.19 359 MET A C 1
ATOM 2948 O O . MET A 1 359 ? -12.831 1.739 4.538 1.00 91.19 359 MET A O 1
ATOM 2952 N N . PRO A 1 360 ? -13.300 1.328 6.697 1.00 87.38 360 PRO A N 1
ATOM 2953 C CA . PRO A 1 360 ? -14.758 1.369 6.552 1.00 87.38 360 PRO A CA 1
ATOM 2954 C C . PRO A 1 360 ? -15.265 2.794 6.284 1.00 87.38 360 PRO A C 1
ATOM 2956 O O . PRO A 1 360 ? -15.825 3.470 7.139 1.00 87.38 360 PRO A O 1
ATOM 2959 N N . CYS A 1 361 ? -15.015 3.302 5.084 1.00 89.19 361 CYS A N 1
ATOM 2960 C CA . CYS A 1 361 ? -15.449 4.617 4.644 1.00 89.19 361 CYS A CA 1
ATOM 2961 C C . CYS A 1 361 ? -15.767 4.621 3.148 1.00 89.19 361 CYS A C 1
ATOM 2963 O O . CYS A 1 361 ? -15.281 3.779 2.388 1.00 89.19 361 CYS A O 1
ATOM 2965 N N . TYR A 1 362 ? -16.569 5.606 2.739 1.00 90.06 362 TYR A N 1
ATOM 2966 C CA . TYR A 1 362 ? -16.910 5.857 1.341 1.00 90.06 362 TYR A CA 1
ATOM 2967 C C . TYR A 1 362 ? -15.842 6.715 0.687 1.00 90.06 362 TYR A C 1
ATOM 2969 O O . TYR A 1 362 ? -15.806 7.934 0.867 1.00 90.06 362 TYR A O 1
ATOM 2977 N N . GLY A 1 363 ? -14.955 6.083 -0.069 1.00 90.88 363 GLY A N 1
ATOM 2978 C CA . GLY A 1 363 ? -13.800 6.770 -0.628 1.00 90.88 363 GLY A CA 1
ATOM 2979 C C . GLY A 1 363 ? -13.596 6.509 -2.104 1.00 90.88 363 GLY A C 1
ATOM 2980 O O . GLY A 1 363 ? -14.001 5.491 -2.650 1.00 90.88 363 GLY A O 1
ATOM 2981 N N . ASN A 1 364 ? -12.923 7.450 -2.752 1.00 91.44 364 ASN A N 1
ATOM 2982 C CA . ASN A 1 364 ? -12.459 7.315 -4.129 1.00 91.44 364 ASN A CA 1
ATOM 2983 C C . ASN A 1 364 ? -10.930 7.299 -4.232 1.00 91.44 364 ASN A C 1
ATOM 2985 O O . ASN A 1 364 ? -10.411 7.163 -5.337 1.00 91.44 364 ASN A O 1
ATOM 2989 N N . ASN A 1 365 ? -10.217 7.451 -3.110 1.00 92.69 365 ASN A N 1
ATOM 2990 C CA . ASN A 1 365 ? -8.765 7.529 -3.088 1.00 92.69 365 ASN A CA 1
ATOM 2991 C C . ASN A 1 365 ? -8.167 6.376 -2.293 1.00 92.69 365 ASN A C 1
ATOM 2993 O O . ASN A 1 365 ? -8.377 6.255 -1.091 1.00 92.69 365 ASN A O 1
ATOM 2997 N N . GLY A 1 366 ? -7.349 5.578 -2.966 1.00 94.81 366 GLY A N 1
ATOM 2998 C CA . GLY A 1 366 ? -6.363 4.732 -2.320 1.00 94.81 366 GLY A CA 1
ATOM 2999 C C . GLY A 1 366 ? -5.028 5.467 -2.278 1.00 94.81 366 GLY A C 1
ATOM 3000 O O . GLY A 1 366 ? -4.675 6.166 -3.234 1.00 94.81 366 GLY A O 1
ATOM 3001 N N . PHE A 1 367 ? -4.288 5.352 -1.180 1.00 95.62 367 PHE A N 1
ATOM 3002 C CA . PHE A 1 367 ? -3.056 6.121 -1.008 1.00 95.62 367 PHE A CA 1
ATOM 3003 C C . PHE A 1 367 ? -2.023 5.396 -0.141 1.00 95.62 367 PHE A C 1
ATOM 3005 O O . PHE A 1 367 ? -2.314 4.444 0.585 1.00 95.62 367 PHE A O 1
ATOM 3012 N N . CYS A 1 368 ? -0.784 5.865 -0.224 1.00 96.25 368 CYS A N 1
ATOM 3013 C CA . CYS A 1 368 ? 0.325 5.399 0.594 1.00 96.25 368 CYS A CA 1
ATOM 3014 C C . CYS A 1 368 ? 0.468 6.274 1.835 1.00 96.25 368 CYS A C 1
ATOM 3016 O O . CYS A 1 368 ? 0.753 7.464 1.702 1.00 96.25 368 CYS A O 1
ATOM 3018 N N . TRP A 1 369 ? 0.355 5.678 3.022 1.00 94.56 369 TRP A N 1
ATOM 3019 C CA . TRP A 1 369 ? 0.633 6.381 4.273 1.00 94.56 369 TRP A CA 1
ATOM 3020 C C . TRP A 1 369 ? 2.127 6.354 4.591 1.00 94.56 369 TRP A C 1
ATOM 3022 O O . TRP A 1 369 ? 2.802 7.375 4.509 1.00 94.56 369 TRP A O 1
ATOM 3032 N N . ASP A 1 370 ? 2.676 5.157 4.817 1.00 92.94 370 ASP A N 1
ATOM 3033 C CA . ASP A 1 370 ? 4.101 4.966 5.082 1.00 92.94 370 ASP A CA 1
ATOM 3034 C C . ASP A 1 370 ? 4.762 4.236 3.905 1.00 92.94 370 ASP A C 1
ATOM 3036 O O . ASP A 1 370 ? 4.524 3.046 3.699 1.00 92.94 370 ASP A O 1
ATOM 3040 N N . PRO A 1 371 ? 5.647 4.871 3.120 1.00 92.81 371 PRO A N 1
ATOM 3041 C CA . PRO A 1 371 ? 6.329 4.167 2.032 1.00 92.81 371 PRO A CA 1
ATOM 3042 C C . PRO A 1 371 ? 7.297 3.090 2.544 1.00 92.81 371 PRO A C 1
ATOM 3044 O O . PRO A 1 371 ? 7.519 2.062 1.898 1.00 92.81 371 PRO A O 1
ATOM 3047 N N . ILE A 1 372 ? 7.910 3.348 3.701 1.00 91.50 372 ILE A N 1
ATOM 3048 C CA . ILE A 1 372 ? 8.879 2.495 4.387 1.00 91.50 372 ILE A CA 1
ATOM 3049 C C . ILE A 1 372 ? 8.635 2.663 5.883 1.00 91.50 372 ILE A C 1
ATOM 3051 O O . ILE A 1 372 ? 8.499 3.793 6.342 1.00 91.50 372 ILE A O 1
ATOM 3055 N N . ASP A 1 373 ? 8.654 1.559 6.628 1.00 89.19 373 ASP A N 1
ATOM 3056 C CA . ASP A 1 373 ? 8.552 1.585 8.086 1.00 89.19 373 ASP A CA 1
ATOM 3057 C C . ASP A 1 373 ? 9.613 2.527 8.709 1.00 89.19 373 ASP A C 1
ATOM 3059 O O . ASP A 1 373 ? 10.821 2.327 8.490 1.00 89.19 373 ASP A O 1
ATOM 3063 N N . PRO A 1 374 ? 9.198 3.554 9.475 1.00 81.88 374 PRO A N 1
ATOM 3064 C CA . PRO A 1 374 ? 10.115 4.522 10.069 1.00 81.88 374 PRO A CA 1
ATOM 3065 C C . PRO A 1 374 ? 10.994 3.915 11.173 1.00 81.88 374 PRO A C 1
ATOM 3067 O O . PRO A 1 374 ? 12.156 4.316 11.311 1.00 81.88 374 PRO A O 1
ATOM 3070 N N . GLU A 1 375 ? 10.479 2.937 11.926 1.00 80.81 375 GLU A N 1
ATOM 3071 C CA . GLU A 1 375 ? 11.185 2.243 13.009 1.00 80.81 375 GLU A CA 1
ATOM 3072 C C . GLU A 1 375 ? 12.081 1.116 12.468 1.00 80.81 375 GLU A C 1
ATOM 3074 O O . GLU A 1 375 ? 13.187 0.893 12.970 1.00 80.81 375 GLU A O 1
ATOM 3079 N N . ASN A 1 376 ? 11.645 0.429 11.408 1.00 83.94 376 ASN A N 1
ATOM 3080 C CA . ASN A 1 376 ? 12.336 -0.708 10.803 1.00 83.94 376 ASN A CA 1
ATOM 3081 C C . ASN A 1 376 ? 12.576 -0.533 9.292 1.00 83.94 376 ASN A C 1
ATOM 3083 O O . ASN A 1 376 ? 12.083 -1.294 8.458 1.00 83.94 376 ASN A O 1
ATOM 3087 N N . LYS A 1 377 ? 13.436 0.422 8.930 1.00 83.19 377 LYS A N 1
ATOM 3088 C CA . LYS A 1 377 ? 13.791 0.715 7.525 1.00 83.19 377 LYS A CA 1
ATOM 3089 C C . LYS A 1 377 ? 14.384 -0.466 6.745 1.00 83.19 377 LYS A C 1
ATOM 3091 O O . LYS A 1 377 ? 14.370 -0.459 5.517 1.00 83.19 377 LYS A O 1
ATOM 3096 N N . GLU A 1 378 ? 14.948 -1.452 7.441 1.00 81.75 378 GLU A N 1
ATOM 3097 C CA . GLU A 1 378 ? 15.665 -2.575 6.833 1.00 81.75 378 GLU A CA 1
ATOM 3098 C C . GLU A 1 378 ? 14.706 -3.655 6.335 1.00 81.75 378 GLU A C 1
ATOM 3100 O O . GLU A 1 378 ? 14.662 -3.923 5.133 1.00 81.75 378 GLU A O 1
ATOM 3105 N N . SER A 1 379 ? 13.886 -4.229 7.220 1.00 81.12 379 SER A N 1
ATOM 3106 C CA . SER A 1 379 ? 12.974 -5.324 6.859 1.00 81.12 379 SER A CA 1
ATOM 3107 C C . SER A 1 379 ? 11.494 -4.954 6.909 1.00 81.12 379 SER A C 1
ATOM 3109 O O . SER A 1 379 ? 10.683 -5.733 6.403 1.00 81.12 379 SER A O 1
ATOM 3111 N N . GLY A 1 380 ? 11.155 -3.789 7.467 1.00 86.19 380 GLY A N 1
ATOM 3112 C CA . GLY A 1 380 ? 9.785 -3.328 7.649 1.00 86.19 380 GLY A CA 1
ATOM 3113 C C . GLY A 1 380 ? 9.077 -3.040 6.329 1.00 86.19 380 GLY A C 1
ATOM 3114 O O . GLY A 1 380 ? 9.700 -2.642 5.329 1.00 86.19 380 GLY A O 1
ATOM 3115 N N . ARG A 1 381 ? 7.766 -3.284 6.354 1.00 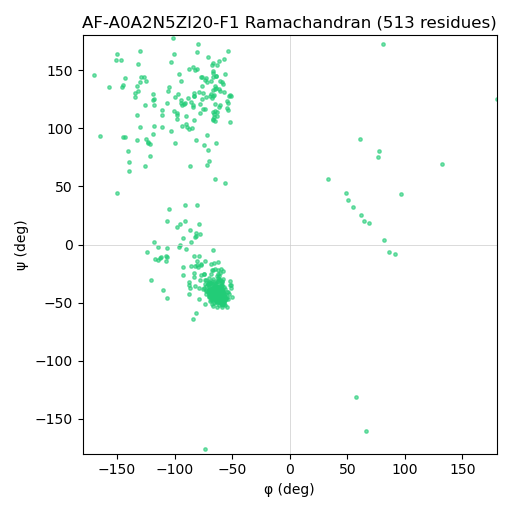91.31 381 ARG A N 1
ATOM 3116 C CA . ARG A 1 381 ? 6.827 -3.083 5.248 1.00 91.31 381 ARG A CA 1
ATOM 3117 C C . ARG A 1 381 ? 6.304 -1.645 5.276 1.00 91.31 381 ARG A C 1
ATOM 3119 O O . ARG A 1 381 ? 6.267 -1.020 6.330 1.00 91.31 381 ARG A O 1
ATOM 3126 N N . GLY A 1 382 ? 5.948 -1.113 4.110 1.00 93.50 382 GLY A N 1
ATOM 3127 C CA . GLY A 1 382 ? 5.178 0.130 4.049 1.00 93.50 382 GLY A CA 1
ATOM 3128 C C . GLY A 1 382 ? 3.716 -0.096 4.444 1.00 93.50 382 GLY A C 1
ATOM 3129 O O . GLY A 1 382 ? 3.334 -1.215 4.787 1.00 93.50 382 GLY A O 1
ATOM 3130 N N . LYS A 1 383 ? 2.902 0.951 4.352 1.00 95.06 383 LYS A N 1
ATOM 3131 C CA . LYS A 1 383 ? 1.471 0.953 4.646 1.00 95.06 383 LYS A CA 1
ATOM 3132 C C . LYS A 1 383 ? 0.714 1.687 3.550 1.00 95.06 383 LYS A C 1
ATOM 3134 O O . LYS A 1 383 ? 1.068 2.806 3.174 1.00 95.06 383 LYS A O 1
ATOM 3139 N N . MET A 1 384 ? -0.329 1.045 3.058 1.00 96.00 384 MET A N 1
ATOM 3140 C CA . MET A 1 384 ? -1.230 1.536 2.030 1.00 96.00 384 MET A CA 1
ATOM 3141 C C . MET A 1 384 ? -2.661 1.379 2.529 1.00 96.00 384 MET A C 1
ATOM 3143 O O . MET A 1 384 ? -2.960 0.433 3.253 1.00 96.00 384 MET A O 1
ATOM 3147 N N . LEU A 1 385 ? -3.523 2.324 2.186 1.00 96.19 385 LEU A N 1
ATOM 3148 C CA . LEU A 1 385 ? -4.892 2.367 2.678 1.00 96.19 385 LEU A CA 1
ATOM 3149 C C . LEU A 1 385 ? -5.848 2.408 1.496 1.00 96.19 385 LEU A C 1
ATOM 3151 O O . LEU A 1 385 ? -5.581 3.078 0.492 1.00 96.19 385 LEU A O 1
ATOM 3155 N N . LEU A 1 386 ? -6.952 1.683 1.636 1.00 96.56 386 LEU A N 1
ATOM 3156 C CA . LEU A 1 386 ? -8.033 1.622 0.665 1.00 96.56 386 LEU A CA 1
ATOM 3157 C C . LEU A 1 386 ? -9.370 1.802 1.398 1.00 96.56 386 LEU A C 1
ATOM 3159 O O . LEU A 1 386 ? -9.555 1.204 2.462 1.00 96.56 386 LEU A O 1
ATOM 3163 N N . PRO A 1 387 ? -10.309 2.602 0.869 1.00 94.19 387 PRO A N 1
ATOM 3164 C CA . PRO A 1 387 ? -11.687 2.579 1.337 1.00 94.19 387 PRO A CA 1
ATOM 3165 C C . PRO A 1 387 ? -12.332 1.225 1.024 1.00 94.19 387 PRO A C 1
ATOM 3167 O O . PRO A 1 387 ? -12.185 0.694 -0.075 1.00 94.19 387 PRO A O 1
ATOM 3170 N N . LEU A 1 388 ? -13.063 0.694 1.998 1.00 91.81 388 LEU A N 1
ATOM 3171 C CA . LEU A 1 388 ? -13.859 -0.524 1.886 1.00 91.81 388 LEU A CA 1
ATOM 3172 C C . LEU A 1 388 ? -15.017 -0.324 0.899 1.00 91.81 388 LEU A C 1
ATOM 3174 O O . LEU A 1 388 ? -15.274 -1.176 0.051 1.00 91.81 388 LEU A O 1
ATOM 3178 N N . TYR A 1 389 ? -15.671 0.839 0.976 1.00 90.56 389 TYR A N 1
ATOM 3179 C CA . TYR A 1 389 ? -16.767 1.235 0.098 1.00 90.56 389 TYR A CA 1
ATOM 3180 C C . TYR A 1 389 ? -16.232 2.172 -0.981 1.00 90.56 389 TYR A C 1
ATOM 3182 O O . TYR A 1 389 ? -16.209 3.399 -0.823 1.00 90.56 389 TYR A O 1
ATOM 3190 N N . SER A 1 390 ? -15.746 1.594 -2.077 1.00 91.19 390 SER A N 1
ATOM 3191 C CA . SER A 1 390 ? -15.183 2.393 -3.158 1.00 91.19 390 SER A CA 1
ATOM 3192 C C . SER A 1 390 ? -16.276 3.126 -3.927 1.00 91.19 390 SER A C 1
ATOM 3194 O O . SER A 1 390 ? -17.369 2.618 -4.151 1.00 91.19 390 SER A O 1
ATOM 3196 N N . GLN A 1 391 ? -15.971 4.343 -4.361 1.00 90.31 391 GLN A N 1
ATOM 3197 C CA . GLN A 1 391 ? -16.797 5.128 -5.286 1.00 90.31 391 GLN A CA 1
ATOM 3198 C C . GLN A 1 391 ? -16.320 4.988 -6.742 1.00 90.31 391 GLN A C 1
ATOM 3200 O O . GLN A 1 391 ? -16.885 5.575 -7.661 1.00 90.31 391 GLN A O 1
ATOM 3205 N N . THR A 1 392 ? -15.243 4.234 -6.956 1.00 91.81 392 THR A N 1
ATOM 3206 C CA . THR A 1 392 ? -14.649 3.926 -8.260 1.00 91.81 392 THR A CA 1
ATOM 3207 C C . THR A 1 392 ? -14.418 2.423 -8.380 1.00 91.81 392 THR A C 1
ATOM 3209 O O . THR A 1 392 ? -14.484 1.693 -7.391 1.00 91.81 392 THR A O 1
ATOM 3212 N N . LYS A 1 393 ? -14.138 1.932 -9.589 1.00 94.25 393 LYS A N 1
ATOM 3213 C CA . LYS A 1 393 ? -13.865 0.504 -9.784 1.00 94.25 393 LYS A CA 1
ATOM 3214 C C . LYS A 1 393 ? -12.668 0.054 -8.923 1.00 94.25 393 LYS A C 1
ATOM 3216 O O . LYS A 1 393 ? -11.673 0.790 -8.871 1.00 94.25 393 LYS A O 1
ATOM 3221 N N . PRO A 1 394 ? -12.721 -1.127 -8.278 1.00 94.69 394 PRO A N 1
ATOM 3222 C CA . PRO A 1 394 ? -11.667 -1.591 -7.375 1.00 94.69 394 PRO A CA 1
ATOM 3223 C C . PRO A 1 394 ? -10.260 -1.583 -7.989 1.00 94.69 394 PRO A C 1
ATOM 3225 O O . PRO A 1 394 ? -9.303 -1.149 -7.348 1.00 94.69 394 PRO A O 1
ATOM 3228 N N . GLU A 1 395 ? -10.123 -1.980 -9.254 1.00 95.38 395 GLU A N 1
ATOM 3229 C CA . GLU A 1 395 ? -8.843 -2.031 -9.963 1.00 95.38 395 GLU A CA 1
ATOM 3230 C C . GLU A 1 395 ? -8.227 -0.640 -10.114 1.00 95.38 395 GLU A C 1
ATOM 3232 O O . GLU A 1 395 ? -7.007 -0.486 -9.999 1.00 95.38 395 GLU A O 1
ATOM 3237 N N . GLU A 1 396 ? -9.057 0.382 -10.347 1.00 95.75 396 GLU A N 1
ATOM 3238 C CA . GLU A 1 396 ? -8.605 1.769 -10.445 1.00 95.75 396 GLU A CA 1
ATOM 3239 C C . GLU A 1 396 ? -8.121 2.306 -9.102 1.00 95.75 396 GLU A C 1
ATOM 3241 O O . GLU A 1 396 ? -7.101 3.000 -9.048 1.00 95.75 396 GLU A O 1
ATOM 3246 N N . LEU A 1 397 ? -8.854 1.988 -8.034 1.00 96.38 397 LEU A N 1
ATOM 3247 C CA . LEU A 1 397 ? -8.551 2.410 -6.674 1.00 96.38 397 LEU A CA 1
ATOM 3248 C C . LEU A 1 397 ? -7.229 1.795 -6.192 1.00 96.38 397 LEU A C 1
ATOM 3250 O O . LEU A 1 397 ? -6.351 2.507 -5.699 1.00 96.38 397 LEU A O 1
ATOM 3254 N N . VAL A 1 398 ? -7.045 0.487 -6.402 1.00 97.12 398 VAL A N 1
ATOM 3255 C CA . VAL A 1 398 ? -5.792 -0.207 -6.074 1.00 97.12 398 VAL A CA 1
ATOM 3256 C C . VAL A 1 398 ? -4.643 0.317 -6.941 1.00 97.12 398 VAL A C 1
ATOM 3258 O O . VAL A 1 398 ? -3.566 0.596 -6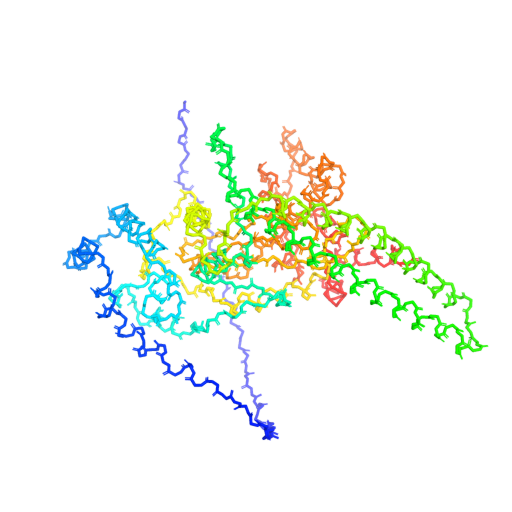.415 1.00 97.12 398 VAL A O 1
ATOM 3261 N N . ALA A 1 399 ? -4.857 0.543 -8.244 1.00 96.81 399 ALA A N 1
ATOM 3262 C CA . ALA A 1 399 ? -3.841 1.124 -9.125 1.00 96.81 399 ALA A CA 1
ATOM 3263 C C . ALA A 1 399 ? -3.400 2.526 -8.671 1.00 96.81 399 ALA A C 1
ATOM 3265 O O . ALA A 1 399 ? -2.210 2.844 -8.712 1.00 96.81 399 ALA A O 1
ATOM 3266 N N . GLN A 1 400 ? -4.336 3.361 -8.211 1.00 96.88 400 GLN A N 1
ATOM 3267 C CA . GLN A 1 400 ? -4.032 4.673 -7.639 1.00 96.88 400 GLN A CA 1
ATOM 3268 C C . GLN A 1 400 ? -3.169 4.546 -6.377 1.00 96.88 400 GLN A C 1
ATOM 3270 O O . GLN A 1 400 ? -2.153 5.235 -6.259 1.00 96.88 400 GLN A O 1
ATOM 3275 N N . ALA A 1 401 ? -3.535 3.640 -5.470 1.00 97.19 401 ALA A N 1
ATOM 3276 C CA . ALA A 1 401 ? -2.806 3.411 -4.229 1.00 97.19 401 ALA A CA 1
ATOM 3277 C C . ALA A 1 401 ? -1.380 2.897 -4.487 1.00 97.19 401 ALA A C 1
ATOM 3279 O O . ALA A 1 401 ? -0.417 3.397 -3.903 1.00 97.19 401 ALA A O 1
ATOM 3280 N N . LEU A 1 402 ? -1.226 1.960 -5.430 1.00 96.88 402 LEU A N 1
ATOM 3281 C CA . LEU A 1 402 ? 0.071 1.444 -5.865 1.00 96.88 402 LEU A CA 1
ATOM 3282 C C . LEU A 1 402 ? 0.925 2.528 -6.519 1.00 96.88 402 LEU A C 1
ATOM 3284 O O . LEU A 1 402 ? 2.114 2.636 -6.222 1.00 96.88 402 LEU A O 1
ATOM 3288 N N . ALA A 1 403 ? 0.335 3.354 -7.380 1.00 96.94 403 ALA A N 1
ATOM 3289 C CA . ALA A 1 403 ? 1.035 4.463 -8.008 1.00 96.94 403 ALA A CA 1
ATOM 3290 C C . ALA A 1 403 ? 1.571 5.460 -6.970 1.00 96.94 403 ALA A C 1
ATOM 3292 O O . ALA A 1 403 ? 2.732 5.881 -7.046 1.00 96.94 403 ALA A O 1
ATOM 3293 N N . ASP A 1 404 ? 0.746 5.800 -5.979 1.00 97.44 404 ASP A N 1
ATOM 3294 C CA . ASP A 1 404 ? 1.140 6.667 -4.875 1.00 97.44 404 ASP A CA 1
ATOM 3295 C C . ASP A 1 404 ? 2.250 6.028 -4.021 1.00 97.44 404 ASP A C 1
ATOM 3297 O O . ASP A 1 404 ? 3.296 6.635 -3.758 1.00 97.44 404 ASP A O 1
ATOM 3301 N N . TYR A 1 405 ? 2.077 4.754 -3.666 1.00 96.69 405 TYR A N 1
ATOM 3302 C CA . TYR A 1 405 ? 3.078 3.966 -2.955 1.00 96.69 405 TYR A CA 1
ATOM 3303 C C . TYR A 1 405 ? 4.415 3.935 -3.689 1.00 96.69 405 TYR A C 1
ATOM 3305 O O . TYR A 1 405 ? 5.459 4.199 -3.090 1.00 96.69 405 TYR A O 1
ATOM 3313 N N . TYR A 1 406 ? 4.409 3.682 -4.996 1.00 95.50 406 TYR A N 1
ATOM 3314 C CA . TYR A 1 406 ? 5.631 3.615 -5.785 1.00 95.50 406 TYR A CA 1
ATOM 3315 C C . TYR A 1 406 ? 6.369 4.948 -5.813 1.00 95.50 406 TYR A C 1
ATOM 3317 O O . TYR A 1 406 ? 7.596 4.974 -5.664 1.00 95.50 406 TYR A O 1
ATOM 3325 N N . TRP A 1 407 ? 5.637 6.053 -5.971 1.00 95.81 407 TRP A N 1
ATOM 3326 C CA . TRP A 1 407 ? 6.210 7.392 -5.926 1.00 95.81 407 TRP A CA 1
ATOM 3327 C C . TRP A 1 407 ? 6.898 7.654 -4.585 1.00 95.81 407 TRP A C 1
ATOM 3329 O O . TRP A 1 407 ? 8.092 7.969 -4.552 1.00 95.81 407 TRP A O 1
ATOM 3339 N N . ASN A 1 408 ? 6.182 7.459 -3.473 1.00 95.19 408 ASN A N 1
ATOM 3340 C CA . ASN A 1 408 ? 6.713 7.741 -2.138 1.00 95.19 408 ASN A CA 1
ATOM 3341 C C . ASN A 1 408 ? 7.850 6.778 -1.765 1.00 95.19 408 ASN A C 1
ATOM 3343 O O . ASN A 1 408 ? 8.857 7.209 -1.206 1.00 95.19 408 ASN A O 1
ATOM 3347 N N . LYS A 1 409 ? 7.760 5.494 -2.136 1.00 93.75 409 LYS A N 1
ATOM 3348 C CA . LYS A 1 409 ? 8.824 4.499 -1.927 1.00 93.75 409 LYS A CA 1
ATOM 3349 C C . LYS A 1 409 ? 10.118 4.903 -2.625 1.00 93.75 409 LYS A C 1
ATOM 3351 O O . LYS A 1 409 ? 11.181 4.889 -2.000 1.00 93.75 409 LYS A O 1
ATOM 3356 N N . ASN A 1 410 ? 10.047 5.269 -3.906 1.00 92.62 410 ASN A N 1
ATOM 3357 C CA . ASN A 1 410 ? 11.229 5.662 -4.675 1.00 92.62 410 ASN A CA 1
ATOM 3358 C C . ASN A 1 410 ? 11.795 7.003 -4.196 1.00 92.62 410 ASN A C 1
ATOM 3360 O O . ASN A 1 410 ? 13.011 7.124 -4.046 1.00 92.62 410 ASN A O 1
ATOM 3364 N N . LYS A 1 411 ? 10.931 7.969 -3.859 1.00 92.75 411 LYS A N 1
ATOM 3365 C CA . LYS A 1 411 ? 11.343 9.253 -3.281 1.00 92.75 411 LYS A CA 1
ATOM 3366 C C . LYS A 1 411 ? 12.096 9.062 -1.961 1.00 92.75 411 LYS A C 1
ATOM 3368 O O . LYS A 1 411 ? 13.192 9.591 -1.799 1.00 92.75 411 LYS A O 1
ATOM 3373 N N . THR A 1 412 ? 11.557 8.252 -1.049 1.00 91.06 412 THR A N 1
ATOM 3374 C CA . THR A 1 412 ? 12.196 7.951 0.242 1.00 91.06 412 THR A CA 1
ATOM 3375 C C . THR A 1 412 ? 13.497 7.167 0.064 1.00 91.06 412 THR A C 1
ATOM 3377 O O . THR A 1 412 ? 14.474 7.444 0.755 1.00 91.06 412 THR A O 1
ATOM 3380 N N . SER A 1 413 ? 13.547 6.232 -0.891 1.00 88.31 413 SER A N 1
ATOM 3381 C CA . SER A 1 413 ? 14.754 5.438 -1.171 1.00 88.31 413 SER A CA 1
ATOM 3382 C C . SER A 1 413 ? 15.891 6.280 -1.760 1.00 88.31 413 SER A C 1
ATOM 3384 O O . SER A 1 413 ? 17.050 6.069 -1.411 1.00 88.31 413 SER A O 1
ATOM 3386 N N . ALA A 1 414 ? 15.574 7.254 -2.619 1.00 87.94 414 ALA A N 1
ATOM 3387 C CA . ALA A 1 414 ? 16.557 8.167 -3.204 1.00 87.94 414 ALA A CA 1
ATOM 3388 C C . ALA A 1 414 ? 17.016 9.277 -2.232 1.00 87.94 414 ALA A C 1
ATOM 3390 O O . ALA A 1 414 ? 18.049 9.919 -2.453 1.00 87.94 414 ALA A O 1
ATOM 3391 N N . GLY A 1 415 ? 16.273 9.510 -1.144 1.00 88.19 415 GLY A N 1
ATOM 3392 C CA . GLY A 1 415 ? 16.610 10.500 -0.124 1.00 88.19 415 GLY A CA 1
ATOM 3393 C C . GLY A 1 415 ? 16.749 11.904 -0.716 1.00 88.19 415 GLY A C 1
ATOM 3394 O O . GLY A 1 415 ? 15.907 12.345 -1.490 1.00 88.19 415 GLY A O 1
ATOM 3395 N N . ALA A 1 416 ? 17.831 12.614 -0.388 1.00 89.00 416 ALA A N 1
ATOM 3396 C CA . ALA A 1 416 ? 18.056 13.986 -0.857 1.00 89.00 416 ALA A CA 1
ATOM 3397 C C . ALA A 1 416 ? 18.186 14.118 -2.390 1.00 89.00 416 ALA A C 1
ATOM 3399 O O . ALA A 1 416 ? 17.949 15.197 -2.925 1.00 89.00 416 ALA A O 1
ATOM 3400 N N . ARG A 1 417 ? 18.527 13.034 -3.102 1.00 89.62 417 ARG A N 1
ATOM 3401 C CA . ARG A 1 417 ? 18.784 13.038 -4.556 1.00 89.62 417 ARG A CA 1
ATOM 3402 C C . ARG A 1 417 ? 17.584 12.592 -5.392 1.00 89.62 417 ARG A C 1
ATOM 3404 O O . ARG A 1 417 ? 17.722 12.308 -6.578 1.00 89.62 417 ARG A O 1
ATOM 3411 N N . TRP A 1 418 ? 16.391 12.547 -4.801 1.00 91.12 418 TRP A N 1
ATOM 3412 C CA . TRP A 1 418 ? 15.174 12.071 -5.469 1.00 91.12 418 TRP A CA 1
ATOM 3413 C C . TRP A 1 418 ? 14.776 12.861 -6.729 1.00 91.12 418 TRP A C 1
ATOM 3415 O O . TRP A 1 418 ? 14.034 12.333 -7.558 1.00 91.12 418 TRP A O 1
ATOM 3425 N N . LEU A 1 419 ? 15.259 14.101 -6.878 1.00 90.50 419 LEU A N 1
ATOM 3426 C CA . LEU A 1 419 ? 15.055 14.950 -8.060 1.00 90.50 419 LEU A CA 1
ATOM 3427 C C . LEU A 1 419 ? 15.990 14.614 -9.231 1.00 90.50 419 LEU A C 1
ATOM 3429 O O . LEU A 1 419 ? 15.701 14.994 -10.362 1.00 90.50 419 LEU A O 1
ATOM 3433 N N . GLU A 1 420 ? 17.100 13.928 -8.969 1.00 88.50 420 GLU A N 1
ATOM 3434 C CA . GLU A 1 420 ? 18.164 13.670 -9.947 1.00 88.50 420 GLU A CA 1
ATOM 3435 C C . GLU A 1 420 ? 18.204 12.196 -10.352 1.00 88.50 420 GLU A C 1
ATOM 3437 O O . GLU A 1 420 ? 18.414 11.861 -11.518 1.00 88.50 420 GLU A O 1
ATOM 3442 N N . GLU A 1 421 ? 17.984 11.301 -9.389 1.00 85.12 421 GLU A N 1
ATOM 3443 C CA . GLU A 1 421 ? 18.144 9.865 -9.572 1.00 85.12 421 GLU A CA 1
ATOM 3444 C C . GLU A 1 421 ? 16.808 9.130 -9.742 1.00 85.12 421 GLU A C 1
ATOM 3446 O O . GLU A 1 421 ? 15.739 9.557 -9.295 1.00 85.12 421 GLU A O 1
ATOM 3451 N N . GLY A 1 422 ? 16.893 7.960 -10.379 1.00 89.62 422 GLY A N 1
ATOM 3452 C CA . GLY A 1 422 ? 15.788 7.015 -10.484 1.00 89.62 422 GLY A CA 1
ATOM 3453 C C . GLY A 1 422 ? 14.610 7.513 -11.320 1.00 89.62 422 GLY A C 1
ATOM 3454 O O . GLY A 1 422 ? 14.724 8.397 -12.172 1.00 89.62 422 GLY A O 1
ATOM 3455 N N . ILE A 1 423 ? 13.455 6.888 -11.103 1.00 93.00 423 ILE A N 1
ATOM 3456 C CA . ILE A 1 423 ? 12.230 7.224 -11.828 1.00 93.00 423 ILE A CA 1
ATOM 3457 C C . ILE A 1 423 ? 11.675 8.594 -11.435 1.00 93.00 423 ILE A C 1
ATOM 3459 O O . ILE A 1 423 ? 11.184 9.321 -12.297 1.00 93.00 423 ILE A O 1
ATOM 3463 N N . THR A 1 424 ? 11.784 8.965 -10.158 1.00 95.12 424 THR A N 1
ATOM 3464 C CA . THR A 1 424 ? 11.254 10.227 -9.636 1.00 95.12 424 THR A CA 1
ATOM 3465 C C . THR A 1 424 ? 11.972 11.420 -10.253 1.00 95.12 424 THR A C 1
ATOM 3467 O O . THR A 1 424 ? 11.303 12.364 -10.668 1.00 95.12 424 THR A O 1
ATOM 3470 N N . GLY A 1 425 ? 13.300 11.351 -10.413 1.00 95.56 425 GLY A N 1
ATOM 3471 C CA . GLY A 1 425 ? 14.077 12.405 -11.064 1.00 95.56 425 GLY A CA 1
ATOM 3472 C C . GLY A 1 425 ? 13.780 12.523 -12.559 1.00 95.56 425 GLY A C 1
ATOM 3473 O O . GLY A 1 425 ? 13.453 13.605 -13.047 1.00 95.56 425 GLY A O 1
ATOM 3474 N N . LYS A 1 426 ? 13.773 11.395 -13.287 1.00 95.75 426 LYS A N 1
ATOM 3475 C CA . LYS A 1 426 ? 13.422 11.369 -14.724 1.00 95.75 426 LYS A CA 1
ATOM 3476 C C . LYS A 1 426 ? 12.031 11.950 -14.983 1.00 95.75 426 LYS A C 1
ATOM 3478 O O . LYS A 1 426 ? 11.847 12.742 -15.906 1.00 95.75 426 LYS A O 1
ATOM 3483 N N . TYR A 1 427 ? 11.057 11.572 -14.157 1.00 97.00 427 TYR A N 1
ATOM 3484 C CA . TYR A 1 427 ? 9.692 12.067 -14.276 1.00 97.00 427 TYR A CA 1
ATOM 3485 C C . TYR A 1 427 ? 9.574 13.545 -13.879 1.00 97.00 427 TYR A C 1
ATOM 3487 O O . TYR A 1 427 ? 8.874 14.304 -14.548 1.00 97.00 427 TYR A O 1
ATOM 3495 N N . TYR A 1 428 ? 10.292 13.979 -12.837 1.00 96.62 428 TYR A N 1
ATOM 3496 C CA . TYR A 1 428 ? 10.372 15.385 -12.444 1.00 96.62 428 TYR A CA 1
ATOM 3497 C C . TYR A 1 428 ? 10.877 16.271 -13.585 1.00 96.62 428 TYR A C 1
ATOM 3499 O O . TYR A 1 428 ? 10.239 17.278 -13.890 1.00 96.62 428 TYR A O 1
ATOM 3507 N N . MET A 1 429 ? 11.971 15.882 -14.249 1.00 95.56 429 MET A N 1
ATOM 3508 C CA . MET A 1 429 ? 12.516 16.627 -15.390 1.00 95.56 429 MET A CA 1
ATOM 3509 C C . MET A 1 429 ? 11.474 16.784 -16.502 1.00 95.56 429 MET A C 1
ATOM 3511 O O . MET A 1 429 ? 11.189 17.903 -16.927 1.00 95.56 429 MET A O 1
ATOM 3515 N N . TRP A 1 430 ? 10.825 15.683 -16.894 1.00 95.62 430 TRP A N 1
ATOM 3516 C CA . TRP A 1 430 ? 9.748 15.713 -17.885 1.00 95.62 430 TRP A CA 1
ATOM 3517 C C . TRP A 1 430 ? 8.592 16.644 -17.470 1.00 95.62 430 TRP A C 1
ATOM 3519 O O . TRP A 1 430 ? 8.111 17.448 -18.274 1.00 95.62 430 TRP A O 1
ATOM 3529 N N . HIS A 1 431 ? 8.161 16.583 -16.206 1.00 95.50 431 HIS A N 1
ATOM 3530 C CA . HIS A 1 431 ? 7.060 17.406 -15.692 1.00 95.50 431 HIS A CA 1
ATOM 3531 C C . HIS A 1 431 ? 7.388 18.903 -15.731 1.00 95.50 431 HIS A C 1
ATOM 3533 O O . HIS A 1 431 ? 6.543 19.718 -16.116 1.00 95.50 431 HIS A O 1
ATOM 3539 N N . GLN A 1 432 ? 8.623 19.273 -15.377 1.00 94.12 432 GLN A N 1
ATOM 3540 C CA . GLN A 1 432 ? 9.095 20.659 -15.443 1.00 94.12 432 GLN A CA 1
ATOM 3541 C C . GLN A 1 432 ? 9.195 21.168 -16.881 1.00 94.12 432 GLN A C 1
ATOM 3543 O O . GLN A 1 432 ? 8.798 22.307 -17.157 1.00 94.12 432 GLN A O 1
ATOM 3548 N N . ASP A 1 433 ? 9.659 20.329 -17.805 1.00 93.38 433 ASP A N 1
ATOM 3549 C CA . ASP A 1 433 ? 9.749 20.678 -19.221 1.00 93.38 433 ASP A CA 1
ATOM 3550 C C . ASP A 1 433 ? 8.366 20.969 -19.804 1.00 93.38 433 ASP A C 1
ATOM 3552 O O . ASP A 1 433 ? 8.158 22.021 -20.414 1.00 93.38 433 ASP A O 1
ATOM 3556 N N . ILE A 1 434 ? 7.387 20.100 -19.546 1.00 92.81 434 ILE A N 1
ATOM 3557 C CA . ILE A 1 434 ? 6.009 20.273 -20.021 1.00 92.81 434 ILE A CA 1
ATOM 3558 C C . ILE A 1 434 ? 5.356 21.526 -19.426 1.00 92.81 434 ILE A C 1
ATOM 3560 O O . ILE A 1 434 ? 4.746 22.319 -20.153 1.00 92.81 434 ILE A O 1
ATOM 3564 N N . LYS A 1 435 ? 5.527 21.772 -18.122 1.00 91.50 435 LYS A N 1
ATOM 3565 C CA . LYS A 1 435 ? 5.062 23.014 -17.484 1.00 91.50 435 LYS A CA 1
ATOM 3566 C C . LYS A 1 435 ? 5.682 24.249 -18.127 1.00 91.50 435 LYS A C 1
ATOM 3568 O O . LYS A 1 435 ? 4.987 25.237 -18.365 1.00 91.50 435 LYS A O 1
ATOM 3573 N N . THR A 1 436 ? 6.979 24.202 -18.412 1.00 91.81 436 THR A N 1
ATOM 3574 C CA . THR A 1 436 ? 7.710 25.311 -19.029 1.00 91.81 436 THR A CA 1
ATOM 3575 C C . THR A 1 436 ? 7.243 25.559 -20.459 1.00 91.81 436 THR A C 1
ATOM 3577 O O . THR A 1 436 ? 7.062 26.709 -20.850 1.00 91.81 436 THR A O 1
ATOM 3580 N N . GLN A 1 437 ? 7.003 24.504 -21.237 1.00 89.38 437 GLN A N 1
ATOM 3581 C CA . GLN A 1 437 ? 6.460 24.612 -22.592 1.00 89.38 437 GLN A CA 1
ATOM 3582 C C . GLN A 1 437 ? 5.065 25.243 -22.590 1.00 89.38 437 GLN A C 1
ATOM 3584 O O . GLN A 1 437 ? 4.844 26.202 -23.330 1.00 89.38 437 GLN A O 1
ATOM 3589 N N . LYS A 1 438 ? 4.176 24.799 -21.690 1.00 87.62 438 LYS A N 1
ATOM 3590 C CA . LYS A 1 438 ? 2.835 25.381 -21.530 1.00 87.62 438 LYS A CA 1
ATOM 3591 C C . LYS A 1 438 ? 2.893 26.858 -21.131 1.00 87.62 438 LYS A C 1
ATOM 3593 O O . LYS A 1 438 ? 2.195 27.677 -21.716 1.00 87.62 438 LYS A O 1
ATOM 3598 N N . LYS A 1 439 ? 3.774 27.230 -20.191 1.00 88.31 439 LYS A N 1
ATOM 3599 C CA . LYS A 1 439 ? 3.997 28.640 -19.805 1.00 88.31 439 LYS A CA 1
ATOM 3600 C C . LYS A 1 439 ? 4.518 29.504 -20.956 1.00 88.31 439 LYS A C 1
ATOM 3602 O O . LYS A 1 439 ? 4.225 30.690 -21.002 1.00 88.31 439 LYS A O 1
ATOM 3607 N N . LYS A 1 440 ? 5.284 28.917 -21.879 1.00 90.62 440 LYS A N 1
ATOM 3608 C CA . LYS A 1 440 ? 5.785 29.581 -23.093 1.00 90.62 440 LYS A CA 1
ATOM 3609 C C . LYS A 1 440 ? 4.747 29.634 -24.226 1.00 90.62 440 LYS A C 1
ATOM 3611 O O . LYS A 1 440 ? 5.114 30.014 -25.332 1.00 90.62 440 LYS A O 1
ATOM 3616 N N . GLY A 1 441 ? 3.497 29.230 -23.979 1.00 86.81 441 GLY A N 1
ATOM 3617 C CA . GLY A 1 441 ? 2.426 29.226 -24.979 1.00 86.81 441 GLY A CA 1
ATOM 3618 C C . GLY A 1 441 ? 2.619 28.197 -26.094 1.00 86.81 441 GLY A C 1
ATOM 3619 O O . GLY A 1 441 ? 2.027 28.342 -27.155 1.00 86.81 441 GLY A O 1
ATOM 3620 N N . LYS A 1 442 ? 3.473 27.183 -25.892 1.00 87.44 442 LYS A N 1
ATOM 3621 C CA . LYS A 1 442 ? 3.625 26.094 -26.863 1.00 87.44 442 LYS A CA 1
ATOM 3622 C C . LYS A 1 442 ? 2.453 25.126 -26.747 1.00 87.44 442 LYS A C 1
ATOM 3624 O O . LYS A 1 442 ? 2.028 24.813 -25.634 1.00 87.44 442 LYS A O 1
ATOM 3629 N N . ASP A 1 443 ? 2.023 24.588 -27.883 1.00 83.31 443 ASP A N 1
ATOM 3630 C CA . ASP A 1 443 ? 1.005 23.542 -27.932 1.00 83.31 443 ASP A CA 1
ATOM 3631 C C . ASP A 1 443 ? 1.514 22.259 -27.271 1.00 83.31 443 ASP A C 1
ATOM 3633 O O . ASP A 1 443 ? 2.352 21.530 -27.809 1.00 83.31 443 ASP A O 1
ATOM 3637 N N . VAL A 1 444 ? 0.998 21.984 -26.074 1.00 84.38 444 VAL A N 1
ATOM 3638 C CA . VAL A 1 444 ? 1.264 20.757 -25.324 1.00 84.38 444 VAL A CA 1
ATOM 3639 C C . VAL A 1 444 ? 0.112 19.787 -25.563 1.00 84.38 444 VAL A C 1
ATOM 3641 O O . VAL A 1 444 ? -1.005 20.007 -25.104 1.00 84.38 444 VAL A O 1
ATOM 3644 N N . LYS A 1 445 ? 0.395 18.674 -26.244 1.00 80.50 445 LYS A N 1
ATOM 3645 C CA . LYS A 1 445 ? -0.590 17.635 -26.600 1.00 80.50 445 LYS A CA 1
ATOM 3646 C C . LYS A 1 445 ? -0.900 16.660 -25.453 1.00 80.50 445 LYS A C 1
ATOM 3648 O O . LYS A 1 445 ? -1.087 15.470 -25.687 1.00 80.50 445 LYS A O 1
ATOM 3653 N N . CYS A 1 446 ? -0.890 17.120 -24.205 1.00 84.00 446 CYS A N 1
ATOM 3654 C CA . CYS A 1 446 ? -1.229 16.285 -23.056 1.00 84.00 446 CYS A CA 1
ATOM 3655 C C . CYS A 1 446 ? -1.822 17.096 -21.900 1.00 84.00 446 CYS A C 1
ATOM 3657 O O . CYS A 1 446 ? -1.620 18.308 -21.779 1.00 84.00 446 CYS A O 1
ATOM 3659 N N . LYS A 1 447 ? -2.554 16.403 -21.022 1.00 84.88 447 LYS A N 1
ATOM 3660 C CA . LYS A 1 447 ? -3.107 16.991 -19.802 1.00 84.88 447 LYS A CA 1
ATOM 3661 C C . LYS A 1 447 ? -1.967 17.369 -18.854 1.00 84.88 447 LYS A C 1
ATOM 3663 O O . LYS A 1 447 ? -1.271 16.509 -18.322 1.00 84.88 447 LYS A O 1
ATOM 3668 N N . VAL A 1 448 ? -1.797 18.668 -18.616 1.00 86.94 448 VAL A N 1
ATOM 3669 C CA . VAL A 1 448 ? -0.800 19.179 -17.664 1.00 86.94 448 VAL A CA 1
ATOM 3670 C C . VAL A 1 448 ? -1.432 19.298 -16.286 1.00 86.94 448 VAL A C 1
ATOM 3672 O O . VAL A 1 448 ? -2.192 20.232 -16.032 1.00 86.94 448 VAL A O 1
ATOM 3675 N N . ILE A 1 449 ? -1.099 18.357 -15.407 1.00 92.31 449 ILE A N 1
ATOM 3676 C CA . ILE A 1 449 ? -1.497 18.374 -13.997 1.00 92.31 449 ILE A CA 1
ATOM 3677 C C . ILE A 1 449 ? -0.474 19.219 -13.218 1.00 92.31 449 ILE A C 1
ATOM 3679 O O . ILE A 1 449 ? 0.726 18.933 -13.307 1.00 92.31 449 ILE A O 1
ATOM 3683 N N . PRO A 1 450 ? -0.895 20.286 -12.506 1.00 90.31 450 PRO A N 1
ATOM 3684 C CA . PRO A 1 450 ? 0.027 21.181 -11.812 1.00 90.31 450 PRO A CA 1
ATOM 3685 C C . PRO A 1 450 ? 0.831 20.501 -10.708 1.00 90.31 450 PRO A C 1
ATOM 3687 O O . PRO A 1 450 ? 2.027 20.773 -10.598 1.00 90.31 450 PRO A O 1
ATOM 3690 N N . ASP A 1 451 ? 0.226 19.628 -9.910 1.00 95.25 451 ASP A N 1
ATOM 3691 C CA . ASP A 1 451 ? 0.965 18.900 -8.885 1.00 95.25 451 ASP A CA 1
ATOM 3692 C C . ASP A 1 451 ? 1.796 17.762 -9.504 1.00 95.25 451 ASP A C 1
ATOM 3694 O O . ASP A 1 451 ? 1.370 17.067 -10.430 1.00 95.25 451 ASP A O 1
ATOM 3698 N N . LEU A 1 452 ? 3.040 17.619 -9.042 1.00 95.44 452 LEU A N 1
ATOM 3699 C CA . LEU A 1 452 ? 3.988 16.640 -9.582 1.00 95.44 452 LEU A CA 1
ATOM 3700 C C . LEU A 1 452 ? 3.586 15.209 -9.229 1.00 95.44 452 LEU A C 1
ATOM 3702 O O . LEU A 1 452 ? 3.635 14.326 -10.087 1.00 95.44 452 LEU A O 1
ATOM 3706 N N . LYS A 1 453 ? 3.217 14.994 -7.965 1.00 95.50 453 LYS A N 1
ATOM 3707 C CA . LYS A 1 453 ? 2.864 13.684 -7.432 1.00 95.50 453 LYS A CA 1
ATOM 3708 C C . LYS A 1 453 ? 1.545 13.229 -8.044 1.00 95.50 453 LYS A C 1
ATOM 3710 O O . LYS A 1 453 ? 1.491 12.138 -8.597 1.00 95.50 453 LYS A O 1
ATOM 3715 N N . GLU A 1 454 ? 0.524 14.080 -8.045 1.00 95.38 454 GLU A N 1
ATOM 3716 C CA . GLU A 1 454 ? -0.761 13.794 -8.692 1.00 95.38 454 GLU A CA 1
ATOM 3717 C C . GLU A 1 454 ? -0.588 13.511 -10.185 1.00 95.38 454 GLU A C 1
ATOM 3719 O O . GLU A 1 454 ? -1.209 12.594 -10.718 1.00 95.38 454 GLU A O 1
ATOM 3724 N N . SER A 1 455 ? 0.297 14.249 -10.870 1.00 96.88 455 SER A N 1
ATOM 3725 C CA . SER A 1 455 ? 0.610 13.970 -12.271 1.00 96.88 455 SER A CA 1
ATOM 3726 C C . SER A 1 455 ? 1.192 12.572 -12.454 1.00 96.88 455 SER A C 1
ATOM 3728 O O . SER A 1 455 ? 0.785 11.868 -13.379 1.00 96.88 455 SER A O 1
ATOM 3730 N N . PHE A 1 456 ? 2.145 12.183 -11.603 1.00 97.56 456 PHE A N 1
ATOM 3731 C CA . PHE A 1 456 ? 2.742 10.852 -11.639 1.00 97.56 456 PHE A CA 1
ATOM 3732 C C . PHE A 1 456 ? 1.699 9.771 -11.373 1.00 97.56 456 PHE A C 1
ATOM 3734 O O . PHE A 1 456 ? 1.585 8.842 -12.166 1.00 97.56 456 PHE A O 1
ATOM 3741 N N . VAL A 1 457 ? 0.910 9.924 -10.306 1.00 97.06 457 VAL A N 1
ATOM 3742 C CA . VAL A 1 457 ? -0.140 8.975 -9.919 1.00 97.06 457 VAL A CA 1
ATOM 3743 C C . VAL A 1 457 ? -1.152 8.798 -11.046 1.00 97.06 457 VAL A C 1
ATOM 3745 O O . VAL A 1 457 ? -1.470 7.670 -11.415 1.00 97.06 457 VAL A O 1
ATOM 3748 N N . PHE A 1 458 ? -1.589 9.897 -11.664 1.00 96.44 458 PHE A N 1
ATOM 3749 C CA . PHE A 1 458 ? -2.503 9.864 -12.800 1.00 96.44 458 PHE A CA 1
ATOM 3750 C C . PHE A 1 458 ? -1.936 9.062 -13.978 1.00 96.44 458 PHE A C 1
ATOM 3752 O O . PHE A 1 458 ? -2.601 8.152 -14.472 1.00 96.44 458 PHE A O 1
ATOM 3759 N N . HIS A 1 459 ? -0.711 9.357 -14.426 1.00 97.31 459 HIS A N 1
ATOM 3760 C CA . HIS A 1 459 ? -0.125 8.627 -15.551 1.00 97.31 459 HIS A CA 1
ATOM 3761 C C . HIS A 1 459 ? 0.203 7.179 -15.197 1.00 97.31 459 HIS A C 1
ATOM 3763 O O . HIS A 1 459 ? 0.020 6.301 -16.031 1.00 97.31 459 HIS A O 1
ATOM 3769 N N . PHE A 1 460 ? 0.667 6.894 -13.982 1.00 96.94 460 PHE A N 1
ATOM 3770 C CA . PHE A 1 460 ? 0.926 5.520 -13.564 1.00 96.94 460 PHE A CA 1
ATOM 3771 C C . PHE A 1 460 ? -0.380 4.714 -13.557 1.00 96.94 460 PHE A C 1
ATOM 3773 O O . PHE A 1 460 ? -0.412 3.605 -14.081 1.00 96.94 460 PHE A O 1
ATOM 3780 N N . LYS A 1 461 ? -1.487 5.283 -13.064 1.00 96.19 461 LYS A N 1
ATOM 3781 C CA . LYS A 1 461 ? -2.802 4.632 -13.137 1.00 96.19 461 LYS A CA 1
ATOM 3782 C C . LYS A 1 461 ? -3.173 4.284 -14.586 1.00 96.19 461 LYS A C 1
ATOM 3784 O O . LYS A 1 461 ? -3.581 3.164 -14.865 1.00 96.19 461 LYS A O 1
ATOM 3789 N N . GLN A 1 462 ? -2.968 5.211 -15.525 1.00 96.06 462 GLN A N 1
ATOM 3790 C CA . GLN A 1 462 ? -3.186 4.955 -16.958 1.00 96.06 462 GLN A CA 1
ATOM 3791 C C . GLN A 1 462 ? -2.228 3.891 -17.521 1.00 96.06 462 GLN A C 1
ATOM 3793 O O . GLN A 1 462 ? -2.617 3.109 -18.383 1.00 96.06 462 GLN A O 1
ATOM 3798 N N . TYR A 1 463 ? -0.990 3.830 -17.027 1.00 95.94 463 TYR A N 1
ATOM 3799 C CA . TYR A 1 463 ? -0.034 2.788 -17.395 1.00 95.94 463 TYR A CA 1
ATOM 3800 C C . TYR A 1 463 ? -0.546 1.397 -17.004 1.00 95.94 463 TYR A C 1
ATOM 3802 O O . TYR A 1 463 ? -0.547 0.492 -17.833 1.00 95.94 463 TYR A O 1
ATOM 3810 N N . LEU A 1 464 ? -1.046 1.249 -15.775 1.00 95.31 464 LEU A N 1
ATOM 3811 C CA . LEU A 1 464 ? -1.595 -0.018 -15.295 1.00 95.31 464 LEU A CA 1
ATOM 3812 C C . LEU A 1 464 ? -2.889 -0.413 -15.995 1.00 95.31 464 LEU A C 1
ATOM 3814 O O . LEU A 1 464 ? -3.053 -1.580 -16.304 1.00 95.31 464 LEU A O 1
ATOM 3818 N N . LEU A 1 465 ? -3.810 0.519 -16.231 1.00 95.25 465 LEU A N 1
ATOM 3819 C CA . LEU A 1 465 ? -5.144 0.168 -16.724 1.00 95.25 465 LEU A CA 1
ATOM 3820 C C . LEU A 1 465 ? -5.217 0.091 -18.251 1.00 95.25 465 LEU A C 1
ATOM 3822 O O . LEU A 1 465 ? -5.830 -0.824 -18.793 1.00 95.25 465 LEU A O 1
ATOM 3826 N N . GLU A 1 466 ? -4.588 1.042 -18.944 1.00 94.88 466 GLU A N 1
ATOM 3827 C CA . GLU A 1 466 ? -4.788 1.266 -20.380 1.00 94.88 466 GLU A CA 1
ATOM 3828 C C . GLU A 1 466 ? -3.586 0.790 -21.203 1.00 94.88 466 GLU A C 1
ATOM 3830 O O . GLU A 1 466 ? -3.742 0.081 -22.199 1.00 94.88 466 GLU A O 1
ATOM 3835 N N . GLU A 1 467 ? -2.361 1.130 -20.788 1.00 93.69 467 GLU A N 1
ATOM 3836 C CA . GLU A 1 467 ? -1.168 0.765 -21.566 1.00 93.69 467 GLU A CA 1
ATOM 3837 C C . GLU A 1 467 ? -0.923 -0.747 -21.567 1.00 93.69 467 GLU A C 1
ATOM 3839 O O . GLU A 1 467 ? -0.473 -1.264 -22.587 1.00 93.69 467 GLU A O 1
ATOM 3844 N N . ARG A 1 468 ? -1.290 -1.467 -20.492 1.00 92.00 468 ARG A N 1
ATOM 3845 C CA . ARG A 1 468 ? -1.204 -2.940 -20.438 1.00 92.00 468 ARG A CA 1
ATOM 3846 C C . ARG A 1 468 ? -2.057 -3.644 -21.502 1.00 92.00 468 ARG A C 1
ATOM 3848 O O . ARG A 1 468 ? -1.745 -4.762 -21.888 1.00 92.00 468 ARG A O 1
ATOM 3855 N N . ILE A 1 469 ? -3.112 -2.988 -21.998 1.00 92.31 469 ILE A N 1
ATOM 3856 C CA . ILE A 1 469 ? -4.004 -3.504 -23.052 1.00 92.31 469 ILE A CA 1
ATOM 3857 C C . ILE A 1 469 ? -3.785 -2.809 -24.408 1.00 92.31 469 ILE A C 1
ATOM 3859 O O . ILE A 1 469 ? -4.658 -2.847 -25.273 1.00 92.31 469 ILE A O 1
ATOM 3863 N N . ALA A 1 470 ? -2.619 -2.184 -24.608 1.00 91.12 470 ALA A N 1
ATOM 3864 C CA . ALA A 1 470 ? -2.225 -1.453 -25.818 1.00 91.12 470 ALA A CA 1
ATOM 3865 C C . ALA A 1 470 ? -3.059 -0.195 -26.139 1.00 91.12 470 ALA A C 1
ATOM 3867 O O . ALA A 1 470 ? -3.023 0.310 -27.266 1.00 91.12 470 ALA A O 1
ATOM 3868 N N . ARG A 1 471 ? -3.772 0.374 -25.157 1.00 92.50 471 ARG A N 1
ATOM 3869 C CA . ARG A 1 471 ? -4.438 1.675 -25.310 1.00 92.50 471 ARG A CA 1
ATOM 3870 C C . ARG A 1 471 ? -3.466 2.794 -24.946 1.00 92.50 471 ARG A C 1
ATOM 3872 O O . ARG A 1 471 ? -3.255 3.120 -23.781 1.00 92.50 471 ARG A O 1
ATOM 3879 N N . ALA A 1 472 ? -2.884 3.406 -25.975 1.00 88.81 472 ALA A N 1
ATOM 3880 C CA . ALA A 1 472 ? -1.828 4.410 -25.864 1.00 88.81 472 ALA A CA 1
ATOM 3881 C C . ALA A 1 472 ? -2.318 5.779 -25.332 1.00 88.81 472 ALA A C 1
ATOM 3883 O O . ALA A 1 472 ? -2.327 6.776 -26.057 1.00 88.81 472 ALA A O 1
ATOM 3884 N N . LYS A 1 473 ? -2.720 5.851 -24.058 1.00 91.94 473 LYS A N 1
ATOM 3885 C CA . LYS A 1 473 ? -3.186 7.084 -23.393 1.00 91.94 473 LYS A CA 1
ATOM 3886 C C . LYS A 1 473 ? -2.045 7.973 -22.887 1.00 91.94 473 LYS A C 1
ATOM 3888 O O . LYS A 1 473 ? -2.259 9.161 -22.647 1.00 91.94 473 LYS A O 1
ATOM 3893 N N . LEU A 1 474 ? -0.833 7.435 -22.727 1.00 93.69 474 LEU A N 1
ATOM 3894 C CA . LEU A 1 474 ? 0.300 8.193 -22.194 1.00 93.69 474 LEU A CA 1
ATOM 3895 C C . LEU A 1 474 ? 1.019 9.066 -23.236 1.00 93.69 474 LEU A C 1
ATOM 3897 O O . LEU A 1 474 ? 1.158 8.678 -24.404 1.00 93.69 474 LEU A O 1
ATOM 3901 N N . PRO A 1 475 ? 1.604 10.202 -22.809 1.00 93.44 475 PRO A N 1
ATOM 3902 C CA . PRO A 1 475 ? 2.614 10.899 -23.597 1.00 93.44 475 PRO A CA 1
ATOM 3903 C C . PRO A 1 475 ? 3.789 9.972 -23.935 1.00 93.44 475 PRO A C 1
ATOM 3905 O O . PRO A 1 475 ? 4.170 9.112 -23.136 1.00 93.44 475 PRO A O 1
ATOM 3908 N N . LYS A 1 476 ? 4.393 10.160 -25.113 1.00 92.12 476 LYS A N 1
ATOM 3909 C CA . LYS A 1 476 ? 5.475 9.301 -25.625 1.00 92.12 476 LYS A CA 1
ATOM 3910 C C . LYS A 1 476 ? 6.641 9.183 -24.640 1.00 92.12 476 LYS A C 1
ATOM 3912 O O . LYS A 1 476 ? 7.125 8.080 -24.398 1.00 92.12 476 LYS A O 1
ATOM 3917 N N . GLU A 1 477 ? 7.067 10.301 -24.068 1.00 92.81 477 GLU A N 1
ATOM 3918 C CA . GLU A 1 477 ? 8.187 10.381 -23.131 1.00 92.81 477 GLU A CA 1
ATOM 3919 C C . GLU A 1 477 ? 7.848 9.702 -21.799 1.00 92.81 477 GLU A C 1
ATOM 3921 O O . GLU A 1 477 ? 8.667 8.964 -21.260 1.00 92.81 477 GLU A O 1
ATOM 3926 N N . VAL A 1 478 ? 6.620 9.873 -21.295 1.00 95.12 478 VAL A N 1
ATOM 3927 C CA . VAL A 1 478 ? 6.166 9.216 -20.055 1.00 95.12 478 VAL A CA 1
ATOM 3928 C C . VAL A 1 478 ? 6.117 7.705 -20.233 1.00 95.12 478 VAL A C 1
ATOM 3930 O O . VAL A 1 478 ? 6.635 6.974 -19.392 1.00 95.12 478 VAL A O 1
ATOM 3933 N N . ARG A 1 479 ? 5.578 7.231 -21.363 1.00 94.88 479 ARG A N 1
ATOM 3934 C CA . ARG A 1 479 ? 5.574 5.804 -21.707 1.00 94.88 479 ARG A CA 1
ATOM 3935 C C . ARG A 1 479 ? 6.988 5.233 -21.728 1.00 94.88 479 ARG A C 1
ATOM 3937 O O . ARG A 1 479 ? 7.216 4.167 -21.176 1.00 94.88 479 ARG A O 1
ATOM 3944 N N . GLN A 1 480 ? 7.947 5.952 -22.315 1.00 93.75 480 GLN A N 1
ATOM 3945 C CA . GLN A 1 480 ? 9.356 5.545 -22.312 1.00 93.75 480 GLN A CA 1
ATOM 3946 C C . GLN A 1 480 ? 9.947 5.493 -20.898 1.00 93.75 480 GLN A C 1
ATOM 3948 O O . GLN A 1 480 ? 10.672 4.553 -20.575 1.00 93.75 480 GLN A O 1
ATOM 3953 N N . ILE A 1 481 ? 9.641 6.479 -20.047 1.00 95.00 481 ILE A N 1
ATOM 3954 C CA . ILE A 1 481 ? 10.082 6.482 -18.648 1.00 95.00 481 ILE A CA 1
ATOM 3955 C C . ILE A 1 481 ? 9.524 5.251 -17.924 1.00 95.00 481 ILE A C 1
ATOM 3957 O O . ILE A 1 481 ? 10.290 4.542 -17.273 1.00 95.00 481 ILE A O 1
ATOM 3961 N N . PHE A 1 482 ? 8.231 4.961 -18.046 1.00 95.50 482 PHE A N 1
ATOM 3962 C CA . PHE A 1 482 ? 7.620 3.829 -17.348 1.00 95.50 482 PHE A CA 1
ATOM 3963 C C . PHE A 1 482 ? 8.080 2.483 -17.899 1.00 95.50 482 PHE A C 1
ATOM 3965 O O . PHE A 1 482 ? 8.540 1.666 -17.113 1.00 95.50 482 PHE A O 1
ATOM 3972 N N . TRP A 1 483 ? 8.124 2.300 -19.220 1.00 92.94 483 TRP A N 1
ATOM 3973 C CA . TRP A 1 483 ? 8.598 1.063 -19.856 1.00 92.94 483 TRP A CA 1
ATOM 3974 C C . TRP A 1 483 ? 9.973 0.606 -19.347 1.00 92.94 483 TRP A C 1
ATOM 3976 O O . TRP A 1 483 ? 10.229 -0.586 -19.188 1.00 92.94 483 TRP A O 1
ATOM 3986 N N . LEU A 1 484 ? 10.864 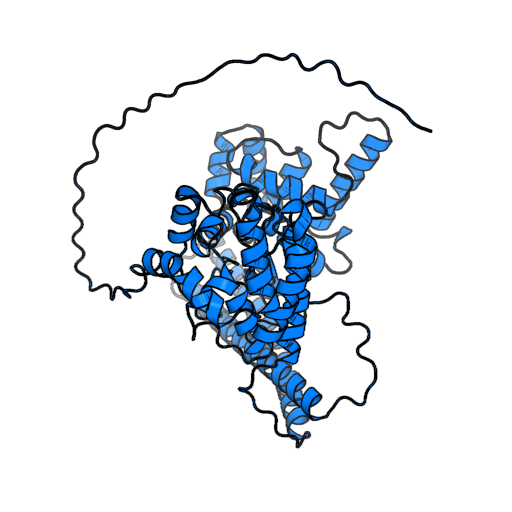1.567 -19.087 1.00 91.12 484 LEU A N 1
ATOM 3987 C CA . LEU A 1 484 ? 12.237 1.305 -18.663 1.00 91.12 484 LEU A CA 1
ATOM 3988 C C . LEU A 1 484 ? 12.411 1.158 -17.150 1.00 91.12 484 LEU A C 1
ATOM 3990 O O . LEU A 1 484 ? 13.297 0.432 -16.716 1.00 91.12 484 LEU A O 1
ATOM 3994 N N . ASN A 1 485 ? 11.648 1.902 -16.344 1.00 91.31 485 ASN A N 1
ATOM 3995 C CA . ASN A 1 485 ? 11.847 1.949 -14.887 1.00 91.31 485 ASN A CA 1
ATOM 3996 C C . ASN A 1 485 ? 10.765 1.179 -14.105 1.00 91.31 485 ASN A C 1
ATOM 3998 O O . ASN A 1 485 ? 10.895 1.015 -12.895 1.00 91.31 485 ASN A O 1
ATOM 4002 N N . ILE A 1 486 ? 9.691 0.768 -14.778 1.00 92.44 486 ILE A N 1
ATOM 4003 C CA . ILE A 1 486 ? 8.571 -0.036 -14.275 1.00 92.44 486 ILE A CA 1
ATOM 4004 C C . ILE A 1 486 ? 8.214 -1.041 -15.388 1.00 92.44 486 ILE A C 1
ATOM 4006 O O . ILE A 1 486 ? 7.166 -0.927 -16.035 1.00 92.44 486 ILE A O 1
ATOM 4010 N N . PRO A 1 487 ? 9.140 -1.950 -15.731 1.00 91.62 487 PRO A N 1
ATOM 4011 C CA . PRO A 1 487 ? 8.939 -2.837 -16.863 1.00 91.62 487 PRO A CA 1
ATOM 4012 C C . PRO A 1 487 ? 7.760 -3.775 -16.601 1.00 91.62 487 PRO A C 1
ATOM 4014 O O . PRO A 1 487 ? 7.684 -4.389 -15.538 1.00 91.62 487 PRO A O 1
ATOM 4017 N N . PHE A 1 488 ? 6.882 -3.912 -17.596 1.00 94.62 488 PHE A N 1
ATOM 4018 C CA . PHE A 1 488 ? 5.955 -5.038 -17.634 1.00 94.62 488 PHE A CA 1
ATOM 4019 C C . PHE A 1 488 ? 6.721 -6.360 -17.705 1.00 94.62 488 PHE A C 1
ATOM 4021 O O . PHE A 1 488 ? 7.878 -6.398 -18.153 1.00 94.62 488 PHE A O 1
ATOM 4028 N N . ASP A 1 489 ? 6.065 -7.437 -17.288 1.00 93.94 489 ASP A N 1
ATOM 4029 C CA . ASP A 1 489 ? 6.566 -8.784 -17.496 1.00 93.94 489 ASP A CA 1
ATOM 4030 C C . ASP A 1 489 ? 6.798 -9.073 -18.987 1.00 93.94 489 ASP A C 1
ATOM 4032 O O . ASP A 1 489 ? 6.294 -8.399 -19.893 1.00 93.94 489 ASP A O 1
ATOM 4036 N N . ARG A 1 490 ? 7.627 -10.084 -19.244 1.00 91.69 490 ARG A N 1
ATOM 4037 C CA . ARG A 1 490 ? 8.077 -10.400 -20.597 1.00 91.69 490 ARG A CA 1
ATOM 4038 C C . ARG A 1 490 ? 6.916 -10.741 -21.531 1.00 91.69 490 ARG A C 1
ATOM 4040 O O . ARG A 1 490 ? 6.930 -10.267 -22.663 1.00 91.69 490 ARG A O 1
ATOM 4047 N N . LYS A 1 491 ? 5.943 -11.524 -21.061 1.00 93.31 491 LYS A N 1
ATOM 4048 C CA . LYS A 1 491 ? 4.808 -11.963 -21.876 1.00 93.31 491 LYS A CA 1
ATOM 4049 C C . LYS A 1 491 ? 3.979 -10.752 -22.292 1.00 93.31 491 LYS A C 1
ATOM 4051 O O . LYS A 1 491 ? 3.742 -10.553 -23.476 1.00 93.31 491 LYS A O 1
ATOM 4056 N N . THR A 1 492 ? 3.662 -9.870 -21.345 1.00 93.12 492 THR A N 1
ATOM 4057 C CA . THR A 1 492 ? 2.944 -8.625 -21.652 1.00 93.12 492 THR A CA 1
ATOM 4058 C C . THR A 1 492 ? 3.718 -7.739 -22.631 1.00 93.12 492 THR A C 1
ATOM 4060 O O . THR A 1 492 ? 3.129 -7.162 -23.543 1.00 93.12 492 THR A O 1
ATOM 4063 N N . LYS A 1 493 ? 5.046 -7.619 -22.501 1.00 93.31 493 LYS A N 1
ATOM 4064 C CA . LYS A 1 493 ? 5.852 -6.831 -23.453 1.00 93.31 493 LYS A CA 1
ATOM 4065 C C . LYS A 1 493 ? 5.816 -7.392 -24.877 1.00 93.31 493 LYS A C 1
ATOM 4067 O O . LYS A 1 493 ? 5.761 -6.600 -25.819 1.00 93.31 493 LYS A O 1
ATOM 4072 N N . GLU A 1 494 ? 5.868 -8.714 -25.024 1.00 93.12 494 GLU A N 1
ATOM 4073 C CA . GLU A 1 494 ? 5.762 -9.407 -26.313 1.00 93.12 494 GLU A CA 1
ATOM 4074 C C . GLU A 1 494 ? 4.373 -9.170 -26.933 1.00 93.12 494 GLU A C 1
ATOM 4076 O O . GLU A 1 494 ? 4.292 -8.652 -28.048 1.00 93.12 494 GLU A O 1
ATOM 4081 N N . ASP A 1 495 ? 3.298 -9.374 -26.164 1.00 93.75 495 ASP A N 1
ATOM 4082 C CA . ASP A 1 495 ? 1.916 -9.128 -26.603 1.00 93.75 495 ASP A CA 1
ATOM 4083 C C . ASP A 1 495 ? 1.689 -7.665 -27.031 1.00 93.75 495 ASP A C 1
ATOM 4085 O O . ASP A 1 495 ? 1.052 -7.377 -28.049 1.00 93.75 495 ASP A O 1
ATOM 4089 N N . LEU A 1 496 ? 2.226 -6.699 -26.277 1.00 93.44 496 LEU A N 1
ATOM 4090 C CA . LEU A 1 496 ? 2.125 -5.277 -26.619 1.00 93.44 496 LEU A CA 1
ATOM 4091 C C . LEU A 1 496 ? 2.879 -4.939 -27.909 1.00 93.44 496 LEU A C 1
ATOM 4093 O O . LEU A 1 496 ? 2.410 -4.108 -28.692 1.00 93.44 496 LEU A O 1
ATOM 4097 N N . ALA A 1 497 ? 4.035 -5.567 -28.146 1.00 91.56 497 ALA A N 1
ATOM 4098 C CA . ALA A 1 497 ? 4.840 -5.337 -29.343 1.00 91.56 497 ALA A CA 1
ATOM 4099 C C . ALA A 1 497 ? 4.115 -5.763 -30.630 1.00 91.56 497 ALA A C 1
ATOM 4101 O O . ALA A 1 497 ? 4.301 -5.123 -31.668 1.00 91.56 497 ALA A O 1
ATOM 4102 N N . GLU A 1 498 ? 3.262 -6.784 -30.563 1.00 92.12 498 GLU A N 1
ATOM 4103 C CA . GLU A 1 498 ? 2.433 -7.227 -31.689 1.00 92.12 498 GLU A CA 1
ATOM 4104 C C . GLU A 1 498 ? 1.277 -6.263 -31.982 1.00 92.12 498 GLU A C 1
ATOM 4106 O O . GLU A 1 498 ? 0.925 -6.032 -33.139 1.00 92.12 498 GLU A O 1
ATOM 4111 N N . ARG A 1 499 ? 0.718 -5.638 -30.941 1.00 90.06 499 ARG A N 1
ATOM 4112 C CA . ARG A 1 499 ? -0.493 -4.806 -31.034 1.00 90.06 499 ARG A CA 1
ATOM 4113 C C . ARG A 1 499 ? -0.257 -3.382 -31.544 1.00 90.06 499 ARG A C 1
ATOM 4115 O O . ARG A 1 499 ? -1.217 -2.700 -31.895 1.00 90.06 499 ARG A O 1
ATOM 4122 N N . GLY A 1 500 ? 0.984 -2.889 -31.599 1.00 84.81 500 GLY A N 1
ATOM 4123 C CA . GLY A 1 500 ? 1.228 -1.530 -32.090 1.00 84.81 500 GLY A CA 1
ATOM 4124 C C . GLY A 1 500 ? 2.685 -1.142 -32.329 1.00 84.81 500 GLY A C 1
ATOM 4125 O O . GLY A 1 500 ? 3.595 -1.489 -31.577 1.00 84.81 500 GLY A O 1
ATOM 4126 N N . PHE A 1 501 ? 2.901 -0.301 -33.349 1.00 85.00 501 PHE A N 1
ATOM 4127 C CA . PHE A 1 501 ? 4.234 0.168 -33.756 1.00 85.00 501 PHE A CA 1
ATOM 4128 C C . PHE A 1 501 ? 5.005 0.876 -32.629 1.00 85.00 501 PHE A C 1
ATOM 4130 O O . PHE A 1 501 ? 6.226 0.746 -32.517 1.00 85.00 501 PHE A O 1
ATOM 4137 N N . HIS A 1 502 ? 4.315 1.634 -31.773 1.00 86.38 502 HIS A N 1
ATOM 4138 C CA . HIS A 1 502 ? 4.960 2.338 -30.663 1.00 86.38 502 HIS A CA 1
ATOM 4139 C C . HIS A 1 502 ? 5.569 1.377 -29.634 1.00 86.38 502 HIS A C 1
ATOM 4141 O O . HIS A 1 502 ? 6.683 1.626 -29.177 1.00 86.38 502 HIS A O 1
ATOM 4147 N N . TYR A 1 503 ? 4.882 0.279 -29.318 1.00 90.94 503 TYR A N 1
ATOM 4148 C CA . TYR A 1 503 ? 5.350 -0.733 -28.371 1.00 90.94 503 TYR A CA 1
ATOM 4149 C C . TYR A 1 503 ? 6.434 -1.619 -28.976 1.00 90.94 503 TYR A C 1
ATOM 4151 O O . TYR A 1 503 ? 7.442 -1.868 -28.320 1.00 90.94 503 TYR A O 1
ATOM 4159 N N . LYS A 1 504 ? 6.310 -1.979 -30.260 1.00 91.00 504 LYS A N 1
ATOM 4160 C CA . LYS A 1 504 ? 7.350 -2.717 -30.989 1.00 91.00 504 LYS A CA 1
ATOM 4161 C C . LYS A 1 504 ? 8.715 -2.030 -30.908 1.00 91.00 504 LYS A C 1
ATOM 4163 O O . LYS A 1 504 ? 9.710 -2.654 -30.554 1.00 91.00 504 LYS A O 1
ATOM 4168 N N . ASN A 1 505 ? 8.752 -0.717 -31.145 1.00 89.94 505 ASN A N 1
ATOM 4169 C CA . ASN A 1 505 ? 9.989 0.058 -31.028 1.00 89.94 505 ASN A CA 1
ATOM 4170 C C . ASN A 1 505 ? 10.555 0.070 -29.597 1.00 89.94 505 ASN A C 1
ATOM 4172 O O . ASN A 1 505 ? 11.772 0.093 -29.419 1.00 89.94 505 ASN A O 1
ATOM 4176 N N . LEU A 1 506 ? 9.699 0.109 -28.570 1.00 91.19 506 LEU A N 1
ATOM 4177 C CA . LEU A 1 506 ? 10.148 0.053 -27.175 1.00 91.19 506 LEU A CA 1
ATOM 4178 C C . LEU A 1 506 ? 10.745 -1.315 -26.849 1.00 91.19 506 LEU A C 1
ATOM 4180 O O . LEU A 1 506 ? 11.814 -1.373 -26.246 1.00 91.19 506 LEU A O 1
ATOM 4184 N N . TRP A 1 507 ? 10.098 -2.387 -27.303 1.00 90.88 507 TRP A N 1
ATOM 4185 C CA . TRP A 1 507 ? 10.555 -3.757 -27.113 1.00 90.88 507 TRP A CA 1
ATOM 4186 C C . TRP A 1 507 ? 11.894 -4.034 -27.798 1.00 90.88 507 TRP A C 1
ATOM 4188 O O . TRP A 1 507 ? 12.831 -4.489 -27.149 1.00 90.88 507 TRP A O 1
ATOM 4198 N N . GLU A 1 508 ? 12.043 -3.674 -29.075 1.00 88.44 508 GLU A N 1
ATOM 4199 C CA . GLU A 1 508 ? 13.304 -3.857 -29.805 1.00 88.44 508 GLU A CA 1
ATOM 4200 C C . GLU A 1 508 ? 14.469 -3.089 -29.160 1.00 88.44 508 GLU A C 1
ATOM 4202 O O . GLU A 1 508 ? 15.596 -3.583 -29.100 1.00 88.44 508 GLU A O 1
ATOM 4207 N N . ASN A 1 509 ? 14.212 -1.880 -28.651 1.00 86.44 509 ASN A N 1
ATOM 4208 C CA . ASN A 1 509 ? 15.224 -1.103 -27.937 1.00 86.44 509 ASN A CA 1
ATOM 4209 C C . ASN A 1 509 ? 15.582 -1.709 -26.573 1.00 86.44 509 ASN A C 1
ATOM 4211 O O . ASN A 1 509 ? 16.727 -1.579 -26.144 1.00 86.44 509 ASN A O 1
ATOM 4215 N N . ASP A 1 510 ? 14.626 -2.349 -25.899 1.00 85.31 510 ASP A N 1
ATOM 4216 C CA . ASP A 1 510 ? 14.846 -3.069 -24.642 1.00 85.31 510 ASP A CA 1
ATOM 4217 C C . ASP A 1 510 ? 15.737 -4.300 -24.872 1.00 85.31 510 ASP A C 1
ATOM 4219 O O . ASP A 1 510 ? 16.748 -4.474 -24.193 1.00 85.31 510 ASP A O 1
ATOM 4223 N N . GLN A 1 511 ? 15.452 -5.078 -25.923 1.00 83.69 511 GLN A N 1
ATOM 4224 C CA . GLN A 1 511 ? 16.259 -6.235 -26.329 1.00 83.69 511 GLN A CA 1
ATOM 4225 C C . GLN A 1 511 ? 17.715 -5.856 -26.633 1.00 83.69 511 GLN A C 1
ATOM 4227 O O . GLN A 1 511 ? 18.639 -6.534 -26.196 1.00 83.69 511 GLN A O 1
ATOM 4232 N N . ARG A 1 512 ? 17.942 -4.724 -27.313 1.00 83.00 512 ARG A N 1
ATOM 4233 C CA . ARG A 1 512 ? 19.298 -4.214 -27.604 1.00 83.00 512 ARG A CA 1
ATOM 4234 C C . ARG A 1 512 ? 20.069 -3.726 -26.375 1.00 83.00 512 ARG A C 1
ATOM 4236 O O . ARG A 1 512 ? 21.265 -3.500 -26.487 1.00 83.00 512 ARG A O 1
ATOM 4243 N N . ARG A 1 513 ? 19.393 -3.466 -25.252 1.00 71.25 513 ARG A N 1
ATOM 4244 C CA . ARG A 1 513 ? 20.029 -3.053 -23.990 1.00 71.25 513 ARG A CA 1
ATOM 4245 C C . ARG A 1 513 ? 20.340 -4.229 -23.071 1.00 71.25 513 ARG A C 1
ATOM 4247 O O . ARG A 1 513 ? 21.199 -4.087 -22.207 1.00 71.25 513 ARG A O 1
ATOM 4254 N N . GLY A 1 514 ? 19.580 -5.318 -23.198 1.00 57.59 514 GLY A N 1
ATOM 4255 C CA . GLY A 1 514 ? 19.772 -6.550 -22.433 1.00 57.59 514 GLY A CA 1
ATOM 4256 C C . GLY A 1 514 ? 20.784 -7.522 -23.050 1.00 57.59 514 GLY A C 1
ATOM 4257 O O . GLY A 1 514 ? 21.267 -8.396 -22.332 1.00 57.59 514 GLY A O 1
ATOM 4258 N N . ALA A 1 515 ? 21.087 -7.371 -24.344 1.00 38.47 515 ALA A N 1
ATOM 4259 C CA . ALA A 1 515 ? 22.216 -7.997 -25.040 1.00 38.47 515 ALA A CA 1
ATOM 4260 C C . ALA A 1 515 ? 23.481 -7.142 -24.898 1.00 38.47 515 ALA A C 1
ATOM 4262 O O . ALA A 1 515 ? 24.578 -7.740 -24.809 1.00 38.47 515 ALA A O 1
#

pLDDT: mean 78.71, std 19.47, range [25.52, 97.56]

Sequence (515 aa):
MSYFIDEDDLDLDIEESFELDLEIDDLDDLDLDDDSPVVKNDQNSNLEVFMEKLPDDVNEFLDDELKNRIQQFIDNDEKMNDVKGEFLGLFNKNMEEFVLLKFPFGKDPVKTTFYRFFYIDKRLLDDEKMSLLNEIEFDKAVFDENEKYPVYYQDEWLEFVGKGKISISAGDDVSEMGSSKKDPGMIKAKYQKELKITKKNLDNMIKMRDDNINLFEQESKKIIANKGYDAIDLSTSVAKINQYVGTINNIGMRARVLKKKQEKLEKEISMIKVDVSEDEANTTEVMSEYNTLREMCKICVGPRGNHFPFLVGEFFTPFLLDRKKVKDILDDYFNLLPGFFYRKFMGIESEKVPYVGLMPCYGNNGFCWDPIDPENKESGRGKMLLPLYSQTKPEELVAQALADYYWNKNKTSAGARWLEEGITGKYYMWHQDIKTQKKKGKDVKCKVIPDLKESFVFHFKQYLLEERIARAKLPKEVRQIFWLNIPFDRKTKEDLAERGFHYKNLWENDQRRGA

Mean predicted aligned error: 12.23 Å

Secondary structure (DSSP, 8-state):
-----------------------------------------TTTT-HHHHHHHHHHHHTTTS-HHHHHHHHHHHHTT--HHHHHHHHHHHHHHHHHHHHHTT--TTTSHHHHHHHHH----GGGS-HHHHHHHHTS--PPPP--TT-SS-EEEHHHHHHHHHTTSSPPPPPTT-S-S------HHHHHHHHHHHHHHHHHHHHHHHHHHHHHHHHHHHHHHHHHH-TT--HHHHHHHHHHHHHHHHHHHHHHHHHHHHHHHHHHHHHHHHH------SSS--HHHHHHHHHHHHHHHHHHH-TTS----S--TTT--S-B--HHHHHHHHHHHHHHSTTTTEEEETTEEEE-PPEEEEEEEEES--EEEESS-SS-TTT---EEEEEEEESS-HHHHHHHHHHHHHHHHHHHHHGGGTTTSHHHHHHHHHHHHHHHHHHTT----S---SSHHHHHHHHHHHHHHTGGGT---S-HHHHHHHHHHSPPPHHHHHHHHHH-HHHHHHHHHHHHHH-

Foldseek 3Di:
DDDDDDDDDDDDDDDDDDDDDDDDDDDDDDDDDDPDDDPPPPPLPPLLVLLVCLQVVVVVQQDPVLVVVVVCCVVVVDDCVVCQVVLVVSVVVSVLVVLLVDQPCPVDLSVVCCQQQVAHDPVQADPVVSVLVSPFDPDQDDDDPPDPAAEHEPSSVLVCCLLLNAPFFDDPPPPDPDDDPPDLQNVLVVLVSLLVLLVVLLVVLVVVLVVLVVVLVVLVCVVVVDPDDDPVVVVVSVVSNVVSVVSNVLSVVVSVVSVVSNVVSVVVSVVRPDDDDSPGRPSVSSSSSVVVLLVVLCVQQDPPGRSRQHDGHVLFDSQFDHPVNLVVLVVVVCLFFPCLQWDDDSNDIDGAAANEYARNHEGAAKAWRFLADPSNNDHGHTYIYHYRRHPDHPNLRSQLHSQRSSLVNQPVRCDPCLCPDALSVLLNVVLVVLVVCVVVVHDDPADNDPDSSVVSSVVSSCCRPQVLVLNPRDDLSVCLSCCVRRNTDPVSLVVNLVVDPSSVVSSVVVVVVVD

Organism: Muiribacterium halophilum (NCBI:txid2053465)

Solvent-accessible surface area (backbone atoms only — not comparable to full-atom values): 29943 Å² total; per-residue (Å²): 136,90,78,91,80,83,92,84,90,88,87,80,92,77,90,81,87,82,85,79,88,74,87,87,79,86,86,83,88,82,90,78,91,73,97,62,90,73,82,73,75,89,67,80,88,43,50,62,69,43,64,72,46,35,44,72,60,49,66,74,72,54,53,68,71,52,50,54,50,53,50,49,40,64,76,66,68,57,60,64,87,81,45,36,70,60,54,42,52,51,48,51,54,53,49,52,54,52,60,68,74,62,75,56,75,75,76,42,66,60,61,38,47,31,69,49,50,30,52,66,50,66,89,40,40,53,73,70,59,48,52,60,57,52,69,49,84,82,74,78,84,75,93,54,95,80,50,77,70,47,59,34,46,53,56,57,45,46,54,32,35,25,70,68,75,38,79,80,74,91,63,95,74,74,73,78,81,65,96,61,84,76,50,67,56,61,53,39,53,50,43,50,52,52,36,52,54,36,50,53,50,34,53,51,37,50,52,55,34,53,53,39,49,51,52,38,50,53,53,52,48,52,60,72,71,47,95,74,70,54,74,66,62,49,51,52,54,52,52,50,42,53,49,35,54,52,49,41,51,50,39,56,54,49,37,54,54,37,49,55,49,38,58,49,39,54,52,58,43,71,71,50,88,65,88,74,76,89,82,64,56,44,58,68,62,30,52,53,40,51,56,48,48,56,54,50,46,46,56,16,22,38,102,84,42,57,80,46,53,63,49,42,45,93,75,59,53,94,32,63,51,46,63,62,61,50,44,54,53,50,48,55,53,44,63,44,28,62,68,73,45,52,45,75,50,95,88,45,75,45,79,44,60,41,39,34,39,34,34,57,33,44,10,65,34,24,36,44,78,36,49,52,26,87,92,37,68,80,83,42,41,17,34,31,40,35,30,24,38,19,76,44,59,61,69,60,30,52,36,31,17,50,29,38,27,51,51,45,32,50,37,63,73,45,48,96,44,21,70,72,44,72,64,57,6,57,49,45,53,53,52,51,51,54,52,51,38,48,73,70,72,44,91,64,97,62,89,81,56,87,51,68,66,61,37,48,23,52,52,42,28,44,44,68,69,33,44,73,74,63,40,83,81,63,56,72,67,58,47,54,52,39,54,73,74,58,35,58,27,70,66,60,47,54,57,35,28,74,74,34,73,74,40,31,56,52,45,57,54,49,54,67,69,76,105